Protein AF-A0A094E7P3-F1 (afdb_monomer)

Solvent-accessible surface area (backbone atoms only — not comparable to full-atom values): 29185 Å² total; per-residue (Å²): 132,55,69,50,61,48,30,66,72,69,55,61,63,94,92,54,73,92,41,61,63,51,36,18,71,72,50,76,36,61,46,68,58,40,55,42,44,79,70,68,50,74,50,73,66,57,44,48,60,77,64,52,89,59,56,80,67,54,48,50,50,51,52,50,53,60,69,68,38,65,63,65,53,46,55,53,49,55,47,58,74,65,70,62,65,92,57,72,73,54,54,70,53,56,75,75,50,74,46,60,87,74,62,76,45,92,75,57,76,87,74,68,62,74,64,60,52,73,73,32,61,39,34,78,46,67,75,37,82,87,58,54,70,68,47,76,49,57,78,92,77,51,53,74,67,56,48,52,52,49,68,71,24,61,78,75,38,30,40,81,40,74,18,75,45,35,64,70,63,60,60,79,76,62,84,81,77,84,76,95,66,74,82,84,58,64,66,67,58,50,56,59,52,53,53,51,50,53,52,50,53,52,50,53,54,51,50,54,51,51,55,51,52,50,52,50,51,51,51,53,52,51,54,52,53,53,52,52,52,50,54,51,52,53,52,54,51,51,52,55,51,51,52,52,50,52,52,52,53,53,50,53,51,51,56,50,52,53,50,53,52,51,51,53,50,51,50,54,52,52,55,50,51,52,52,51,50,54,52,52,50,51,51,52,51,53,53,57,65,58,68,77,66,83,83,95,80,79,80,84,70,72,84,81,58,48,68,68,25,15,56,48,11,48,55,50,53,49,47,53,51,44,63,58,50,68,78,62,67,84,67,89,73,82,75,86,67,94,81,71,96,70,85,76,76,62,72,65,56,57,54,50,51,38,54,57,61,70,22,52,65,44,38,29,50,48,35,58,74,69,57,47,62,80,74,56,84,73,59,91,86,50,81,89,57,81,55,62,66,59,46,20,43,47,50,19,18,50,49,17,57,60,54,55,58,68,75,75,50,83,76,65,68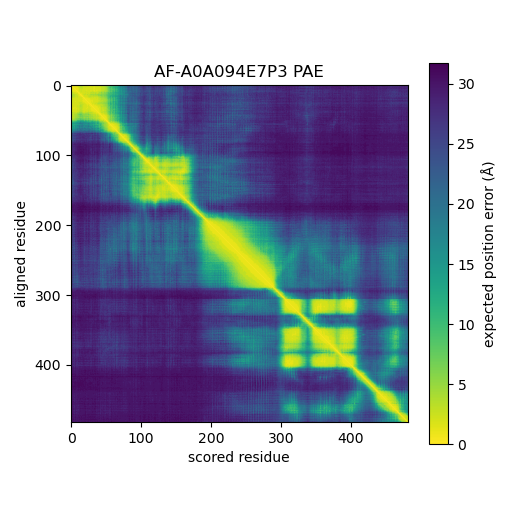,70,69,77,78,63,86,89,76,77,91,85,82,88,85,92,78,92,76,81,92,75,78,91,87,53,75,66,59,57,48,54,52,51,50,52,53,48,53,50,52,48,55,49,49,50,54,54,47,51,62,48,33,70,72,40,80,80,60,53,67,62,58,52,61,64,56,80,76,109

Mean predicted aligned error: 22.55 Å

Structure (mmCIF, N/CA/C/O backbone):
data_AF-A0A094E7P3-F1
#
_entry.id   AF-A0A094E7P3-F1
#
loop_
_atom_site.group_PDB
_atom_site.id
_atom_site.type_symbol
_atom_site.label_atom_id
_atom_site.label_alt_id
_atom_site.label_comp_id
_atom_site.label_asym_id
_atom_site.label_entity_id
_atom_site.label_seq_id
_atom_site.pdbx_PDB_ins_code
_atom_site.Cartn_x
_atom_site.Cartn_y
_atom_site.Cartn_z
_atom_site.occupancy
_atom_site.B_iso_or_equiv
_atom_site.auth_seq_id
_atom_site.auth_comp_id
_atom_site.auth_asym_id
_atom_site.auth_atom_id
_atom_site.pdbx_PDB_model_num
ATOM 1 N N . MET A 1 1 ? -14.111 -20.175 -14.592 1.00 75.12 1 MET A N 1
ATOM 2 C CA . MET A 1 1 ? -14.347 -21.604 -14.883 1.00 75.12 1 MET A CA 1
ATOM 3 C C . MET A 1 1 ? -14.736 -21.691 -16.348 1.00 75.12 1 MET A C 1
ATOM 5 O O . MET A 1 1 ? -15.608 -20.937 -16.761 1.00 75.12 1 MET A O 1
ATOM 9 N N . ASP A 1 2 ? -14.039 -22.485 -17.156 1.00 88.12 2 ASP A N 1
ATOM 10 C CA . ASP A 1 2 ? -14.367 -22.645 -18.579 1.00 88.12 2 ASP A CA 1
ATOM 11 C C . ASP A 1 2 ? -15.650 -23.470 -18.767 1.00 88.12 2 ASP A C 1
ATOM 13 O O . ASP A 1 2 ? -16.056 -24.228 -17.882 1.00 88.12 2 ASP A O 1
ATOM 17 N N . ARG A 1 3 ? -16.272 -23.349 -19.946 1.00 88.94 3 ARG A N 1
ATOM 18 C CA . ARG A 1 3 ? -17.566 -23.983 -20.251 1.00 88.94 3 ARG A CA 1
ATOM 19 C C . ARG A 1 3 ? -17.571 -25.501 -20.042 1.00 88.94 3 ARG A C 1
ATOM 21 O O . ARG A 1 3 ? -18.588 -26.040 -19.626 1.00 88.94 3 ARG A O 1
ATOM 28 N N . ALA A 1 4 ? -16.453 -26.192 -20.288 1.00 90.62 4 ALA A N 1
ATOM 29 C CA . ALA A 1 4 ? -16.372 -27.640 -20.089 1.00 90.62 4 ALA A CA 1
ATOM 30 C C . ALA A 1 4 ? -16.386 -28.012 -18.600 1.00 90.62 4 ALA A C 1
ATOM 32 O O . ALA A 1 4 ? -17.103 -28.927 -18.204 1.00 90.62 4 ALA A O 1
ATOM 33 N N . SER A 1 5 ? -15.640 -27.281 -17.768 1.00 91.44 5 SER A N 1
ATOM 34 C CA . SER A 1 5 ? -15.655 -27.479 -16.313 1.00 91.44 5 SER A CA 1
ATOM 35 C C . SER A 1 5 ? -17.015 -27.127 -15.707 1.00 91.44 5 SER A C 1
ATOM 37 O O . SER A 1 5 ? -17.494 -27.829 -14.821 1.00 91.44 5 SER A O 1
ATOM 39 N N . GLN A 1 6 ? -17.671 -26.085 -16.226 1.00 92.56 6 GLN A N 1
ATOM 40 C CA . GLN A 1 6 ? -19.023 -25.714 -15.815 1.00 92.56 6 GLN A CA 1
ATOM 41 C C . GLN A 1 6 ? -20.045 -26.802 -16.172 1.00 92.56 6 GLN A C 1
ATOM 43 O O . GLN A 1 6 ? -20.856 -27.163 -15.325 1.00 92.56 6 GLN A O 1
ATOM 48 N N . ALA A 1 7 ? -19.980 -27.364 -17.382 1.00 92.00 7 ALA A N 1
ATOM 49 C CA . ALA A 1 7 ? -20.865 -28.450 -17.801 1.00 92.00 7 ALA A CA 1
ATOM 50 C C . ALA A 1 7 ? -20.677 -29.715 -16.945 1.00 92.00 7 ALA A C 1
ATOM 52 O O . ALA A 1 7 ? -21.657 -30.346 -16.565 1.00 92.00 7 ALA A O 1
ATOM 53 N N . LEU A 1 8 ? -19.435 -30.052 -16.574 1.00 92.62 8 LEU A N 1
ATOM 54 C CA . LEU A 1 8 ? -19.159 -31.161 -15.651 1.00 92.62 8 LEU A CA 1
ATOM 55 C C . LEU A 1 8 ? -19.697 -30.904 -14.236 1.00 92.62 8 LEU A C 1
ATOM 57 O O . LEU A 1 8 ? -20.160 -31.837 -13.592 1.00 92.62 8 LEU A O 1
ATOM 61 N N . ALA A 1 9 ? -19.646 -29.659 -13.756 1.00 92.94 9 ALA A N 1
ATOM 62 C CA . ALA A 1 9 ? -20.138 -29.295 -12.428 1.00 92.94 9 ALA A CA 1
ATOM 63 C C . ALA A 1 9 ? -21.672 -29.220 -12.352 1.00 92.94 9 ALA A C 1
ATOM 65 O O . ALA A 1 9 ? -22.252 -29.532 -11.317 1.00 92.94 9 ALA A O 1
ATOM 66 N N . GLN A 1 10 ? -22.326 -28.788 -13.433 1.00 92.69 10 GLN A N 1
ATOM 67 C CA . GLN A 1 10 ? -23.784 -28.659 -13.498 1.00 92.69 10 GLN A CA 1
ATOM 68 C C . GLN A 1 10 ? -24.491 -30.005 -13.697 1.00 92.69 10 GLN A C 1
ATOM 70 O O . GLN A 1 10 ? -25.646 -30.141 -13.298 1.00 92.69 10 GLN A O 1
ATOM 75 N N . GLY A 1 11 ? -23.805 -30.995 -14.276 1.00 91.00 11 GLY A N 1
ATOM 76 C CA . GLY A 1 11 ? -24.386 -32.303 -14.551 1.00 91.00 11 GLY A CA 1
ATOM 77 C C . GLY A 1 11 ? -25.464 -32.256 -15.640 1.00 91.00 11 GLY A C 1
ATOM 78 O O . GLY A 1 11 ? -25.623 -31.266 -16.358 1.00 91.00 11 GLY A O 1
ATOM 79 N N . VAL A 1 12 ? -26.204 -33.356 -15.777 1.00 93.50 12 VAL A N 1
ATOM 80 C CA . VAL A 1 12 ? -27.370 -33.452 -16.668 1.00 93.50 12 VAL A CA 1
ATOM 81 C C . VAL A 1 12 ? -28.678 -33.383 -15.870 1.00 93.50 12 VAL A C 1
ATOM 83 O O . VAL A 1 12 ? -28.697 -33.772 -14.700 1.00 93.50 12 VAL A O 1
ATOM 86 N N . PRO A 1 13 ? -29.786 -32.917 -16.477 1.00 91.56 13 PRO A N 1
ATOM 87 C CA . PRO A 1 13 ? -31.088 -32.891 -15.818 1.00 91.56 13 PRO A CA 1
ATOM 88 C C . PRO A 1 13 ? -31.552 -34.280 -15.333 1.00 91.56 13 PRO A C 1
ATOM 90 O O . PRO A 1 13 ? -31.227 -35.293 -15.965 1.00 91.56 13 PRO A O 1
ATOM 93 N N . PRO A 1 14 ? -32.367 -34.348 -14.262 1.00 90.69 14 PRO A N 1
ATOM 94 C CA . PRO A 1 14 ? -32.918 -35.606 -13.763 1.00 90.69 14 PRO A CA 1
ATOM 95 C C . PRO A 1 14 ? -33.680 -36.366 -14.858 1.00 90.69 14 PRO A C 1
ATOM 97 O O . PRO A 1 14 ? -34.561 -35.810 -15.509 1.00 90.69 14 PRO A O 1
ATOM 100 N N . GLY A 1 15 ? -33.345 -37.644 -15.057 1.00 90.81 15 GLY A N 1
ATOM 101 C CA . GLY A 1 15 ? -33.954 -38.506 -16.081 1.00 90.81 15 GLY A CA 1
ATOM 102 C C . GLY A 1 15 ? -33.138 -38.661 -17.369 1.00 90.81 15 GLY A C 1
ATOM 103 O O . GLY A 1 15 ? -33.467 -39.515 -18.189 1.00 90.81 15 GLY A O 1
ATOM 104 N N . VAL A 1 16 ? -32.048 -37.905 -17.535 1.00 91.62 16 VAL A N 1
ATOM 105 C CA . VAL A 1 16 ? -31.085 -38.095 -18.630 1.00 91.62 16 VAL A CA 1
ATOM 106 C C . VAL A 1 16 ? -29.890 -38.920 -18.124 1.00 91.62 16 VAL A C 1
ATOM 108 O O . VAL A 1 16 ? -29.396 -38.647 -17.031 1.00 91.62 16 VAL A O 1
ATOM 111 N N . PRO A 1 17 ? -29.395 -39.925 -18.877 1.00 89.44 17 PRO A N 1
ATOM 112 C CA . PRO A 1 17 ? -28.228 -40.700 -18.464 1.00 89.44 17 PRO A CA 1
ATOM 113 C C . PRO A 1 17 ? -26.986 -39.822 -18.290 1.00 89.44 17 PRO A C 1
ATOM 115 O O . PRO A 1 17 ? -26.588 -39.119 -19.226 1.00 89.44 17 PRO A O 1
ATOM 118 N N . ASP A 1 18 ? -26.342 -39.924 -17.126 1.00 90.75 18 ASP A N 1
ATOM 119 C CA . ASP A 1 18 ? -25.096 -39.219 -16.821 1.00 90.75 18 ASP A CA 1
ATOM 120 C C . ASP A 1 18 ? -23.941 -39.786 -17.660 1.00 90.75 18 ASP A C 1
ATOM 122 O O . ASP A 1 18 ? -23.288 -40.778 -17.333 1.00 90.75 18 ASP A O 1
ATOM 126 N N . SER A 1 19 ? -23.764 -39.203 -18.842 1.00 93.69 19 SER A N 1
ATOM 127 C CA . SER A 1 19 ? -22.771 -39.618 -19.820 1.00 93.69 19 SER A CA 1
ATOM 128 C C . SER A 1 19 ? -22.169 -38.401 -20.507 1.00 93.69 19 SER A C 1
ATOM 130 O O . SER A 1 19 ? -22.853 -37.414 -20.772 1.00 93.69 19 SER A O 1
ATOM 132 N N . TYR A 1 20 ? -20.901 -38.498 -20.922 1.00 91.56 20 TYR A N 1
ATOM 133 C CA . TYR A 1 20 ? -20.243 -37.418 -21.670 1.00 91.56 20 TYR A CA 1
ATOM 134 C C . TYR A 1 20 ? -20.952 -37.041 -22.978 1.00 91.56 20 TYR A C 1
ATOM 136 O O . TYR A 1 20 ? -20.679 -35.977 -23.521 1.00 91.56 20 TYR A O 1
ATOM 144 N N . ARG A 1 21 ? -21.816 -37.912 -23.521 1.00 92.44 21 ARG A N 1
ATOM 145 C CA . ARG A 1 21 ? -22.639 -37.583 -24.693 1.00 92.44 21 ARG A CA 1
ATOM 146 C C . ARG A 1 21 ? -23.776 -36.643 -24.299 1.00 92.44 21 ARG A C 1
ATOM 148 O O . ARG A 1 21 ? -23.868 -35.565 -24.860 1.00 92.44 21 ARG A O 1
ATOM 155 N N . ALA A 1 22 ? -24.544 -37.013 -23.278 1.00 91.94 22 ALA A N 1
ATOM 156 C CA . ALA A 1 22 ? -25.625 -36.183 -22.761 1.00 91.94 22 ALA A CA 1
ATOM 157 C C . ALA A 1 22 ? -25.122 -34.824 -22.239 1.00 91.94 22 ALA A C 1
ATOM 159 O O . ALA A 1 22 ? -25.728 -33.794 -22.515 1.00 91.94 22 ALA A O 1
ATOM 160 N N . LEU A 1 23 ? -23.968 -34.805 -21.563 1.00 92.81 23 LEU A N 1
ATOM 161 C CA . LEU A 1 23 ? -23.310 -33.570 -21.123 1.00 92.81 23 LEU A CA 1
ATOM 162 C C . LEU A 1 23 ? -22.833 -32.698 -22.292 1.00 92.81 23 LEU A C 1
ATOM 164 O O . LEU A 1 23 ? -22.893 -31.475 -22.199 1.00 92.81 23 LEU A O 1
ATOM 168 N N . ALA A 1 24 ? -22.356 -33.303 -23.385 1.00 93.62 24 ALA A N 1
ATOM 169 C CA . ALA A 1 24 ? -21.934 -32.564 -24.573 1.00 93.62 24 ALA A CA 1
ATOM 170 C C . ALA A 1 24 ? -23.122 -31.898 -25.272 1.00 93.62 24 ALA A C 1
ATOM 172 O O . ALA A 1 24 ? -23.048 -30.716 -25.611 1.00 93.62 24 ALA A O 1
ATOM 173 N N . ASP A 1 25 ? -24.213 -32.651 -25.426 1.00 91.88 25 ASP A N 1
ATOM 174 C CA . ASP A 1 25 ? -25.442 -32.193 -26.072 1.00 91.88 25 ASP A CA 1
ATOM 175 C C . ASP A 1 25 ? -26.122 -31.084 -25.245 1.00 91.88 25 ASP A C 1
ATOM 177 O O . ASP A 1 25 ? -26.603 -30.103 -25.806 1.00 91.88 25 ASP A O 1
ATOM 181 N N . HIS A 1 26 ? -26.097 -31.185 -23.909 1.00 89.81 26 HIS A N 1
ATOM 182 C CA . HIS A 1 26 ? -26.690 -30.187 -23.010 1.00 89.81 26 HIS A CA 1
ATOM 183 C C . HIS A 1 26 ? -25.791 -28.959 -22.778 1.00 89.81 26 HIS A C 1
ATOM 185 O O . HIS A 1 26 ? -26.262 -27.825 -22.753 1.00 89.81 26 HIS A O 1
ATOM 191 N N . GLY A 1 27 ? -24.485 -29.167 -22.593 1.00 89.00 27 GLY A N 1
ATOM 192 C CA . GLY A 1 27 ? -23.520 -28.103 -22.303 1.00 89.00 27 GLY A CA 1
ATOM 193 C C . GLY A 1 27 ? -23.005 -27.363 -23.539 1.00 89.00 27 GLY A C 1
ATOM 194 O O . GLY A 1 27 ? -22.279 -26.381 -23.388 1.00 89.00 27 GLY A O 1
ATOM 195 N N . ASN A 1 28 ? -23.346 -27.828 -24.748 1.00 92.62 28 ASN A N 1
ATOM 196 C CA . ASN A 1 28 ? -22.792 -27.354 -26.021 1.00 92.62 28 ASN A CA 1
ATOM 197 C C . ASN A 1 28 ? -21.248 -27.336 -26.016 1.00 92.62 28 ASN A C 1
ATOM 199 O O . ASN A 1 28 ? -20.597 -26.366 -26.415 1.00 92.62 28 ASN A O 1
ATOM 203 N N . VAL A 1 29 ? -20.651 -28.413 -25.500 1.00 92.88 29 VAL A N 1
ATOM 204 C CA . VAL A 1 29 ? -19.197 -28.606 -25.421 1.00 92.88 29 VAL A CA 1
ATOM 205 C C . VAL A 1 29 ? -18.854 -29.942 -26.075 1.00 92.88 29 VAL A C 1
ATOM 207 O O . VAL A 1 29 ? -19.461 -30.951 -25.728 1.00 92.88 29 VAL A O 1
ATOM 210 N N . PRO A 1 30 ? -17.855 -30.013 -26.974 1.00 94.25 30 PRO A N 1
ATOM 211 C CA . PRO A 1 30 ? -17.465 -31.276 -27.586 1.00 94.25 30 PRO A CA 1
ATOM 212 C C . PRO A 1 30 ? -17.146 -32.360 -26.546 1.00 94.25 30 PRO A C 1
ATOM 214 O O . PRO A 1 30 ? -16.399 -32.134 -25.591 1.00 94.25 30 PRO A O 1
ATOM 217 N N . ARG A 1 31 ? -17.655 -33.578 -26.773 1.00 93.94 31 ARG A N 1
ATOM 218 C CA . ARG A 1 31 ? -17.446 -34.745 -25.895 1.00 93.94 31 ARG A CA 1
ATOM 219 C C . ARG A 1 31 ? -15.968 -34.996 -25.569 1.00 93.94 31 ARG A C 1
ATOM 221 O O . ARG A 1 31 ? -15.634 -35.381 -24.449 1.00 93.94 31 ARG A O 1
ATOM 228 N N . SER A 1 32 ? -15.078 -34.802 -26.543 1.00 92.62 32 SER A N 1
ATOM 229 C CA . SER A 1 32 ? -13.629 -34.951 -26.362 1.00 92.62 32 SER A CA 1
ATOM 230 C C . SER A 1 32 ? -13.080 -33.954 -25.338 1.00 92.62 32 SER A C 1
ATOM 232 O O . SER A 1 32 ? -12.318 -34.349 -24.457 1.00 92.62 32 SER A O 1
ATOM 234 N N . THR A 1 33 ? -13.515 -32.695 -25.397 1.00 92.50 33 THR A N 1
ATOM 235 C CA . THR A 1 33 ? -13.134 -31.635 -24.455 1.00 92.50 33 THR A CA 1
ATOM 236 C C . THR A 1 33 ? -13.579 -31.963 -23.030 1.00 92.50 33 THR A C 1
ATOM 238 O O . THR A 1 33 ? -12.768 -31.849 -22.113 1.00 92.50 33 THR A O 1
ATOM 241 N N . LEU A 1 34 ? -14.809 -32.458 -22.841 1.00 93.00 34 LEU A N 1
ATOM 242 C CA . LEU A 1 34 ? -15.308 -32.900 -21.529 1.00 93.00 34 LEU A CA 1
ATOM 243 C C . LEU A 1 34 ? -14.481 -34.057 -20.953 1.00 93.00 34 LEU A C 1
ATOM 245 O O . LEU A 1 34 ? -14.081 -34.008 -19.792 1.00 93.00 34 LEU A O 1
ATOM 249 N N . ASN A 1 35 ? -14.153 -35.062 -21.772 1.00 93.19 35 ASN A N 1
ATOM 250 C CA . ASN A 1 35 ? -13.324 -36.194 -21.346 1.00 93.19 35 ASN A CA 1
ATOM 251 C C . ASN A 1 35 ? -11.905 -35.751 -20.939 1.00 93.19 35 ASN A C 1
ATOM 253 O O . ASN A 1 35 ? -11.360 -36.229 -19.947 1.00 93.19 35 ASN A O 1
ATOM 257 N N . TYR A 1 36 ? -11.296 -34.808 -21.668 1.00 92.56 36 TYR A N 1
ATOM 258 C CA . TYR A 1 36 ? -9.998 -34.252 -21.275 1.00 92.56 36 TYR A CA 1
ATOM 259 C C . TYR A 1 36 ? -10.074 -33.469 -19.962 1.00 92.56 36 TYR A C 1
ATOM 261 O O . TYR A 1 36 ? -9.166 -33.589 -19.138 1.00 92.56 36 TYR A O 1
ATOM 269 N N . ARG A 1 37 ? -11.149 -32.700 -19.754 1.00 92.75 37 ARG A N 1
ATOM 270 C CA . ARG A 1 37 ? -11.341 -31.900 -18.539 1.00 92.75 37 ARG A CA 1
ATOM 271 C C . ARG A 1 37 ? -11.573 -32.776 -17.309 1.00 92.75 37 ARG A C 1
ATOM 273 O O . ARG A 1 37 ? -10.911 -32.574 -16.298 1.00 92.75 37 ARG A O 1
ATOM 280 N N . ALA A 1 38 ? -12.403 -33.811 -17.428 1.00 89.88 38 ALA A N 1
ATOM 281 C CA . ALA A 1 38 ? -12.646 -34.777 -16.357 1.00 89.88 38 ALA A CA 1
ATOM 282 C C . ALA A 1 38 ? -11.389 -35.578 -15.967 1.00 89.88 38 ALA A C 1
ATOM 284 O O . ALA A 1 38 ? -11.251 -36.010 -14.828 1.00 89.88 38 ALA A O 1
ATOM 285 N N . ARG A 1 39 ? -10.430 -35.728 -16.891 1.00 91.56 39 ARG A N 1
ATOM 286 C CA . ARG A 1 39 ? -9.099 -36.312 -16.634 1.00 91.56 39 ARG A CA 1
ATOM 287 C C . ARG A 1 39 ? -8.066 -35.300 -16.113 1.00 91.56 39 ARG A C 1
ATOM 289 O O . ARG A 1 39 ? -6.877 -35.606 -16.095 1.00 91.56 39 ARG A O 1
ATOM 296 N N . GLY A 1 40 ? -8.487 -34.094 -15.729 1.00 89.44 40 GLY A N 1
ATOM 297 C CA . GLY A 1 40 ? -7.623 -33.079 -15.117 1.00 89.44 40 GLY A CA 1
ATOM 298 C C . GLY A 1 40 ? -6.746 -32.289 -16.095 1.00 89.44 40 GLY A C 1
ATOM 299 O O . GLY A 1 40 ? -5.804 -31.616 -15.674 1.00 89.44 40 GLY A O 1
ATOM 300 N N . ARG A 1 41 ? -7.013 -32.336 -17.408 1.00 89.62 41 ARG A N 1
ATOM 301 C CA . ARG A 1 41 ? -6.277 -31.501 -18.370 1.00 89.62 41 ARG A CA 1
ATOM 302 C C . ARG A 1 41 ? -6.716 -30.045 -18.225 1.00 89.62 41 ARG A C 1
ATOM 304 O O . ARG A 1 41 ? -7.907 -29.768 -18.325 1.00 89.62 41 ARG A O 1
ATOM 311 N N . ARG A 1 42 ? -5.760 -29.126 -18.045 1.00 85.62 42 ARG A N 1
ATOM 312 C CA . ARG A 1 42 ? -5.982 -27.664 -18.022 1.00 85.62 42 ARG A CA 1
ATOM 313 C C . ARG A 1 42 ? -6.609 -27.155 -19.330 1.00 85.62 42 ARG A C 1
ATOM 315 O O . ARG A 1 42 ? -6.327 -27.727 -20.388 1.00 85.62 42 ARG A O 1
ATOM 322 N N . SER A 1 43 ? -7.442 -26.109 -19.272 1.00 86.19 43 SER A N 1
ATOM 323 C CA . SER A 1 43 ? -7.990 -25.491 -20.484 1.00 86.19 43 SER A CA 1
ATOM 324 C C . SER A 1 43 ? -6.880 -24.740 -21.195 1.00 86.19 43 SER A C 1
ATOM 326 O O . SER A 1 43 ? -5.795 -24.538 -20.647 1.00 86.19 43 SER A O 1
ATOM 328 N N . ILE A 1 44 ? -7.137 -24.337 -22.433 1.00 80.12 44 ILE A N 1
ATOM 329 C CA . ILE A 1 44 ? -6.190 -23.513 -23.181 1.00 80.12 44 ILE A CA 1
ATOM 330 C C . ILE A 1 44 ? -5.982 -22.178 -22.456 1.00 80.12 44 ILE A C 1
ATOM 332 O O . ILE A 1 44 ? -4.848 -21.731 -22.352 1.00 80.12 44 ILE A O 1
ATOM 336 N N . GLU A 1 45 ? -7.034 -21.606 -21.872 1.00 78.38 45 GLU A N 1
ATOM 337 C CA . GLU A 1 45 ? -6.987 -20.356 -21.112 1.00 78.38 45 GLU A CA 1
ATOM 338 C C . GLU A 1 45 ? -6.225 -20.518 -19.793 1.00 78.38 45 GLU A C 1
ATOM 340 O O . GLU A 1 45 ? -5.338 -19.726 -19.500 1.00 78.38 45 GLU A O 1
ATOM 345 N N . GLU A 1 46 ? -6.494 -21.574 -19.018 1.00 81.25 46 GLU A N 1
ATOM 346 C CA . GLU A 1 46 ? -5.733 -21.868 -17.794 1.00 81.25 46 GLU A CA 1
ATOM 347 C C . GLU A 1 46 ? -4.274 -22.187 -18.102 1.00 81.25 46 GLU A C 1
ATOM 349 O O . GLU A 1 46 ? -3.372 -21.824 -17.348 1.00 81.25 46 GLU A O 1
ATOM 354 N N . LYS A 1 47 ? -4.024 -22.884 -19.213 1.00 84.50 47 LYS A N 1
ATOM 355 C CA . LYS A 1 47 ? -2.670 -23.153 -19.674 1.00 84.50 47 LYS A CA 1
ATOM 356 C C . LYS A 1 47 ? -1.980 -21.846 -20.051 1.00 84.50 47 LYS A C 1
ATOM 358 O O . LYS A 1 47 ? -0.866 -21.645 -19.586 1.00 84.50 47 LYS A O 1
ATOM 363 N N . ALA A 1 48 ? -2.642 -20.968 -20.802 1.00 79.38 48 ALA A N 1
ATOM 364 C CA . ALA A 1 48 ? -2.128 -19.657 -21.181 1.00 79.38 48 ALA A CA 1
ATOM 365 C C . ALA A 1 48 ? -1.826 -18.792 -19.950 1.00 79.38 48 ALA A C 1
ATOM 367 O O . ALA A 1 48 ? -0.719 -18.287 -19.846 1.00 79.38 48 ALA A O 1
ATOM 368 N N . GLN A 1 49 ? -2.731 -18.729 -18.969 1.00 78.50 49 GLN A N 1
ATOM 369 C CA . GLN A 1 49 ? -2.500 -18.034 -17.695 1.00 78.50 49 GLN A CA 1
ATOM 370 C C . GLN A 1 49 ? -1.330 -18.640 -16.911 1.00 78.50 49 GLN A C 1
ATOM 372 O O . GLN A 1 49 ? -0.482 -17.925 -16.392 1.00 78.50 49 GLN A O 1
ATOM 377 N N . SER A 1 50 ? -1.228 -19.972 -16.857 1.00 74.81 50 SER A N 1
ATOM 378 C CA . SER A 1 50 ? -0.110 -20.638 -16.172 1.00 74.81 50 SER A CA 1
ATOM 379 C C . SER A 1 50 ? 1.229 -20.529 -16.911 1.00 74.81 50 SER A C 1
ATOM 381 O O . SER A 1 50 ? 2.273 -20.795 -16.323 1.00 74.81 50 SER A O 1
ATOM 383 N N . GLN A 1 51 ? 1.193 -20.190 -18.200 1.00 78.75 51 GLN A N 1
ATOM 384 C CA . GLN A 1 51 ? 2.353 -19.951 -19.060 1.00 78.75 51 GLN A CA 1
ATOM 385 C C . GLN A 1 51 ? 2.548 -18.455 -19.335 1.00 78.75 51 GLN A C 1
ATOM 387 O O . GLN A 1 51 ? 3.340 -18.088 -20.200 1.00 78.75 51 GLN A O 1
ATOM 392 N N . GLN A 1 52 ? 1.830 -17.594 -18.613 1.00 70.44 52 GLN A N 1
ATOM 393 C CA . GLN A 1 52 ? 1.966 -16.155 -18.716 1.00 70.44 52 GLN A CA 1
ATOM 394 C C . GLN A 1 52 ? 3.242 -15.766 -17.967 1.00 70.44 52 GLN A C 1
ATOM 396 O O . GLN A 1 52 ? 3.290 -15.727 -16.740 1.00 70.44 52 GLN A O 1
ATOM 401 N N . TYR A 1 53 ? 4.318 -15.564 -18.724 1.00 66.69 53 TYR A N 1
ATOM 402 C CA . TYR A 1 53 ? 5.612 -15.139 -18.184 1.00 66.69 53 TYR A CA 1
ATOM 403 C C . TYR A 1 53 ? 5.653 -13.639 -17.871 1.00 66.69 53 TYR A C 1
ATOM 405 O O . TYR A 1 53 ? 6.577 -13.189 -17.201 1.00 66.69 53 TYR A O 1
ATOM 413 N N . LEU A 1 54 ? 4.658 -12.889 -18.351 1.00 69.56 54 LEU A N 1
ATOM 414 C CA . LEU A 1 54 ? 4.539 -11.445 -18.205 1.00 69.56 54 LEU A CA 1
ATOM 415 C C . LEU A 1 54 ? 3.312 -11.110 -17.356 1.00 69.56 54 LEU A C 1
ATOM 417 O O . LEU A 1 54 ? 2.251 -11.716 -17.494 1.00 69.56 54 LEU A O 1
ATOM 421 N N . LYS A 1 55 ? 3.441 -10.138 -16.459 1.00 73.94 55 LYS A N 1
ATOM 422 C CA . LYS A 1 55 ? 2.308 -9.579 -15.720 1.00 73.94 55 LYS A CA 1
ATOM 423 C C . LYS A 1 55 ? 1.437 -8.738 -16.669 1.00 73.94 55 LYS A C 1
ATOM 425 O O . LYS A 1 55 ? 1.960 -8.192 -17.636 1.00 73.94 55 LYS A O 1
ATOM 430 N N . PRO A 1 56 ? 0.138 -8.535 -16.378 1.00 71.94 56 PRO A N 1
ATOM 431 C CA . PRO A 1 56 ? -0.773 -7.805 -17.271 1.00 71.94 56 PRO A CA 1
ATOM 432 C C . PRO A 1 56 ? -0.289 -6.412 -17.713 1.00 71.94 56 PRO A C 1
ATOM 434 O O . PRO A 1 56 ? -0.580 -5.977 -18.820 1.00 71.94 56 PRO A O 1
ATOM 437 N N . TRP A 1 57 ? 0.480 -5.712 -16.875 1.00 59.91 57 TRP A N 1
ATOM 438 C CA . TRP A 1 57 ? 1.062 -4.412 -17.222 1.00 59.91 57 TRP A CA 1
ATOM 439 C C . TRP A 1 57 ? 2.330 -4.527 -18.090 1.00 59.91 57 TRP A C 1
ATOM 441 O O . TRP A 1 57 ? 2.607 -3.632 -18.878 1.00 59.91 57 TRP A O 1
ATOM 451 N N . GLU A 1 58 ? 3.081 -5.629 -18.000 1.00 68.00 58 GLU A N 1
ATOM 452 C CA . GLU A 1 58 ? 4.218 -5.913 -18.890 1.00 68.00 58 GLU A CA 1
ATOM 453 C C . GLU A 1 58 ? 3.720 -6.283 -20.295 1.00 68.00 58 GLU A C 1
ATOM 455 O O . GLU A 1 58 ? 4.329 -5.894 -21.289 1.00 68.00 58 GLU A O 1
ATOM 460 N N . GLU A 1 59 ? 2.575 -6.967 -20.392 1.00 70.62 59 GLU A N 1
ATOM 461 C CA . GLU A 1 59 ? 1.893 -7.199 -21.670 1.00 70.62 59 GLU A CA 1
ATOM 462 C C . GLU A 1 59 ? 1.425 -5.893 -22.310 1.00 70.62 59 GLU A C 1
ATOM 464 O O . GLU A 1 59 ? 1.629 -5.708 -23.506 1.00 70.62 59 GLU A O 1
ATOM 469 N N . ASP A 1 60 ? 0.866 -4.963 -21.532 1.00 69.06 60 ASP A N 1
ATOM 470 C CA . ASP A 1 60 ? 0.427 -3.659 -22.044 1.00 69.06 60 ASP A CA 1
ATOM 471 C C . ASP A 1 60 ? 1.607 -2.818 -22.565 1.00 69.06 60 ASP A C 1
ATOM 473 O O . ASP A 1 60 ? 1.519 -2.164 -23.606 1.00 69.06 60 ASP A O 1
ATOM 477 N N . VAL A 1 61 ? 2.765 -2.915 -21.906 1.00 67.56 61 VAL A N 1
ATOM 478 C CA . VAL A 1 61 ? 4.019 -2.307 -22.374 1.00 67.56 61 VAL A CA 1
ATOM 479 C C . VAL A 1 61 ? 4.503 -2.967 -23.667 1.00 67.56 61 VAL A C 1
ATOM 481 O O . VAL A 1 61 ? 4.811 -2.263 -24.626 1.00 67.56 61 VAL A O 1
ATOM 484 N N . VAL A 1 62 ? 4.523 -4.301 -23.753 1.00 68.62 62 VAL A N 1
ATOM 485 C CA . VAL A 1 62 ? 4.938 -5.013 -24.976 1.00 68.62 62 VAL A CA 1
ATOM 486 C C . VAL A 1 62 ? 3.977 -4.734 -26.134 1.00 68.62 62 VAL A C 1
ATOM 488 O O . VAL A 1 62 ? 4.428 -4.500 -27.255 1.00 68.62 62 VAL A O 1
ATOM 491 N N . VAL A 1 63 ? 2.666 -4.698 -25.888 1.00 71.12 63 VAL A N 1
ATOM 492 C CA . VAL A 1 63 ? 1.646 -4.371 -26.895 1.00 71.12 63 VAL A CA 1
ATOM 493 C C . VAL A 1 63 ? 1.792 -2.922 -27.354 1.00 71.12 63 VAL A C 1
ATOM 495 O O . VAL A 1 63 ? 1.759 -2.676 -28.559 1.00 71.12 63 VAL A O 1
ATOM 498 N N . ASN A 1 64 ? 2.041 -1.970 -26.450 1.00 59.00 64 ASN A N 1
ATOM 499 C CA . ASN A 1 64 ? 2.284 -0.575 -26.824 1.00 59.00 64 ASN A CA 1
ATOM 500 C C . ASN A 1 64 ? 3.599 -0.385 -27.594 1.00 59.00 64 ASN A C 1
ATOM 502 O O . ASN A 1 64 ? 3.597 0.312 -28.607 1.00 59.00 64 ASN A O 1
ATOM 506 N N . ILE A 1 65 ? 4.683 -1.061 -27.202 1.00 56.66 65 ILE A N 1
ATOM 507 C CA . ILE A 1 65 ? 5.959 -1.056 -27.939 1.00 56.66 65 ILE A CA 1
ATOM 508 C C . ILE A 1 65 ? 5.784 -1.675 -29.333 1.00 56.66 65 ILE A C 1
ATOM 510 O O . ILE A 1 65 ? 6.286 -1.148 -30.323 1.00 56.66 65 ILE A O 1
ATOM 514 N N . THR A 1 66 ? 5.027 -2.770 -29.442 1.00 54.91 66 THR A N 1
ATOM 515 C CA . THR A 1 66 ? 4.757 -3.433 -30.730 1.00 54.91 66 THR A CA 1
ATOM 516 C C . THR A 1 66 ? 3.854 -2.572 -31.618 1.00 54.91 66 THR A C 1
ATOM 518 O O . THR A 1 66 ? 4.050 -2.513 -32.830 1.00 54.91 66 THR A O 1
ATOM 521 N N . ARG A 1 67 ? 2.910 -1.831 -31.025 1.00 53.34 67 ARG A N 1
ATOM 522 C CA . ARG A 1 67 ? 2.038 -0.873 -31.721 1.00 53.34 67 ARG A CA 1
ATOM 523 C C . ARG A 1 67 ? 2.785 0.381 -32.197 1.00 53.34 67 ARG A C 1
ATOM 525 O O . ARG A 1 67 ? 2.376 0.971 -33.191 1.00 53.34 67 ARG A O 1
ATOM 532 N N . GLN A 1 68 ? 3.885 0.757 -31.541 1.00 48.66 68 GLN A N 1
ATOM 533 C CA . GLN A 1 68 ? 4.794 1.840 -31.949 1.00 48.66 68 GLN A CA 1
ATOM 534 C C . GLN A 1 68 ? 5.880 1.401 -32.955 1.00 48.66 68 GLN A C 1
ATOM 536 O O . GLN A 1 68 ? 6.664 2.228 -33.414 1.00 48.66 68 GLN A O 1
ATOM 541 N N . ARG A 1 69 ? 5.896 0.129 -33.383 1.00 41.94 69 ARG A N 1
ATOM 542 C CA . ARG A 1 69 ? 6.886 -0.433 -34.321 1.00 41.94 69 ARG A CA 1
ATOM 543 C C . ARG A 1 69 ? 6.664 -0.242 -35.844 1.00 41.94 69 ARG A C 1
ATOM 545 O O . ARG A 1 69 ? 7.513 -0.743 -36.587 1.00 41.94 69 ARG A O 1
ATOM 552 N N . PRO A 1 70 ? 5.620 0.433 -36.384 1.00 48.81 70 PRO A N 1
ATOM 553 C CA . PRO A 1 70 ? 5.378 0.386 -37.825 1.00 48.81 70 PRO A CA 1
ATOM 554 C C . PRO A 1 70 ? 6.416 1.138 -38.672 1.00 48.81 70 PRO A C 1
ATOM 556 O O . PRO A 1 70 ? 6.487 0.860 -39.862 1.00 48.81 70 PRO A O 1
ATOM 559 N N . GLU A 1 71 ? 7.256 2.021 -38.115 1.00 46.78 71 GLU A N 1
ATOM 560 C CA . GLU A 1 71 ? 8.340 2.678 -38.877 1.00 46.78 71 GLU A CA 1
ATOM 561 C C . GLU A 1 71 ? 9.561 1.777 -39.106 1.00 46.78 71 GLU A C 1
ATOM 563 O O . GLU A 1 71 ? 10.093 1.733 -40.216 1.00 46.78 71 GLU A O 1
ATOM 568 N N . ALA A 1 72 ? 9.972 0.993 -38.105 1.00 44.69 72 ALA A N 1
ATOM 569 C CA . ALA A 1 72 ? 11.104 0.073 -38.237 1.00 44.69 72 ALA A CA 1
ATOM 570 C C . ALA A 1 72 ? 10.785 -1.093 -39.187 1.00 44.69 72 ALA A C 1
ATOM 572 O O . ALA A 1 72 ? 11.630 -1.497 -39.990 1.00 44.69 72 ALA A O 1
ATOM 573 N N . ASP A 1 73 ? 9.546 -1.590 -39.148 1.00 47.34 73 ASP A N 1
ATOM 574 C CA . ASP A 1 73 ? 9.084 -2.625 -40.073 1.00 47.34 73 ASP A CA 1
ATOM 575 C C . ASP A 1 73 ? 8.900 -2.071 -41.495 1.00 47.34 73 ASP A C 1
ATOM 577 O O . ASP A 1 73 ? 9.181 -2.787 -42.455 1.00 47.34 73 ASP A O 1
ATOM 581 N N . ARG A 1 74 ? 8.542 -0.786 -41.662 1.00 48.62 74 ARG A N 1
ATOM 582 C CA . ARG A 1 74 ? 8.516 -0.118 -42.979 1.00 48.62 74 ARG A CA 1
ATOM 583 C C . ARG A 1 74 ? 9.904 -0.053 -43.609 1.00 48.62 74 ARG A C 1
ATOM 585 O O . ARG A 1 74 ? 10.047 -0.431 -44.767 1.00 48.62 74 ARG A O 1
ATOM 592 N N . LEU A 1 75 ? 10.917 0.338 -42.834 1.00 48.06 75 LEU A N 1
ATOM 593 C CA . LEU A 1 75 ? 12.307 0.404 -43.297 1.00 48.06 75 LEU A CA 1
ATOM 594 C C . LEU A 1 75 ? 12.872 -0.989 -43.623 1.00 48.06 75 LEU A C 1
ATOM 596 O O . LEU A 1 75 ? 13.582 -1.157 -44.613 1.00 48.06 75 LEU A O 1
ATOM 600 N N . LEU A 1 76 ? 12.514 -2.020 -42.851 1.00 51.16 76 LEU A N 1
ATOM 601 C CA . LEU A 1 76 ? 12.887 -3.411 -43.145 1.00 51.16 76 LEU A CA 1
ATOM 602 C C . LEU A 1 76 ? 12.165 -3.977 -44.378 1.00 51.16 76 LEU A C 1
ATOM 604 O O . LEU A 1 76 ? 12.758 -4.7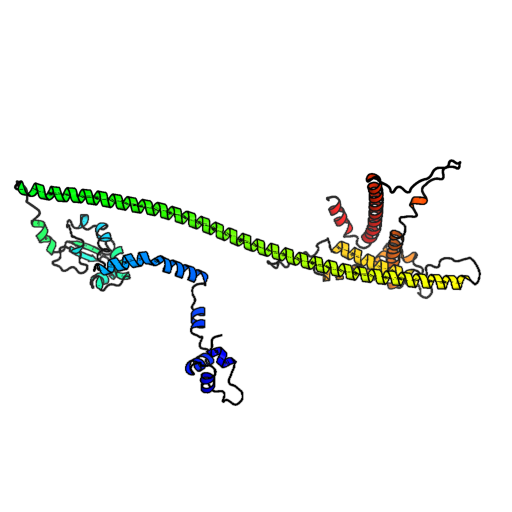52 -45.133 1.00 51.16 76 LEU A O 1
ATOM 608 N N . GLN A 1 77 ? 10.902 -3.606 -44.596 1.00 51.41 77 GLN A N 1
ATOM 609 C CA . GLN A 1 77 ? 10.124 -4.003 -45.771 1.00 51.41 77 GLN A CA 1
ATOM 610 C C . GLN A 1 77 ? 10.680 -3.346 -47.043 1.00 51.41 77 GLN A C 1
ATOM 612 O O . GLN A 1 77 ? 10.831 -4.028 -48.054 1.00 51.41 77 GLN A O 1
ATOM 617 N N . GLU A 1 78 ? 11.054 -2.066 -46.964 1.00 49.72 78 GLU A N 1
ATOM 618 C CA . GLU A 1 78 ? 11.620 -1.275 -48.063 1.00 49.72 78 GLU A CA 1
ATOM 619 C C . GLU A 1 78 ? 12.994 -1.816 -48.508 1.00 49.72 78 GLU A C 1
ATOM 621 O O . GLU A 1 78 ? 13.243 -1.996 -49.703 1.00 49.72 78 GLU A O 1
ATOM 626 N N . GLN A 1 79 ? 13.829 -2.230 -47.546 1.00 49.25 79 GLN A N 1
ATOM 627 C CA . GLN A 1 79 ? 15.102 -2.926 -47.792 1.00 49.25 79 GLN A CA 1
ATOM 628 C C . GLN A 1 79 ? 14.914 -4.312 -48.438 1.00 49.25 79 GLN A C 1
ATOM 630 O O . GLN A 1 79 ? 15.703 -4.714 -49.294 1.00 49.25 79 GLN A O 1
ATOM 635 N N . ARG A 1 80 ? 13.848 -5.044 -48.081 1.00 46.19 80 ARG A N 1
ATOM 636 C CA . ARG A 1 80 ? 13.519 -6.352 -48.685 1.00 46.19 80 ARG A CA 1
ATOM 637 C C . ARG A 1 80 ? 12.957 -6.226 -50.101 1.00 46.19 80 ARG A C 1
ATOM 639 O O . ARG A 1 80 ? 13.261 -7.072 -50.939 1.00 46.19 80 ARG A O 1
ATOM 646 N N . SER A 1 81 ? 12.178 -5.183 -50.391 1.00 48.75 81 SER A N 1
ATOM 647 C CA . SER A 1 81 ? 11.660 -4.910 -51.741 1.00 48.75 81 SER A CA 1
ATOM 648 C C . SER A 1 81 ? 12.728 -4.433 -52.730 1.00 48.75 81 SER A C 1
ATOM 650 O O . SER A 1 81 ? 12.542 -4.593 -53.932 1.00 48.75 81 SER A O 1
ATOM 652 N N . ALA A 1 82 ? 13.867 -3.921 -52.251 1.00 44.22 82 ALA A N 1
ATOM 653 C CA . ALA A 1 82 ? 14.992 -3.495 -53.088 1.00 44.22 82 ALA A CA 1
ATOM 654 C C . ALA A 1 82 ? 15.928 -4.644 -53.529 1.00 44.22 82 ALA A C 1
ATOM 656 O O . ALA A 1 82 ? 16.983 -4.387 -54.108 1.00 44.22 82 ALA A O 1
ATOM 657 N N . GLY A 1 83 ? 15.598 -5.910 -53.237 1.00 37.12 83 GLY A N 1
ATOM 658 C CA . GLY A 1 83 ? 16.378 -7.075 -53.682 1.00 37.12 83 GLY A CA 1
ATOM 659 C C . GLY A 1 83 ? 17.790 -7.187 -53.088 1.00 37.12 83 GLY A C 1
ATOM 660 O O . GLY A 1 83 ? 18.581 -8.016 -53.537 1.00 37.12 83 GLY A O 1
ATOM 661 N N . HIS A 1 84 ? 18.127 -6.384 -52.076 1.00 40.16 84 HIS A N 1
ATOM 662 C CA . HIS A 1 84 ? 19.439 -6.415 -51.440 1.00 40.16 84 HIS A CA 1
ATOM 663 C C . HIS A 1 84 ? 19.488 -7.538 -50.392 1.00 40.16 84 HIS A C 1
ATOM 665 O O . HIS A 1 84 ? 18.994 -7.418 -49.272 1.00 40.16 84 HIS A O 1
ATOM 671 N N . HIS A 1 85 ? 20.101 -8.663 -50.769 1.00 41.06 85 HIS A N 1
ATOM 672 C CA . HIS A 1 85 ? 20.571 -9.683 -49.827 1.00 41.06 85 HIS A CA 1
ATOM 673 C C . HIS A 1 85 ? 21.601 -9.083 -48.844 1.00 41.06 85 HIS A C 1
ATOM 675 O O . HIS A 1 85 ? 22.162 -8.027 -49.138 1.00 41.06 85 HIS A O 1
ATOM 681 N N . PRO A 1 86 ? 21.876 -9.721 -47.682 1.00 43.06 86 PRO A N 1
ATOM 682 C CA . PRO A 1 86 ? 22.711 -9.167 -46.612 1.00 43.06 86 PRO A CA 1
ATOM 683 C C . PRO A 1 86 ? 24.198 -9.142 -47.007 1.00 43.06 86 PRO A C 1
ATOM 685 O O . PRO A 1 86 ? 25.018 -9.891 -46.494 1.00 43.06 86 PRO A O 1
ATOM 688 N N . VAL A 1 87 ? 24.540 -8.278 -47.956 1.00 41.94 87 VAL A N 1
ATOM 689 C CA . VAL A 1 87 ? 25.899 -7.933 -48.388 1.00 41.94 87 VAL A CA 1
ATOM 690 C C . VAL A 1 87 ? 26.346 -6.648 -47.676 1.00 41.94 87 VAL A C 1
ATOM 692 O O . VAL A 1 87 ? 27.529 -6.443 -47.421 1.00 41.94 87 VAL A O 1
ATOM 695 N N . ILE A 1 88 ? 25.390 -5.823 -47.231 1.00 46.19 88 ILE A N 1
ATOM 696 C CA . ILE A 1 88 ? 25.638 -4.517 -46.599 1.00 46.19 88 ILE A CA 1
ATOM 697 C C . ILE A 1 88 ? 26.327 -4.660 -45.225 1.00 46.19 88 ILE A C 1
ATOM 699 O O . ILE A 1 88 ? 27.082 -3.784 -44.816 1.00 46.19 88 ILE A O 1
ATOM 703 N N . HIS A 1 89 ? 26.161 -5.796 -44.540 1.00 45.19 89 HIS A N 1
ATOM 704 C CA . HIS A 1 89 ? 26.758 -6.014 -43.217 1.00 45.19 89 HIS A CA 1
ATOM 705 C C . HIS A 1 89 ? 28.223 -6.498 -43.245 1.00 45.19 89 HIS A C 1
ATOM 707 O O . HIS A 1 89 ? 28.896 -6.397 -42.219 1.00 45.19 89 HIS A O 1
ATOM 713 N N . LEU A 1 90 ? 28.736 -6.967 -44.395 1.00 46.66 90 LEU A N 1
ATOM 714 C CA . LEU A 1 90 ? 30.155 -7.326 -44.557 1.00 46.66 90 LEU A CA 1
ATOM 715 C C . LEU A 1 90 ? 31.014 -6.098 -44.918 1.00 46.66 90 LEU A C 1
ATOM 717 O O . LEU A 1 90 ? 32.150 -5.980 -44.457 1.00 46.66 90 LEU A O 1
ATOM 721 N N . ASN A 1 91 ? 30.448 -5.150 -45.679 1.00 49.81 91 ASN A N 1
ATOM 722 C CA . ASN A 1 91 ? 31.134 -3.926 -46.116 1.00 49.81 91 ASN A CA 1
ATOM 723 C C . ASN A 1 91 ? 31.590 -3.040 -44.947 1.00 49.81 91 ASN A C 1
ATOM 725 O O . ASN A 1 91 ? 32.657 -2.438 -45.023 1.00 49.81 91 ASN A O 1
ATOM 729 N N . PHE A 1 92 ? 30.823 -3.003 -43.852 1.00 44.81 92 PHE A N 1
ATOM 730 C CA . PHE A 1 92 ? 31.151 -2.198 -42.670 1.00 44.81 92 PHE A CA 1
ATOM 731 C C . PHE A 1 92 ? 32.318 -2.772 -41.842 1.00 44.81 92 PHE A C 1
ATOM 733 O O . PHE A 1 92 ? 32.976 -2.036 -41.114 1.00 44.81 92 PHE A O 1
ATOM 740 N N . LEU A 1 93 ? 32.610 -4.075 -41.956 1.00 43.53 93 LEU A N 1
ATOM 741 C CA . LEU A 1 93 ? 33.629 -4.753 -41.138 1.00 43.53 93 LEU A CA 1
ATOM 742 C C . LEU A 1 93 ? 34.943 -5.026 -41.883 1.00 43.53 93 LEU A C 1
ATOM 744 O O . LEU A 1 93 ? 35.997 -5.081 -41.260 1.00 43.53 93 LEU A O 1
ATOM 748 N N . LEU A 1 94 ? 34.922 -5.136 -43.214 1.00 46.56 94 LEU A N 1
ATOM 749 C CA . LEU A 1 94 ? 36.154 -5.232 -44.013 1.00 46.56 94 LEU A CA 1
ATOM 750 C C . LEU A 1 94 ? 36.867 -3.886 -44.195 1.00 46.56 94 LEU A C 1
ATOM 752 O O . LEU A 1 94 ? 38.067 -3.869 -44.455 1.00 46.56 94 LEU A O 1
ATOM 756 N N . GLN A 1 95 ? 36.170 -2.762 -44.003 1.00 49.38 95 GLN A N 1
ATOM 757 C CA . GLN A 1 95 ? 36.800 -1.438 -43.976 1.00 49.38 95 GLN A CA 1
ATOM 758 C C . GLN A 1 95 ? 37.567 -1.162 -42.674 1.00 49.38 95 GLN A C 1
ATOM 760 O O . GLN A 1 95 ? 38.491 -0.353 -42.685 1.00 49.38 95 GLN A O 1
ATOM 765 N N . SER A 1 96 ? 37.240 -1.843 -41.568 1.00 40.22 96 SER A N 1
ATOM 766 C CA . SER A 1 96 ? 37.928 -1.657 -40.283 1.00 40.22 96 SER A CA 1
ATOM 767 C C . SER A 1 96 ? 39.075 -2.647 -40.038 1.00 40.22 96 SER A C 1
ATOM 769 O O . SER A 1 96 ? 39.896 -2.403 -39.156 1.00 40.22 96 SER A O 1
ATOM 771 N N . ALA A 1 97 ? 39.197 -3.716 -40.838 1.00 39.41 97 ALA A N 1
ATOM 772 C CA . ALA A 1 97 ? 40.225 -4.744 -40.669 1.00 39.41 97 ALA A CA 1
ATOM 773 C C . ALA A 1 97 ? 41.082 -4.977 -41.935 1.00 39.41 97 ALA A C 1
ATOM 775 O O . ALA A 1 97 ? 40.794 -5.814 -42.786 1.00 39.41 97 ALA A O 1
ATOM 776 N N . THR A 1 98 ? 42.221 -4.284 -41.988 1.00 49.53 98 THR A N 1
ATOM 777 C CA . THR A 1 98 ? 43.532 -4.900 -42.284 1.00 49.53 98 THR A CA 1
ATOM 778 C C . THR A 1 98 ? 43.774 -5.616 -43.627 1.00 49.53 98 THR A C 1
ATOM 780 O O . THR A 1 98 ? 44.630 -6.494 -43.680 1.00 49.53 98 THR A O 1
ATOM 783 N N . THR A 1 99 ? 43.139 -5.257 -44.742 1.00 48.34 99 THR A N 1
ATOM 784 C CA . THR A 1 99 ? 43.528 -5.837 -46.052 1.00 48.34 99 THR A CA 1
ATOM 785 C C . THR A 1 99 ? 44.612 -5.022 -46.764 1.00 48.34 99 THR A C 1
ATOM 787 O O . THR A 1 99 ? 45.619 -5.587 -47.193 1.00 48.34 99 THR A O 1
ATOM 790 N N . HIS A 1 100 ? 44.504 -3.690 -46.783 1.00 46.03 100 HIS A N 1
ATOM 791 C CA . HIS A 1 100 ? 45.448 -2.844 -47.526 1.00 46.03 100 HIS A CA 1
ATOM 792 C C . HIS A 1 100 ? 46.877 -2.836 -46.947 1.00 46.03 100 HIS A C 1
ATOM 794 O O . HIS A 1 100 ? 47.848 -2.873 -47.698 1.00 46.03 100 HIS A O 1
ATOM 800 N N . SER A 1 101 ? 47.020 -2.821 -45.615 1.00 51.94 101 SER A N 1
ATOM 801 C CA . SER A 1 101 ? 48.329 -2.668 -44.952 1.00 51.94 101 SER A CA 1
ATOM 802 C C . SER A 1 101 ? 49.124 -3.971 -44.793 1.00 51.94 101 SER A C 1
ATOM 804 O O . SER A 1 101 ? 50.319 -3.899 -44.518 1.00 51.94 101 SER A O 1
ATOM 806 N N . GLN A 1 102 ? 48.494 -5.148 -44.908 1.00 54.75 102 GLN A N 1
ATOM 807 C CA . GLN A 1 102 ? 49.159 -6.443 -44.668 1.00 54.75 102 GLN A CA 1
ATOM 808 C C . GLN A 1 102 ? 49.352 -7.289 -45.926 1.00 54.75 102 GLN A C 1
ATOM 810 O O . GLN A 1 102 ? 50.293 -8.077 -45.960 1.00 54.75 102 GLN A O 1
ATOM 815 N N . LEU A 1 103 ? 48.491 -7.141 -46.935 1.00 58.06 103 LEU A N 1
ATOM 816 C CA . LEU A 1 103 ? 48.600 -7.887 -48.191 1.00 58.06 103 LEU A CA 1
ATOM 817 C C . LEU A 1 103 ? 49.236 -7.070 -49.316 1.00 58.06 103 LEU A C 1
ATOM 819 O O . LEU A 1 103 ? 49.685 -7.654 -50.293 1.00 58.06 103 LEU A O 1
ATOM 823 N N . GLY A 1 104 ? 49.250 -5.736 -49.208 1.00 63.25 104 GLY A N 1
ATOM 824 C CA . GLY A 1 104 ? 49.633 -4.863 -50.323 1.00 63.25 104 GLY A CA 1
ATOM 825 C C . GLY A 1 104 ? 48.664 -4.934 -51.512 1.00 63.25 104 GLY A C 1
ATOM 826 O O . GLY A 1 104 ? 48.973 -4.414 -52.578 1.00 63.25 104 GLY A O 1
ATOM 827 N N . LEU A 1 105 ? 47.496 -5.564 -51.332 1.00 66.75 105 LEU A N 1
ATOM 828 C CA . LEU A 1 105 ? 46.476 -5.772 -52.355 1.00 66.75 105 LEU A CA 1
ATOM 829 C C . LEU A 1 105 ? 45.248 -4.903 -52.056 1.00 66.75 105 LEU A C 1
ATOM 831 O O . LEU A 1 105 ? 44.748 -4.888 -50.929 1.00 66.75 105 LEU A O 1
ATOM 835 N N . ALA A 1 106 ? 44.751 -4.207 -53.078 1.00 65.38 106 ALA A N 1
ATOM 836 C CA . ALA A 1 106 ? 43.465 -3.518 -53.049 1.00 65.38 106 ALA A CA 1
ATOM 837 C C . ALA A 1 106 ? 42.374 -4.500 -53.503 1.00 65.38 106 ALA A C 1
ATOM 839 O O . ALA A 1 106 ? 42.182 -4.705 -54.698 1.00 65.38 106 ALA A O 1
ATOM 840 N N . ILE A 1 107 ? 41.693 -5.147 -52.556 1.00 68.75 107 ILE A N 1
ATOM 841 C CA . ILE A 1 107 ? 40.590 -6.073 -52.854 1.00 68.75 107 ILE A CA 1
ATOM 842 C C . ILE A 1 107 ? 39.277 -5.340 -52.584 1.00 68.75 107 ILE A C 1
ATOM 844 O O . ILE A 1 107 ? 39.076 -4.826 -51.480 1.00 68.75 107 ILE A O 1
ATOM 848 N N . LEU A 1 108 ? 38.383 -5.280 -53.575 1.00 68.50 108 LEU A N 1
ATOM 849 C CA . LEU A 1 108 ? 37.068 -4.674 -53.385 1.00 68.50 108 LEU A CA 1
ATOM 850 C C . LEU A 1 108 ? 36.213 -5.572 -52.477 1.00 68.50 108 LEU A C 1
ATOM 852 O O . LEU A 1 108 ? 36.287 -6.796 -52.584 1.00 68.50 108 LEU A O 1
ATOM 856 N N . PRO A 1 109 ? 35.347 -5.006 -51.619 1.00 69.00 109 PRO A N 1
ATOM 857 C CA . PRO A 1 109 ? 34.509 -5.799 -50.717 1.00 69.00 109 PRO A CA 1
ATOM 858 C C . PRO A 1 109 ? 33.639 -6.860 -51.413 1.00 69.00 109 PRO A C 1
ATOM 860 O O . PRO A 1 109 ? 33.345 -7.895 -50.820 1.00 69.00 109 PRO A O 1
ATOM 863 N N . ILE A 1 110 ? 33.259 -6.630 -52.677 1.00 66.81 110 ILE A N 1
ATOM 864 C CA . ILE A 1 110 ? 32.475 -7.578 -53.484 1.00 66.81 110 ILE A CA 1
ATOM 865 C C . ILE A 1 110 ? 33.281 -8.805 -53.940 1.00 66.81 110 ILE A C 1
ATOM 867 O O . ILE A 1 110 ? 32.700 -9.862 -54.183 1.00 66.81 110 ILE A O 1
ATOM 871 N N . ASP A 1 111 ? 34.608 -8.690 -53.988 1.00 73.25 111 ASP A N 1
ATOM 872 C CA . ASP A 1 111 ? 35.518 -9.750 -54.429 1.00 73.25 111 ASP A CA 1
ATOM 873 C C . ASP A 1 111 ? 36.001 -10.630 -53.264 1.00 73.25 111 ASP A C 1
ATOM 875 O O . ASP A 1 111 ? 36.738 -11.600 -53.465 1.00 73.25 111 ASP A O 1
ATOM 879 N N . VAL A 1 112 ? 35.566 -10.330 -52.034 1.00 79.69 112 VAL A N 1
ATOM 880 C CA . VAL A 1 112 ? 35.925 -11.102 -50.843 1.00 79.69 112 VAL A CA 1
ATOM 881 C C . VAL A 1 112 ? 35.118 -12.401 -50.792 1.00 79.69 112 VAL A C 1
ATOM 883 O O . VAL A 1 112 ? 33.929 -12.435 -50.472 1.00 79.69 112 VAL A O 1
ATOM 886 N N . LYS A 1 113 ? 35.799 -13.513 -51.062 1.00 85.00 113 LYS A N 1
ATOM 887 C CA . LYS A 1 113 ? 35.283 -14.878 -50.957 1.00 85.00 113 LYS A CA 1
ATOM 888 C C . LYS A 1 113 ? 35.664 -15.511 -49.618 1.00 85.00 113 LYS A C 1
ATOM 890 O O . LYS A 1 113 ? 36.805 -15.432 -49.156 1.00 85.00 113 LYS A O 1
ATOM 895 N N . LEU A 1 114 ? 34.703 -16.205 -49.008 1.00 84.94 114 LEU A N 1
ATOM 896 C CA . LEU A 1 114 ? 34.961 -17.022 -47.818 1.00 84.94 114 LEU A CA 1
ATOM 897 C C . LEU A 1 114 ? 35.652 -18.345 -48.186 1.00 84.94 114 LEU A C 1
ATOM 899 O O . LEU A 1 114 ? 36.570 -18.769 -47.501 1.00 84.94 114 LEU A O 1
ATOM 903 N N . ILE A 1 115 ? 35.250 -18.972 -49.293 1.00 87.06 115 ILE A N 1
ATOM 904 C CA . ILE A 1 115 ? 35.922 -20.155 -49.841 1.00 87.06 115 ILE A CA 1
ATOM 905 C C . ILE A 1 115 ? 36.857 -19.672 -50.948 1.00 87.06 115 ILE A C 1
ATOM 907 O O . ILE A 1 115 ? 36.387 -19.325 -52.032 1.00 87.06 115 ILE A O 1
ATOM 911 N N . THR A 1 116 ? 38.152 -19.624 -50.655 1.00 87.50 116 THR A N 1
ATOM 912 C CA . THR A 1 116 ? 39.202 -19.234 -51.605 1.00 87.50 116 THR A CA 1
ATOM 913 C C . THR A 1 116 ? 39.732 -20.463 -52.337 1.00 87.50 116 THR A C 1
ATOM 915 O O . THR A 1 116 ? 39.938 -21.514 -51.726 1.00 87.50 116 THR A O 1
ATOM 918 N N . LYS A 1 117 ? 39.956 -20.336 -53.640 1.00 87.25 117 LYS A N 1
ATOM 919 C CA . LYS A 1 117 ? 40.669 -21.304 -54.475 1.00 87.25 117 LYS A CA 1
ATOM 920 C C . LYS A 1 117 ? 42.171 -20.976 -54.488 1.00 87.25 117 LYS A C 1
ATOM 922 O O . LYS A 1 117 ? 42.520 -19.832 -54.204 1.00 87.25 117 LYS A O 1
ATOM 927 N N . PRO A 1 118 ? 43.062 -21.928 -54.811 1.00 81.44 118 PRO A N 1
ATOM 928 C CA . PRO A 1 118 ? 44.500 -21.650 -54.890 1.00 81.44 118 PRO A CA 1
ATOM 929 C C . PRO A 1 118 ? 44.863 -20.578 -55.936 1.00 81.44 118 PRO A C 1
ATOM 931 O O . PRO A 1 118 ? 45.886 -19.915 -55.793 1.00 81.44 118 PRO A O 1
ATOM 934 N N . GLU A 1 119 ? 44.009 -20.352 -56.941 1.00 83.44 119 GLU A N 1
ATOM 935 C CA . GLU A 1 119 ? 44.193 -19.302 -57.953 1.00 83.44 119 GLU A CA 1
ATOM 936 C C . GLU A 1 119 ? 43.710 -17.908 -57.505 1.00 83.44 119 GLU A C 1
ATOM 938 O O . GLU A 1 119 ? 43.933 -16.929 -58.215 1.00 83.44 119 GLU A O 1
ATOM 943 N N . ASP A 1 120 ? 43.017 -17.789 -56.365 1.00 83.88 120 ASP A N 1
ATOM 944 C CA . ASP A 1 120 ? 42.554 -16.489 -55.870 1.00 83.88 120 ASP A CA 1
ATOM 945 C C . ASP A 1 120 ? 43.735 -15.660 -55.310 1.00 83.88 120 ASP A C 1
ATOM 947 O O . ASP A 1 120 ? 44.716 -16.187 -54.784 1.00 83.88 120 ASP A O 1
ATOM 951 N N . LEU A 1 121 ? 43.618 -14.328 -55.380 1.00 81.94 121 LEU A N 1
ATOM 952 C CA . LEU A 1 121 ? 44.665 -13.370 -54.973 1.00 81.94 121 LEU A CA 1
ATOM 953 C C . LEU A 1 121 ? 45.063 -13.467 -53.488 1.00 81.94 121 LEU A C 1
ATOM 955 O O . LEU A 1 121 ? 46.111 -12.973 -53.073 1.00 81.94 121 LEU A O 1
ATOM 959 N N . TYR A 1 122 ? 44.223 -14.087 -52.667 1.00 86.50 122 TYR A N 1
ATOM 960 C CA . TYR A 1 122 ? 44.488 -14.315 -51.257 1.00 86.50 122 TYR A CA 1
ATOM 961 C C . TYR A 1 122 ? 43.880 -15.643 -50.812 1.00 86.50 122 TYR A C 1
ATOM 963 O O . TYR A 1 122 ? 42.894 -16.125 -51.371 1.00 86.50 122 TYR A O 1
ATOM 971 N N . GLN A 1 123 ? 44.446 -16.199 -49.749 1.00 87.62 123 GLN A N 1
ATOM 972 C CA . GLN A 1 123 ? 43.966 -17.399 -49.088 1.00 87.62 123 GLN A CA 1
ATOM 973 C C . GLN A 1 123 ? 43.807 -17.143 -47.588 1.00 87.62 123 GLN A C 1
ATOM 975 O O . GLN A 1 123 ? 44.556 -16.375 -46.980 1.00 87.62 123 GLN A O 1
ATOM 980 N N . TRP A 1 124 ? 42.819 -17.783 -46.967 1.00 88.69 124 TRP A N 1
ATOM 981 C CA . TRP A 1 124 ? 42.638 -17.710 -45.519 1.00 88.69 124 TRP A CA 1
ATOM 982 C C . TRP A 1 124 ? 43.627 -18.630 -44.799 1.00 88.69 124 TRP A C 1
ATOM 984 O O . TRP A 1 124 ? 43.581 -19.849 -44.947 1.00 88.69 124 TRP A O 1
ATOM 994 N N . SER A 1 125 ? 44.489 -18.050 -43.968 1.00 87.56 125 SER A N 1
ATOM 995 C CA . SER A 1 125 ? 45.272 -18.772 -42.968 1.00 87.56 125 SER A CA 1
ATOM 996 C C . SER A 1 125 ? 44.484 -18.826 -41.664 1.00 87.56 125 SER A C 1
ATOM 998 O O . SER A 1 125 ? 44.098 -17.786 -41.128 1.00 87.56 125 SER A O 1
ATOM 1000 N N . ILE A 1 126 ? 44.203 -20.031 -41.168 1.00 89.56 126 ILE A N 1
ATOM 1001 C CA . ILE A 1 126 ? 43.359 -20.262 -39.990 1.00 89.56 126 ILE A CA 1
ATOM 1002 C C . ILE A 1 126 ? 44.251 -20.688 -38.826 1.00 89.56 126 ILE A C 1
ATOM 1004 O O . ILE A 1 126 ? 44.746 -21.811 -38.785 1.00 89.56 126 ILE A O 1
ATOM 1008 N N . SER A 1 127 ? 44.432 -19.795 -37.857 1.00 85.88 127 SER A N 1
ATOM 1009 C CA . SER A 1 127 ? 45.296 -19.993 -36.688 1.00 85.88 127 SER A CA 1
ATOM 1010 C C . SER A 1 127 ? 44.675 -20.914 -35.631 1.00 85.88 127 SER A C 1
ATOM 1012 O O . SER A 1 127 ? 45.380 -21.463 -34.790 1.00 85.88 127 SER A O 1
ATOM 1014 N N . THR A 1 128 ? 43.347 -21.073 -35.625 1.00 86.50 128 THR A N 1
ATOM 1015 C CA . THR A 1 128 ? 42.620 -21.871 -34.623 1.00 86.50 128 THR A CA 1
ATOM 1016 C C . THR A 1 128 ? 41.932 -23.076 -35.265 1.00 86.50 128 THR A C 1
ATOM 1018 O O . THR A 1 128 ? 40.954 -22.922 -35.995 1.00 86.50 128 THR A O 1
ATOM 1021 N N . ALA A 1 129 ? 42.387 -24.289 -34.932 1.00 78.88 129 ALA A N 1
ATOM 1022 C CA . ALA A 1 129 ? 41.919 -25.542 -35.540 1.00 78.88 129 ALA A CA 1
ATOM 1023 C C . ALA A 1 129 ? 40.386 -25.745 -35.481 1.00 78.88 129 ALA A C 1
ATOM 1025 O O . ALA A 1 129 ? 39.791 -26.258 -36.425 1.00 78.88 129 ALA A O 1
ATOM 1026 N N . GLY A 1 130 ? 39.719 -25.277 -34.418 1.00 83.56 130 GLY A N 1
ATOM 1027 C CA . GLY A 1 130 ? 38.260 -25.383 -34.261 1.00 83.56 130 GLY A CA 1
ATOM 1028 C C . GLY A 1 130 ? 37.428 -24.442 -35.145 1.00 83.56 130 GLY A C 1
ATOM 1029 O O . GLY A 1 130 ? 36.220 -24.628 -35.260 1.00 83.56 130 GLY A O 1
ATOM 1030 N N . LYS A 1 131 ? 38.045 -23.438 -35.783 1.00 85.62 131 LYS A N 1
ATOM 1031 C CA . LYS A 1 131 ? 37.350 -22.436 -36.615 1.00 85.62 131 LYS A CA 1
ATOM 1032 C C . LYS A 1 131 ? 37.430 -22.742 -38.117 1.00 85.62 131 LYS A C 1
ATOM 1034 O O . LYS A 1 131 ? 36.753 -22.085 -38.902 1.00 85.62 131 LYS A O 1
ATOM 1039 N N . ALA A 1 132 ? 38.156 -23.791 -38.517 1.00 83.94 132 ALA A N 1
ATOM 1040 C CA . ALA A 1 132 ? 38.262 -24.223 -39.913 1.00 83.94 132 ALA A CA 1
ATOM 1041 C C . ALA A 1 132 ? 36.905 -24.577 -40.548 1.00 83.94 132 ALA A C 1
ATOM 1043 O O . ALA A 1 132 ? 36.674 -24.311 -41.725 1.00 83.94 132 ALA A O 1
ATOM 1044 N N . ALA A 1 133 ? 35.962 -25.093 -39.753 1.00 84.94 133 ALA A N 1
ATOM 1045 C CA . ALA A 1 133 ? 34.623 -25.446 -40.223 1.00 84.94 133 ALA A CA 1
ATOM 1046 C C . ALA A 1 133 ? 33.821 -24.251 -40.779 1.00 84.94 133 ALA A C 1
ATOM 1048 O O . ALA A 1 133 ? 32.921 -24.454 -41.599 1.00 84.94 133 ALA A O 1
ATOM 1049 N N . LEU A 1 134 ? 34.161 -23.015 -40.384 1.00 84.50 134 LEU A N 1
ATOM 1050 C CA . LEU A 1 134 ? 33.526 -21.796 -40.894 1.00 84.50 134 LEU A CA 1
ATOM 1051 C C . LEU A 1 134 ? 33.853 -21.545 -42.376 1.00 84.50 134 LEU A C 1
ATOM 1053 O O . LEU A 1 134 ? 33.058 -20.932 -43.080 1.00 84.50 134 LEU A O 1
ATOM 1057 N N . PHE A 1 135 ? 34.962 -22.084 -42.882 1.00 87.75 135 PHE A N 1
ATOM 1058 C CA . PHE A 1 135 ? 35.428 -21.880 -44.258 1.00 87.75 135 PHE A CA 1
ATOM 1059 C C . PHE A 1 135 ? 35.019 -23.011 -45.210 1.00 87.75 135 PHE A C 1
ATOM 1061 O O . PHE A 1 135 ? 35.339 -22.975 -46.390 1.00 87.75 135 PHE A O 1
ATOM 1068 N N . ASN A 1 136 ? 34.253 -23.999 -44.734 1.00 85.56 136 ASN A N 1
ATOM 1069 C CA . ASN A 1 136 ? 33.809 -25.141 -45.546 1.00 85.56 136 ASN A CA 1
ATOM 1070 C C . ASN A 1 136 ? 32.462 -24.907 -46.250 1.00 85.56 136 ASN A C 1
ATOM 1072 O O . ASN A 1 136 ? 31.962 -25.780 -46.962 1.00 85.56 136 ASN A O 1
ATOM 1076 N N . ARG A 1 137 ? 31.810 -23.765 -46.006 1.00 83.75 137 ARG A N 1
ATOM 1077 C CA . ARG A 1 137 ? 30.481 -23.439 -46.538 1.00 83.75 137 ARG A CA 1
ATOM 1078 C C . ARG A 1 137 ? 30.422 -21.976 -46.956 1.00 83.75 137 ARG A C 1
ATOM 1080 O O . ARG A 1 137 ? 31.125 -21.136 -46.409 1.00 83.75 137 ARG A O 1
ATOM 1087 N N . GLN A 1 138 ? 29.564 -21.678 -47.929 1.00 81.25 138 GLN A N 1
ATOM 1088 C CA . GLN A 1 138 ? 29.266 -20.302 -48.328 1.00 81.25 138 GLN A CA 1
ATOM 1089 C C . GLN A 1 138 ? 28.506 -19.568 -47.213 1.00 81.25 138 GLN A C 1
ATOM 1091 O O . GLN A 1 138 ? 27.755 -20.199 -46.468 1.00 81.25 138 GLN A O 1
ATOM 1096 N N . LEU A 1 139 ? 28.642 -18.237 -47.153 1.00 76.12 139 LEU A N 1
ATOM 1097 C CA . LEU A 1 139 ? 27.976 -17.372 -46.164 1.00 76.12 139 LEU A CA 1
ATOM 1098 C C . LEU A 1 139 ? 26.460 -17.602 -46.079 1.00 76.12 139 LEU A C 1
ATOM 1100 O O . LEU A 1 139 ? 25.905 -17.627 -44.987 1.00 76.12 139 LEU A O 1
ATOM 1104 N N . SER A 1 140 ? 25.805 -17.868 -47.211 1.00 79.19 140 SER A N 1
ATOM 1105 C CA . SER A 1 140 ? 24.365 -18.155 -47.279 1.00 79.19 140 SER A CA 1
ATOM 1106 C C . SER A 1 140 ? 23.935 -19.434 -46.548 1.00 79.19 140 SER A C 1
ATOM 1108 O O . SER A 1 140 ? 22.749 -19.617 -46.286 1.00 79.19 140 SER A O 1
ATOM 1110 N N . LYS A 1 141 ? 24.878 -20.331 -46.230 1.00 82.75 141 LYS A N 1
ATOM 1111 C CA . LYS A 1 141 ? 24.637 -21.618 -45.557 1.00 82.75 141 LYS A CA 1
ATOM 1112 C C . LYS A 1 141 ? 25.076 -21.623 -44.091 1.00 82.75 141 LYS A C 1
ATOM 1114 O O . LYS A 1 141 ? 25.046 -22.681 -43.457 1.00 82.75 141 LYS A O 1
ATOM 1119 N N . HIS A 1 142 ? 25.506 -20.477 -43.569 1.00 83.25 142 HIS A N 1
ATOM 1120 C CA . HIS A 1 142 ? 25.890 -20.309 -42.172 1.00 83.25 142 HIS A CA 1
ATOM 1121 C C . HIS A 1 142 ? 24.717 -19.805 -41.336 1.00 83.25 142 HIS A C 1
ATOM 1123 O O . HIS A 1 142 ? 23.844 -19.090 -41.822 1.00 83.25 142 HIS A O 1
ATOM 1129 N N . SER A 1 143 ? 24.683 -20.202 -40.064 1.00 84.81 143 SER A N 1
ATOM 1130 C CA . SER A 1 143 ? 23.740 -19.630 -39.104 1.00 84.81 143 SER A CA 1
ATOM 1131 C C . SER A 1 143 ? 24.175 -18.217 -38.710 1.00 84.81 143 SER A C 1
ATOM 1133 O O . SER A 1 143 ? 25.345 -17.853 -38.838 1.00 84.81 143 SER A O 1
ATOM 1135 N N . THR A 1 144 ? 23.258 -17.436 -38.141 1.00 80.44 144 THR A N 1
ATOM 1136 C CA . THR A 1 144 ? 23.572 -16.109 -37.588 1.00 80.44 144 THR A CA 1
ATOM 1137 C C . THR A 1 144 ? 24.716 -16.158 -36.567 1.00 80.44 144 THR A C 1
ATOM 1139 O O . THR A 1 144 ? 25.546 -15.258 -36.532 1.00 80.44 144 THR A O 1
ATOM 1142 N N . GLY A 1 145 ? 24.822 -17.235 -35.778 1.00 81.50 145 GLY A N 1
ATOM 1143 C CA . GLY A 1 145 ? 25.937 -17.427 -34.843 1.00 81.50 145 GLY A CA 1
ATOM 1144 C C . GLY A 1 145 ? 27.287 -17.614 -35.544 1.00 81.50 145 GLY A C 1
ATOM 1145 O O . GLY A 1 145 ? 28.273 -17.006 -35.143 1.00 81.50 145 GLY A O 1
ATOM 1146 N N . ALA A 1 146 ? 27.328 -18.382 -36.637 1.00 83.56 146 ALA A N 1
ATOM 1147 C CA . ALA A 1 146 ? 28.539 -18.553 -37.442 1.00 83.56 146 ALA A CA 1
ATOM 1148 C C . ALA A 1 146 ? 28.966 -17.247 -38.140 1.00 83.56 146 ALA A C 1
ATOM 1150 O O . ALA A 1 146 ? 30.157 -17.010 -38.320 1.00 83.56 146 ALA A O 1
ATOM 1151 N N . TYR A 1 147 ? 28.011 -16.376 -38.481 1.00 80.19 147 TYR A N 1
ATOM 1152 C CA . TYR A 1 147 ? 28.300 -15.032 -38.985 1.00 80.19 147 TYR A CA 1
ATOM 1153 C C . TYR A 1 147 ? 28.973 -14.149 -37.924 1.00 80.19 147 TYR A C 1
ATOM 1155 O O . TYR A 1 147 ? 30.003 -13.543 -38.198 1.00 80.19 147 TYR A O 1
ATOM 1163 N N . ILE A 1 148 ? 28.445 -14.128 -36.695 1.00 82.12 148 ILE A N 1
ATOM 1164 C CA . ILE A 1 148 ? 29.043 -13.381 -35.573 1.00 82.12 148 ILE A CA 1
ATOM 1165 C C . ILE A 1 148 ? 30.464 -13.887 -35.285 1.00 82.12 148 ILE A C 1
ATOM 1167 O O . ILE A 1 148 ? 31.389 -13.094 -35.117 1.00 82.12 148 ILE A O 1
ATOM 1171 N N . ASP A 1 149 ? 30.654 -15.205 -35.298 1.00 84.38 149 ASP A N 1
ATOM 1172 C CA . ASP A 1 149 ? 31.962 -15.838 -35.136 1.00 84.38 149 ASP A CA 1
ATOM 1173 C C . ASP A 1 149 ? 32.953 -15.477 -36.250 1.00 84.38 149 ASP A C 1
ATOM 1175 O O . ASP A 1 149 ? 34.150 -15.348 -35.983 1.00 84.38 149 ASP A O 1
ATOM 1179 N N . LEU A 1 150 ? 32.472 -15.322 -37.488 1.00 84.69 150 LEU A N 1
ATOM 1180 C CA . LEU A 1 150 ? 33.286 -14.854 -38.604 1.00 84.69 150 LEU A CA 1
ATOM 1181 C C . LEU A 1 150 ? 33.687 -13.389 -38.400 1.00 84.69 150 LEU A C 1
ATOM 1183 O O . LEU A 1 150 ? 34.864 -13.060 -38.484 1.00 84.69 150 LEU A O 1
ATOM 1187 N N . CYS A 1 151 ? 32.741 -12.518 -38.059 1.00 80.62 151 CYS A N 1
ATOM 1188 C CA . CYS A 1 151 ? 33.013 -11.099 -37.831 1.00 80.62 151 CYS A CA 1
ATOM 1189 C C . CYS A 1 151 ? 34.023 -10.867 -36.702 1.00 80.62 151 CYS A C 1
ATOM 1191 O O . CYS A 1 151 ? 34.961 -10.094 -36.866 1.00 80.62 151 CYS A O 1
ATOM 1193 N N . ASN A 1 152 ? 33.870 -11.576 -35.584 1.00 84.12 152 ASN A N 1
ATOM 1194 C CA . ASN A 1 152 ? 34.749 -11.423 -34.424 1.00 84.12 152 ASN A CA 1
ATOM 1195 C C . ASN A 1 152 ? 36.100 -12.140 -34.592 1.00 84.12 152 ASN A C 1
ATOM 1197 O O . ASN A 1 152 ? 37.035 -11.880 -33.839 1.00 84.12 152 ASN A O 1
ATOM 1201 N N . GLY A 1 153 ? 36.200 -13.079 -35.539 1.00 83.31 153 GLY A N 1
ATOM 1202 C CA . GLY A 1 153 ? 37.383 -13.916 -35.731 1.00 83.31 153 GLY A CA 1
ATOM 1203 C C . GLY A 1 153 ? 38.415 -13.377 -36.723 1.00 83.31 153 GLY A C 1
ATOM 1204 O O . GLY A 1 153 ? 39.561 -13.837 -36.682 1.00 83.31 153 GLY A O 1
ATOM 1205 N N . VAL A 1 154 ? 38.053 -12.420 -37.588 1.00 82.25 154 VAL A N 1
ATOM 1206 C CA . VAL A 1 154 ? 38.982 -11.813 -38.560 1.00 82.25 154 VAL A CA 1
ATOM 1207 C C . VAL A 1 154 ? 40.134 -11.132 -37.817 1.00 82.25 154 VAL A C 1
ATOM 1209 O O . VAL A 1 154 ? 39.922 -10.312 -36.931 1.00 82.25 154 VAL A O 1
ATOM 1212 N N . GLY A 1 155 ? 41.374 -11.476 -38.168 1.00 77.44 155 GLY A N 1
ATOM 1213 C CA . GLY A 1 155 ? 42.585 -10.919 -37.555 1.00 77.44 155 GLY A CA 1
ATOM 1214 C C . GLY A 1 155 ? 42.984 -11.560 -36.220 1.00 77.44 155 GLY A C 1
ATOM 1215 O O . GLY A 1 155 ? 44.124 -11.384 -35.798 1.00 77.44 155 GLY A O 1
ATOM 1216 N N . VAL A 1 156 ? 42.097 -12.344 -35.597 1.00 82.19 156 VAL A N 1
ATOM 1217 C CA . VAL A 1 156 ? 42.355 -13.061 -34.334 1.00 82.19 156 VAL A CA 1
ATOM 1218 C C . VAL A 1 156 ? 42.542 -14.559 -34.582 1.00 82.19 156 VAL A C 1
ATOM 1220 O O . VAL A 1 156 ? 43.570 -15.136 -34.236 1.00 82.19 156 VAL A O 1
ATOM 1223 N N . HIS A 1 157 ? 41.554 -15.198 -35.211 1.00 85.38 157 HIS A N 1
ATOM 1224 C CA . HIS A 1 157 ? 41.520 -16.645 -35.442 1.00 85.38 157 HIS A CA 1
ATOM 1225 C C . HIS A 1 157 ? 41.886 -17.037 -36.868 1.00 85.38 157 HIS A C 1
ATOM 1227 O O . HIS A 1 157 ? 42.272 -18.181 -37.108 1.00 85.38 157 HIS A O 1
ATOM 1233 N N . PHE A 1 158 ? 41.749 -16.114 -37.814 1.00 87.44 158 PHE A N 1
ATOM 1234 C CA . PHE A 1 158 ? 42.110 -16.317 -39.207 1.00 87.44 158 PHE A CA 1
ATOM 1235 C C . PHE A 1 158 ? 42.466 -14.988 -39.863 1.00 87.44 158 PHE A C 1
ATOM 1237 O O . PHE A 1 158 ? 41.975 -13.924 -39.482 1.00 87.44 158 PHE A O 1
ATOM 1244 N N . LYS A 1 159 ? 43.342 -15.054 -40.857 1.00 87.94 159 LYS A N 1
ATOM 1245 C CA . LYS A 1 159 ? 43.889 -13.892 -41.545 1.00 87.94 159 LYS A CA 1
ATOM 1246 C C . LYS A 1 159 ? 44.051 -14.205 -43.026 1.00 87.94 159 LYS A C 1
ATOM 1248 O O . LYS A 1 159 ? 44.425 -15.317 -43.385 1.00 87.94 159 LYS A O 1
ATOM 1253 N N . ALA A 1 160 ? 43.786 -13.223 -43.877 1.00 85.12 160 ALA A N 1
ATOM 1254 C CA . ALA A 1 160 ? 44.076 -13.333 -45.296 1.00 85.12 160 ALA A CA 1
ATOM 1255 C C . ALA A 1 160 ? 45.596 -13.216 -45.528 1.00 85.12 160 ALA A C 1
ATOM 1257 O O . ALA A 1 160 ? 46.253 -12.327 -44.983 1.00 85.12 160 ALA A O 1
ATOM 1258 N N . VAL A 1 161 ? 46.149 -14.140 -46.308 1.00 85.81 161 VAL A N 1
ATOM 1259 C CA . VAL A 1 161 ? 47.561 -14.231 -46.713 1.00 85.81 161 VAL A CA 1
ATOM 1260 C C . VAL A 1 161 ? 47.603 -14.218 -48.247 1.00 85.81 161 VAL A C 1
ATOM 1262 O O . VAL A 1 161 ? 46.644 -14.704 -48.847 1.00 85.81 161 VAL A O 1
ATOM 1265 N N . PRO A 1 162 ? 48.634 -13.653 -48.907 1.00 83.69 162 PRO A N 1
ATOM 1266 C CA . PRO A 1 162 ? 48.694 -13.648 -50.367 1.00 83.69 162 PRO A CA 1
ATOM 1267 C C . PRO A 1 162 ? 48.633 -15.080 -50.907 1.00 83.69 162 PRO A C 1
ATOM 1269 O O . PRO A 1 162 ? 49.320 -15.962 -50.389 1.00 83.69 162 PRO A O 1
ATOM 1272 N N . GLY A 1 163 ? 47.770 -15.306 -51.897 1.00 81.50 163 GLY A N 1
ATOM 1273 C CA . GLY A 1 163 ? 47.635 -16.600 -52.561 1.00 81.50 163 GLY A CA 1
ATOM 1274 C C . GLY A 1 163 ? 48.771 -16.825 -53.557 1.00 81.50 163 GLY A C 1
ATOM 1275 O O . GLY A 1 163 ? 49.460 -15.885 -53.949 1.00 81.50 163 GLY A O 1
ATOM 1276 N N . GLU A 1 164 ? 48.958 -18.063 -54.004 1.00 75.69 164 GLU A N 1
ATOM 1277 C CA . GLU A 1 164 ? 49.994 -18.415 -54.987 1.00 75.69 164 GLU A CA 1
ATOM 1278 C C . GLU A 1 164 ? 49.769 -17.683 -56.328 1.00 75.69 164 GLU A C 1
ATOM 1280 O O . GLU A 1 164 ? 50.721 -17.232 -56.963 1.00 75.69 164 GLU A O 1
ATOM 1285 N N . GLY A 1 165 ? 48.502 -17.412 -56.676 1.00 67.44 165 GLY A N 1
ATOM 1286 C CA . GLY A 1 165 ? 48.111 -16.565 -57.810 1.00 67.44 165 GLY A CA 1
ATOM 1287 C C . GLY A 1 165 ? 48.459 -15.072 -57.680 1.00 67.44 165 GLY A C 1
ATOM 1288 O O . GLY A 1 165 ? 48.366 -14.339 -58.660 1.00 67.44 165 GLY A O 1
ATOM 1289 N N . ALA A 1 166 ? 48.890 -14.591 -56.508 1.00 64.62 166 ALA A N 1
ATOM 1290 C CA . ALA A 1 166 ? 49.327 -13.202 -56.329 1.00 64.62 166 ALA A CA 1
ATOM 1291 C C . ALA A 1 166 ? 50.769 -12.949 -56.815 1.00 64.62 166 ALA A C 1
ATOM 1293 O O . ALA A 1 166 ? 51.158 -11.792 -56.982 1.00 64.62 166 ALA A O 1
ATOM 1294 N N . ALA A 1 167 ? 51.564 -14.004 -57.044 1.00 61.22 167 ALA A N 1
ATOM 1295 C CA . ALA A 1 167 ? 52.959 -13.882 -57.470 1.00 61.22 167 ALA A CA 1
ATOM 1296 C C . ALA A 1 167 ? 53.107 -13.287 -58.885 1.00 61.22 167 ALA A C 1
ATOM 1298 O O . ALA A 1 167 ? 54.034 -12.508 -59.114 1.00 61.22 167 ALA A O 1
ATOM 1299 N N . ASP A 1 168 ? 52.167 -13.572 -59.793 1.00 57.66 168 ASP A N 1
ATOM 1300 C CA . ASP A 1 168 ? 52.151 -13.000 -61.151 1.00 57.66 168 ASP A CA 1
ATOM 1301 C C . ASP A 1 168 ? 51.672 -11.539 -61.175 1.00 57.66 168 ASP A C 1
ATOM 1303 O O . ASP A 1 168 ? 52.097 -10.752 -62.018 1.00 57.66 168 ASP A O 1
ATOM 1307 N N . TYR A 1 169 ? 50.853 -11.126 -60.204 1.00 57.97 169 TYR A N 1
ATOM 1308 C CA . TYR A 1 169 ? 50.315 -9.761 -60.142 1.00 57.97 169 TYR A CA 1
ATOM 1309 C C . TYR A 1 169 ? 51.369 -8.719 -59.717 1.00 57.97 169 TYR A C 1
ATOM 1311 O O . TYR A 1 169 ? 51.241 -7.530 -60.008 1.00 57.97 169 TYR A O 1
ATOM 1319 N N . GLY A 1 170 ? 52.435 -9.152 -59.031 1.00 50.41 170 GLY A N 1
ATOM 1320 C CA . GLY A 1 170 ? 53.495 -8.277 -58.518 1.00 50.41 170 GLY A CA 1
ATOM 1321 C C . GLY A 1 170 ? 54.561 -7.862 -59.541 1.00 50.41 170 GLY A C 1
ATOM 1322 O O . GLY A 1 170 ? 55.341 -6.952 -59.253 1.00 50.41 170 GLY A O 1
ATOM 1323 N N . GLN A 1 171 ? 54.623 -8.494 -60.722 1.00 48.75 171 GLN A N 1
ATOM 1324 C CA . GLN A 1 171 ? 55.597 -8.126 -61.762 1.00 48.75 171 GLN A CA 1
ATOM 1325 C C . GLN A 1 171 ? 55.116 -7.001 -62.689 1.00 48.75 171 GLN A C 1
ATOM 1327 O O . GLN A 1 171 ? 55.953 -6.308 -63.258 1.00 48.75 171 GLN A O 1
ATOM 1332 N N . GLU A 1 172 ? 53.812 -6.725 -62.771 1.00 45.16 172 GLU A N 1
ATOM 1333 C CA . GLU A 1 172 ? 53.287 -5.621 -63.594 1.00 45.16 172 GLU A CA 1
ATOM 1334 C C . GLU A 1 172 ? 53.393 -4.242 -62.914 1.00 45.16 172 GLU A C 1
ATOM 1336 O O . GLU A 1 172 ? 53.258 -3.209 -63.564 1.00 45.16 172 GLU A O 1
ATOM 1341 N N . THR A 1 173 ? 53.683 -4.189 -61.608 1.00 47.03 173 THR A N 1
ATOM 1342 C CA . THR A 1 173 ? 53.764 -2.925 -60.845 1.00 47.03 173 THR A CA 1
ATOM 1343 C C . THR A 1 173 ? 55.190 -2.413 -60.611 1.00 47.03 173 THR A C 1
ATOM 1345 O O . THR A 1 173 ? 55.376 -1.364 -59.989 1.00 47.03 173 THR A O 1
ATOM 1348 N N . ARG A 1 174 ? 56.221 -3.100 -61.121 1.00 44.12 174 ARG A N 1
ATOM 1349 C CA . ARG A 1 174 ? 57.601 -2.589 -61.149 1.00 44.12 174 ARG A CA 1
ATOM 1350 C C . ARG A 1 174 ? 58.005 -2.301 -62.595 1.00 44.12 174 ARG A C 1
ATOM 1352 O O . ARG A 1 174 ? 58.061 -3.204 -63.411 1.00 44.12 174 ARG A O 1
ATOM 1359 N N . VAL A 1 175 ? 58.383 -1.046 -62.844 1.00 43.72 175 VAL A N 1
ATOM 1360 C CA . VAL A 1 175 ? 58.785 -0.443 -64.133 1.00 43.72 175 VAL A CA 1
ATOM 1361 C C . VAL A 1 175 ? 57.625 0.130 -64.953 1.00 43.72 175 VAL A C 1
ATOM 1363 O O . VAL A 1 175 ? 57.360 -0.257 -66.082 1.00 43.72 175 VAL A O 1
ATOM 1366 N N . VAL A 1 176 ? 57.023 1.185 -64.408 1.00 36.19 176 VAL A N 1
ATOM 1367 C CA . VAL A 1 176 ? 56.591 2.323 -65.225 1.00 36.19 176 VAL A CA 1
ATOM 1368 C C . VAL A 1 176 ? 57.204 3.586 -64.624 1.00 36.19 176 VAL A C 1
ATOM 1370 O O . VAL A 1 176 ? 56.570 4.398 -63.958 1.00 36.19 176 VAL A O 1
ATOM 1373 N N . THR A 1 177 ? 58.517 3.703 -64.793 1.00 45.91 177 THR A N 1
ATOM 1374 C CA . THR A 1 177 ? 59.184 5.003 -64.856 1.00 45.91 177 THR A CA 1
ATOM 1375 C C . THR A 1 177 ? 58.850 5.630 -66.207 1.00 45.91 177 THR A C 1
ATOM 1377 O O . THR A 1 177 ? 59.023 4.965 -67.224 1.00 45.91 177 THR A O 1
ATOM 1380 N N . ALA A 1 178 ? 58.447 6.902 -66.191 1.00 48.56 178 ALA A N 1
ATOM 1381 C CA . ALA A 1 178 ? 58.109 7.750 -67.338 1.00 48.56 178 ALA A CA 1
ATOM 1382 C C . ALA A 1 178 ? 56.777 7.420 -68.036 1.00 48.56 178 ALA A C 1
ATOM 1384 O O . ALA A 1 178 ? 56.686 6.553 -68.896 1.00 48.56 178 ALA A O 1
ATOM 1385 N N . PHE A 1 179 ? 55.755 8.209 -67.707 1.00 36.41 179 PHE A N 1
ATOM 1386 C CA . PHE A 1 179 ? 54.571 8.360 -68.540 1.00 36.41 179 PHE A CA 1
ATOM 1387 C C . PHE A 1 179 ? 54.281 9.853 -68.704 1.00 36.41 179 PHE A C 1
ATOM 1389 O O . PHE A 1 179 ? 53.526 10.458 -67.946 1.00 36.41 179 PHE A O 1
ATOM 1396 N N . ASP A 1 180 ? 54.900 10.433 -69.731 1.00 48.75 180 ASP A N 1
ATOM 1397 C CA . ASP A 1 180 ? 54.210 11.410 -70.565 1.00 48.75 180 ASP A CA 1
ATOM 1398 C C . ASP A 1 180 ? 53.010 10.677 -71.194 1.00 48.75 180 ASP A C 1
ATOM 1400 O O . ASP A 1 180 ? 53.141 9.939 -72.171 1.00 48.75 180 ASP A O 1
ATOM 1404 N N . VAL A 1 181 ? 51.843 10.802 -70.555 1.00 41.41 181 VAL A N 1
ATOM 1405 C CA . VAL A 1 181 ? 50.540 10.313 -71.041 1.00 41.41 181 VAL A CA 1
ATOM 1406 C C . VAL A 1 181 ? 49.760 11.505 -71.596 1.00 41.41 181 VAL A C 1
ATOM 1408 O O . VAL A 1 181 ? 49.837 12.593 -71.020 1.00 41.41 181 VAL A O 1
ATOM 1411 N N . PRO A 1 182 ? 48.999 11.338 -72.695 1.00 44.38 182 PRO A N 1
ATOM 1412 C CA . PRO A 1 182 ? 48.404 12.449 -73.428 1.00 44.38 182 PRO A CA 1
ATOM 1413 C C . PRO A 1 182 ? 47.361 13.186 -72.583 1.00 44.38 182 PRO A C 1
ATOM 1415 O O . PRO A 1 182 ? 46.538 12.562 -71.913 1.00 44.38 182 PRO A O 1
ATOM 1418 N N . GLU A 1 183 ? 47.329 14.515 -72.693 1.00 47.56 183 GLU A N 1
ATOM 1419 C CA . GLU A 1 183 ? 46.459 15.455 -71.960 1.00 47.56 183 GLU A CA 1
ATOM 1420 C C . GLU A 1 183 ? 44.934 15.199 -72.053 1.00 47.56 183 GLU A C 1
ATOM 1422 O O . GLU A 1 183 ? 44.158 15.895 -71.406 1.00 47.56 183 GLU A O 1
ATOM 1427 N N . LYS A 1 184 ? 44.467 14.170 -72.774 1.00 48.31 184 LYS A N 1
ATOM 1428 C CA . LYS A 1 184 ? 43.038 13.847 -72.959 1.00 48.31 184 LYS A CA 1
ATOM 1429 C C . LYS A 1 184 ? 42.348 13.140 -71.784 1.00 48.31 184 LYS A C 1
ATOM 1431 O O . LYS A 1 184 ? 41.129 13.026 -71.795 1.00 48.31 184 LYS A O 1
ATOM 1436 N N . GLY A 1 185 ? 43.083 12.668 -70.776 1.00 46.22 185 GLY A N 1
ATOM 1437 C CA . GLY A 1 185 ? 42.499 12.030 -69.583 1.00 46.22 185 GLY A CA 1
ATOM 1438 C C . GLY A 1 185 ? 42.294 12.967 -68.388 1.00 46.22 185 GLY 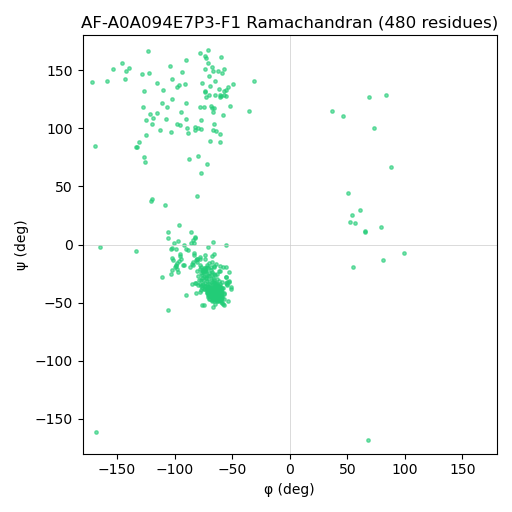A C 1
ATOM 1439 O O . GLY A 1 185 ? 41.661 12.580 -67.409 1.00 46.22 185 GLY A O 1
ATOM 1440 N N . ARG A 1 186 ? 42.829 14.195 -68.440 1.00 46.16 186 ARG A N 1
ATOM 1441 C CA . ARG A 1 186 ? 42.889 15.096 -67.278 1.00 46.16 186 ARG A CA 1
ATOM 1442 C C . ARG A 1 186 ? 41.511 15.635 -66.867 1.00 46.16 186 ARG A C 1
ATOM 1444 O O . ARG A 1 186 ? 41.316 15.919 -65.695 1.00 46.16 186 ARG A O 1
ATOM 1451 N N . GLU A 1 187 ? 40.550 15.692 -67.788 1.00 48.97 187 GLU A N 1
ATOM 1452 C CA . GLU A 1 187 ? 39.185 16.174 -67.522 1.00 48.97 187 GLU A CA 1
ATOM 1453 C C . GLU A 1 187 ? 38.295 15.127 -66.823 1.00 48.97 187 GLU A C 1
ATOM 1455 O O . GLU A 1 187 ? 37.466 15.481 -65.986 1.00 48.97 187 GLU A O 1
ATOM 1460 N N . HIS A 1 188 ? 38.511 13.828 -67.070 1.00 48.56 188 HIS A N 1
ATOM 1461 C CA . HIS A 1 188 ? 37.721 12.758 -66.443 1.00 48.56 188 HIS A CA 1
ATOM 1462 C C . HIS A 1 188 ? 38.044 12.552 -64.953 1.00 48.56 188 HIS A C 1
ATOM 1464 O O . HIS A 1 188 ? 37.163 12.177 -64.180 1.00 48.56 188 HIS A O 1
ATOM 1470 N N . PHE A 1 189 ? 39.275 12.847 -64.520 1.00 45.91 189 PHE A N 1
ATOM 1471 C CA . PHE A 1 189 ? 39.648 12.802 -63.100 1.00 45.91 189 PHE A CA 1
ATOM 1472 C C . PHE A 1 189 ? 39.169 14.030 -62.307 1.00 45.91 189 PHE A C 1
ATOM 1474 O O . PHE A 1 189 ? 39.037 13.945 -61.086 1.00 45.91 189 PHE A O 1
ATOM 1481 N N . SER A 1 190 ? 38.873 15.151 -62.973 1.00 57.31 190 SER A N 1
ATOM 1482 C CA . SER A 1 190 ? 38.304 16.351 -62.342 1.00 57.31 190 SER A CA 1
ATOM 1483 C C . SER A 1 190 ? 36.877 16.105 -61.844 1.00 57.31 190 SER A C 1
ATOM 1485 O O . SER A 1 190 ? 36.581 16.403 -60.691 1.00 57.31 190 SER A O 1
ATOM 1487 N N . CYS A 1 191 ? 36.031 15.482 -62.676 1.00 56.88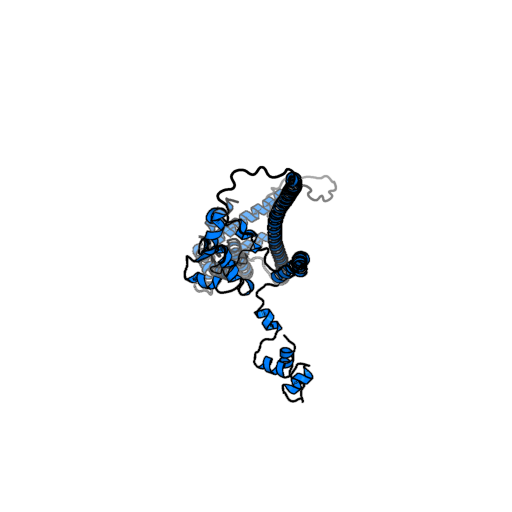 191 CYS A N 1
ATOM 1488 C CA . CYS A 1 191 ? 34.625 15.191 -62.358 1.00 56.88 191 CYS A CA 1
ATOM 1489 C C . CYS A 1 191 ? 34.496 14.263 -61.137 1.00 56.88 191 CYS A C 1
ATOM 1491 O O . CYS A 1 191 ? 33.788 14.569 -60.184 1.00 56.88 191 CYS A O 1
ATOM 1493 N N . ALA A 1 192 ? 35.281 13.180 -61.097 1.00 61.19 192 ALA A N 1
ATOM 1494 C CA . ALA A 1 192 ? 35.265 12.239 -59.974 1.00 61.19 192 ALA A CA 1
ATOM 1495 C C . ALA A 1 192 ? 35.759 12.859 -58.649 1.00 61.19 192 ALA A C 1
ATOM 1497 O O . ALA A 1 192 ? 35.392 12.404 -57.565 1.00 61.19 192 ALA A O 1
ATOM 1498 N N . ARG A 1 193 ? 36.604 13.898 -58.717 1.00 68.62 193 ARG A N 1
ATOM 1499 C CA . ARG A 1 193 ? 37.107 14.613 -57.537 1.00 68.62 193 ARG A CA 1
ATOM 1500 C C . ARG A 1 193 ? 36.056 15.548 -56.941 1.00 68.62 193 ARG A C 1
ATOM 1502 O O . ARG A 1 193 ? 35.993 15.675 -55.719 1.00 68.62 193 ARG A O 1
ATOM 1509 N N . GLU A 1 194 ? 35.261 16.193 -57.790 1.00 74.19 194 GLU A N 1
ATOM 1510 C CA . GLU A 1 194 ? 34.149 17.050 -57.371 1.00 74.19 194 GLU A CA 1
ATOM 1511 C C . GLU A 1 194 ? 33.024 16.213 -56.747 1.00 74.19 194 GLU A C 1
ATOM 1513 O O . GLU A 1 194 ? 32.607 16.516 -55.627 1.00 74.19 194 GLU A O 1
ATOM 1518 N N . ASP A 1 195 ? 32.666 15.082 -57.364 1.00 78.25 195 ASP A N 1
ATOM 1519 C CA . ASP A 1 195 ? 31.685 14.134 -56.815 1.00 78.25 195 ASP A CA 1
ATOM 1520 C C . ASP A 1 195 ? 32.118 13.588 -55.442 1.00 78.25 195 ASP A C 1
ATOM 1522 O O . ASP A 1 195 ? 31.321 13.501 -54.506 1.00 78.25 195 ASP A O 1
ATOM 1526 N N . ALA A 1 196 ? 33.403 13.251 -55.274 1.00 78.56 196 ALA A N 1
ATOM 1527 C CA . ALA A 1 196 ? 33.933 12.769 -53.998 1.00 78.56 196 ALA A CA 1
ATOM 1528 C C . ALA A 1 196 ? 33.846 13.826 -52.883 1.00 78.56 196 ALA A C 1
ATOM 1530 O O . ALA A 1 196 ? 33.592 13.485 -51.724 1.00 78.56 196 ALA A O 1
ATOM 1531 N N . LYS A 1 197 ? 34.039 15.108 -53.221 1.00 87.12 197 LYS A N 1
ATOM 1532 C CA . LYS A 1 197 ? 33.914 16.212 -52.265 1.00 87.12 197 LYS A CA 1
ATOM 1533 C C . LYS A 1 197 ? 32.456 16.417 -51.850 1.00 87.12 197 LYS A C 1
ATOM 1535 O O . LYS A 1 197 ? 32.187 16.526 -50.656 1.00 87.12 197 LYS A O 1
ATOM 1540 N N . GLU A 1 198 ? 31.524 16.386 -52.803 1.00 91.12 198 GLU A N 1
ATOM 1541 C CA . GLU A 1 198 ? 30.086 16.471 -52.520 1.00 91.12 198 GLU A CA 1
ATOM 1542 C C . GLU A 1 198 ? 29.620 15.314 -51.622 1.00 91.12 198 GLU A C 1
ATOM 1544 O O . GLU A 1 198 ? 28.900 15.520 -50.641 1.00 91.12 198 GLU A O 1
ATOM 1549 N N . TRP A 1 199 ? 30.075 14.090 -51.899 1.00 90.38 199 TRP A N 1
ATOM 1550 C CA . TRP A 1 199 ? 29.774 12.929 -51.060 1.00 90.38 199 TRP A CA 1
ATOM 1551 C C . TRP A 1 199 ? 30.341 13.050 -49.647 1.00 90.38 199 TRP A C 1
ATOM 1553 O O . TRP A 1 199 ? 29.659 12.687 -48.687 1.00 90.38 199 TRP A O 1
ATOM 1563 N N . HIS A 1 200 ? 31.555 13.582 -49.498 1.00 88.19 200 HIS A N 1
ATOM 1564 C CA . HIS A 1 200 ? 32.151 13.817 -48.187 1.00 88.19 200 HIS A CA 1
ATOM 1565 C C . HIS A 1 200 ? 31.359 14.857 -47.379 1.00 88.19 200 HIS A C 1
ATOM 1567 O O . HIS A 1 200 ? 31.074 14.640 -46.202 1.00 88.19 200 HIS A O 1
ATOM 1573 N N . GLU A 1 201 ? 30.934 15.951 -48.016 1.00 94.75 201 GLU A N 1
ATOM 1574 C CA . GLU A 1 201 ? 30.097 16.978 -47.384 1.00 94.75 201 GLU A CA 1
ATOM 1575 C C . GLU A 1 201 ? 28.726 16.419 -46.968 1.00 94.75 201 GLU A C 1
ATOM 1577 O O . GLU A 1 201 ? 28.286 16.649 -45.840 1.00 94.75 201 GLU A O 1
ATOM 1582 N N . ARG A 1 202 ? 28.081 15.608 -47.821 1.00 93.38 202 ARG A N 1
ATOM 1583 C CA . ARG A 1 202 ? 26.818 14.923 -47.486 1.00 93.38 202 ARG A CA 1
ATOM 1584 C C . ARG A 1 202 ? 26.971 13.944 -46.330 1.00 93.38 202 ARG A C 1
ATOM 1586 O O . ARG A 1 202 ? 26.117 13.915 -45.448 1.00 93.38 202 ARG A O 1
ATOM 1593 N N . PHE A 1 203 ? 28.047 13.160 -46.322 1.00 90.00 203 PHE A N 1
ATOM 1594 C CA . PHE A 1 203 ? 28.333 12.228 -45.237 1.00 90.00 203 PHE A CA 1
ATOM 1595 C C . PHE A 1 203 ? 28.525 12.969 -43.911 1.00 90.00 203 PHE A C 1
ATOM 1597 O O . PHE A 1 203 ? 27.890 12.614 -42.923 1.00 90.00 203 PHE A O 1
ATOM 1604 N N . ASN A 1 204 ? 29.317 14.044 -43.899 1.00 94.88 204 ASN A N 1
ATOM 1605 C CA . ASN A 1 204 ? 29.535 14.849 -42.696 1.00 94.88 204 ASN A CA 1
ATOM 1606 C C . ASN A 1 204 ? 28.238 15.515 -42.205 1.00 94.88 204 ASN A C 1
ATOM 1608 O O . ASN A 1 204 ? 27.976 15.534 -41.004 1.00 94.88 204 ASN A O 1
ATOM 1612 N N . ALA A 1 205 ? 27.395 16.013 -43.116 1.00 95.56 205 ALA A N 1
ATOM 1613 C CA . ALA A 1 205 ? 26.088 16.565 -42.759 1.00 95.56 205 ALA A CA 1
ATOM 1614 C C . ALA A 1 205 ? 25.155 15.503 -42.150 1.00 95.56 205 ALA A C 1
ATOM 1616 O O . ALA A 1 205 ? 24.399 15.796 -41.226 1.00 95.56 205 ALA A O 1
ATOM 1617 N N . GLU A 1 206 ? 25.210 14.267 -42.644 1.00 93.06 206 GLU A N 1
ATOM 1618 C CA . GLU A 1 206 ? 24.422 13.158 -42.108 1.00 93.06 206 GLU A CA 1
ATOM 1619 C C . GLU A 1 206 ? 24.936 12.691 -40.739 1.00 93.06 206 GLU A C 1
ATOM 1621 O O . GLU A 1 206 ? 24.139 12.412 -39.843 1.00 93.06 206 GLU A O 1
ATOM 1626 N N . VAL A 1 207 ? 26.258 12.669 -40.539 1.00 94.50 207 VAL A N 1
ATOM 1627 C CA . VAL A 1 207 ? 26.873 12.421 -39.226 1.00 94.50 207 VAL A CA 1
ATOM 1628 C C . VAL A 1 207 ? 26.417 13.478 -38.218 1.00 94.50 207 VAL A C 1
ATOM 1630 O O . VAL A 1 207 ? 25.915 13.112 -37.159 1.00 94.50 207 VAL A O 1
ATOM 1633 N N . ALA A 1 208 ? 26.458 14.764 -38.579 1.00 97.50 208 ALA A N 1
ATOM 1634 C CA . ALA A 1 208 ? 26.010 15.848 -37.702 1.00 97.50 208 ALA A CA 1
ATOM 1635 C C . ALA A 1 208 ? 24.525 15.724 -37.304 1.00 97.50 208 ALA A C 1
ATOM 1637 O O . ALA A 1 208 ? 24.162 15.984 -36.158 1.00 97.50 208 ALA A O 1
ATOM 1638 N N . LYS A 1 209 ? 23.650 15.281 -38.221 1.00 97.12 209 LYS A N 1
ATOM 1639 C CA . LYS A 1 209 ? 22.236 15.011 -37.897 1.00 97.12 209 LYS A CA 1
ATOM 1640 C C . LYS A 1 209 ? 22.073 13.852 -36.917 1.00 97.12 209 LYS A C 1
ATOM 1642 O O . LYS A 1 209 ? 21.235 13.932 -36.024 1.00 97.12 209 LYS A O 1
ATOM 1647 N N . ARG A 1 210 ? 22.849 12.775 -37.079 1.00 94.62 210 ARG A N 1
ATOM 1648 C CA . ARG A 1 210 ? 22.806 11.622 -36.165 1.00 94.62 210 ARG A CA 1
ATOM 1649 C C . ARG A 1 210 ? 23.283 11.997 -34.769 1.00 94.62 210 ARG A C 1
ATOM 1651 O O . ARG A 1 210 ? 22.624 11.625 -33.807 1.00 94.62 210 ARG A O 1
ATOM 1658 N N . GLU A 1 211 ? 24.366 12.761 -34.672 1.00 97.25 211 GLU A N 1
ATOM 1659 C CA . GLU A 1 211 ? 24.876 13.267 -33.394 1.00 97.25 211 GLU A CA 1
ATOM 1660 C C . GLU A 1 211 ? 23.846 14.172 -32.701 1.00 97.25 211 GLU A C 1
ATOM 1662 O O . GLU A 1 211 ? 23.588 14.009 -31.510 1.00 97.25 211 GLU A O 1
ATOM 1667 N N . ALA A 1 212 ? 23.183 15.066 -33.446 1.00 97.31 212 ALA A N 1
ATOM 1668 C CA . ALA A 1 212 ? 22.115 15.905 -32.900 1.00 97.31 212 ALA A CA 1
ATOM 1669 C C . ALA A 1 212 ? 20.937 15.074 -32.355 1.00 97.31 212 ALA A C 1
ATOM 1671 O O . ALA A 1 212 ? 20.490 15.300 -31.231 1.00 97.31 212 ALA A O 1
ATOM 1672 N N . LEU A 1 213 ? 20.478 14.069 -33.109 1.00 97.31 213 LEU A N 1
ATOM 1673 C CA . LEU A 1 213 ? 19.410 13.163 -32.667 1.00 97.31 213 LEU A CA 1
ATOM 1674 C C . LEU A 1 213 ? 19.820 12.307 -31.461 1.00 97.31 213 LEU A C 1
ATOM 1676 O O . LEU A 1 213 ? 18.987 12.004 -30.608 1.00 97.31 213 LEU A O 1
ATOM 1680 N N . GLU A 1 214 ? 21.086 11.903 -31.367 1.00 97.31 214 GLU A N 1
ATOM 1681 C CA . GLU A 1 214 ? 21.591 11.156 -30.215 1.00 97.31 214 GLU A CA 1
ATOM 1682 C C . GLU A 1 214 ? 21.577 12.009 -28.941 1.00 97.31 214 GLU A C 1
ATOM 1684 O O . GLU A 1 214 ? 21.147 11.527 -27.891 1.00 97.31 214 GLU A O 1
ATOM 1689 N N . ILE A 1 215 ? 21.958 13.287 -29.041 1.00 97.50 215 ILE A N 1
ATOM 1690 C CA . ILE A 1 215 ? 21.877 14.244 -27.930 1.00 97.50 215 ILE A CA 1
ATOM 1691 C C . ILE A 1 215 ? 20.420 14.434 -27.483 1.00 97.50 215 ILE A C 1
ATOM 1693 O O . ILE A 1 215 ? 20.136 14.344 -26.287 1.00 97.50 215 ILE A O 1
ATOM 1697 N N . GLU A 1 216 ? 19.484 14.627 -28.419 1.00 97.88 216 GLU A N 1
ATOM 1698 C CA . GLU A 1 216 ? 18.051 14.735 -28.100 1.00 97.88 216 GLU A CA 1
ATOM 1699 C C . GLU A 1 216 ? 17.513 13.459 -27.441 1.00 97.88 216 GLU A C 1
ATOM 1701 O O . GLU A 1 216 ? 16.810 13.521 -26.432 1.00 97.88 216 GLU A O 1
ATOM 1706 N N . MET A 1 217 ? 17.893 12.283 -27.950 1.00 97.38 217 MET A N 1
ATOM 1707 C CA . MET A 1 217 ? 17.505 11.002 -27.362 1.00 97.38 217 MET A CA 1
ATOM 1708 C C . MET A 1 217 ? 18.028 10.854 -25.927 1.00 97.38 217 MET A C 1
ATOM 1710 O O . MET A 1 217 ? 17.324 10.309 -25.075 1.00 97.38 217 MET A O 1
ATOM 1714 N N . ILE A 1 218 ? 19.255 11.299 -25.645 1.00 97.31 218 ILE A N 1
ATOM 1715 C CA . ILE A 1 218 ? 19.804 11.297 -24.284 1.00 97.31 218 ILE A CA 1
ATOM 1716 C C . ILE A 1 218 ? 18.992 12.241 -23.387 1.00 97.31 218 ILE A C 1
ATOM 1718 O O . ILE A 1 218 ? 18.630 11.833 -22.284 1.00 97.31 218 ILE A O 1
ATOM 1722 N N . GLY A 1 219 ? 18.631 13.436 -23.869 1.00 97.69 219 GLY A N 1
ATOM 1723 C CA . GLY A 1 219 ? 17.762 14.375 -23.148 1.00 97.69 219 GLY A CA 1
ATOM 1724 C C . GLY A 1 219 ? 16.407 13.762 -22.782 1.00 97.69 219 GLY A C 1
ATOM 1725 O O . GLY A 1 219 ? 16.053 13.687 -21.608 1.00 97.69 219 GLY A O 1
ATOM 1726 N N . ILE A 1 220 ? 15.709 13.188 -23.765 1.00 97.06 220 ILE A N 1
ATOM 1727 C CA . ILE A 1 220 ? 14.413 12.520 -23.561 1.00 97.06 220 ILE A CA 1
ATOM 1728 C C . ILE A 1 220 ? 14.535 11.330 -22.594 1.00 97.06 220 ILE A C 1
ATOM 1730 O O . ILE A 1 220 ? 13.628 11.058 -21.807 1.00 97.06 220 ILE A O 1
ATOM 1734 N N . LYS A 1 221 ? 15.648 10.583 -22.623 1.00 97.31 221 LYS A N 1
ATOM 1735 C CA . LYS A 1 221 ? 15.887 9.483 -21.670 1.00 97.31 221 LYS A CA 1
ATOM 1736 C C . LYS A 1 221 ? 16.024 9.984 -20.233 1.00 97.31 221 LYS A C 1
ATOM 1738 O O . LYS A 1 221 ? 15.515 9.318 -19.333 1.00 97.31 221 LYS A O 1
ATOM 1743 N N . VAL A 1 222 ? 16.687 11.122 -20.026 1.00 98.06 222 VAL A N 1
ATOM 1744 C CA . VAL A 1 222 ? 16.806 11.750 -18.703 1.00 98.06 222 VAL A CA 1
ATOM 1745 C C . VAL A 1 222 ? 15.430 12.200 -18.213 1.00 98.06 222 VAL A C 1
ATOM 1747 O O . VAL A 1 222 ? 15.009 11.757 -17.146 1.00 98.06 222 VAL A O 1
ATOM 1750 N N . GLU A 1 223 ? 14.677 12.941 -19.026 1.00 97.94 223 GLU A N 1
ATOM 1751 C CA . GLU A 1 223 ? 13.320 13.399 -18.681 1.00 97.94 223 GLU A CA 1
ATOM 1752 C C . GLU A 1 223 ? 12.378 12.231 -18.345 1.00 97.94 223 GLU A C 1
ATOM 1754 O O . GLU A 1 223 ? 11.656 12.259 -17.349 1.00 97.94 223 GLU A O 1
ATOM 1759 N N . ASN A 1 224 ? 12.426 11.143 -19.121 1.00 96.94 224 ASN A N 1
ATOM 1760 C CA . ASN A 1 224 ? 11.628 9.948 -18.839 1.00 96.94 224 ASN A CA 1
ATOM 1761 C C . ASN A 1 224 ? 12.001 9.281 -17.508 1.00 96.94 224 ASN A C 1
ATOM 1763 O O . ASN A 1 224 ? 11.133 8.711 -16.845 1.00 96.94 224 ASN A O 1
ATOM 1767 N N . SER A 1 225 ? 13.276 9.324 -17.115 1.00 97.00 225 SER A N 1
ATOM 1768 C CA . SER A 1 225 ? 13.715 8.775 -15.829 1.00 97.00 225 SER A CA 1
ATOM 1769 C C . SER A 1 225 ? 13.233 9.616 -14.642 1.00 97.00 225 SER A C 1
ATOM 1771 O O . SER A 1 225 ? 12.822 9.047 -13.630 1.00 97.00 225 SER A O 1
ATOM 1773 N N . GLU A 1 226 ? 13.194 10.943 -14.794 1.00 97.88 226 GLU A N 1
ATOM 1774 C CA . GLU A 1 226 ? 12.648 11.874 -13.798 1.00 97.88 226 GLU A CA 1
ATOM 1775 C C . GLU A 1 226 ? 11.131 11.699 -13.655 1.00 97.88 226 GLU A C 1
ATOM 1777 O O . GLU A 1 226 ? 10.635 11.478 -12.551 1.00 97.88 226 GLU A O 1
ATOM 1782 N N . LEU A 1 227 ? 10.397 11.652 -14.772 1.00 98.19 227 LEU A N 1
ATOM 1783 C CA . LEU A 1 227 ? 8.953 11.393 -14.764 1.00 98.19 227 LEU A CA 1
ATOM 1784 C C . LEU A 1 227 ? 8.602 10.046 -14.121 1.00 98.19 227 LEU A C 1
ATOM 1786 O O . LEU A 1 227 ? 7.603 9.930 -13.409 1.00 98.19 227 LEU A O 1
ATOM 1790 N N . LEU A 1 228 ? 9.418 9.013 -14.346 1.00 98.06 228 LEU A N 1
ATOM 1791 C CA . LEU A 1 228 ? 9.218 7.713 -13.712 1.00 98.06 228 LEU A CA 1
ATOM 1792 C C . LEU A 1 228 ? 9.423 7.785 -12.190 1.00 98.06 228 LEU A C 1
ATOM 1794 O O . LEU A 1 228 ? 8.682 7.138 -11.445 1.00 98.06 228 LEU A O 1
ATOM 1798 N N . ALA A 1 229 ? 10.398 8.568 -11.723 1.00 97.88 229 ALA A N 1
ATOM 1799 C CA . ALA A 1 229 ? 10.610 8.809 -10.299 1.00 97.88 229 ALA A CA 1
ATOM 1800 C C . ALA A 1 229 ? 9.413 9.545 -9.672 1.00 97.88 229 ALA A C 1
ATOM 1802 O O . ALA A 1 229 ? 8.907 9.105 -8.637 1.00 97.88 229 ALA A O 1
ATOM 1803 N N . ASP A 1 230 ? 8.892 10.574 -10.342 1.00 97.81 230 ASP A N 1
ATOM 1804 C CA . ASP A 1 230 ? 7.721 11.332 -9.889 1.00 97.81 230 ASP A CA 1
ATOM 1805 C C . ASP A 1 230 ? 6.455 10.468 -9.817 1.00 97.81 230 ASP A C 1
ATOM 1807 O O . ASP A 1 230 ? 5.712 10.522 -8.835 1.00 97.81 230 ASP A O 1
ATOM 1811 N N . ILE A 1 231 ? 6.213 9.611 -10.817 1.00 97.44 231 ILE A N 1
ATOM 1812 C CA . ILE A 1 231 ? 5.080 8.671 -10.809 1.00 97.44 231 ILE A CA 1
ATOM 1813 C C . ILE A 1 231 ? 5.173 7.710 -9.620 1.00 97.44 231 ILE A C 1
ATOM 1815 O O . ILE A 1 231 ? 4.163 7.434 -8.966 1.00 97.44 231 ILE A O 1
ATOM 1819 N N . ASN A 1 232 ? 6.371 7.205 -9.318 1.00 97.31 232 ASN A N 1
ATOM 1820 C CA . ASN A 1 232 ? 6.575 6.329 -8.167 1.00 97.31 232 ASN A CA 1
ATOM 1821 C C . ASN A 1 232 ? 6.326 7.074 -6.847 1.00 97.31 232 ASN A C 1
ATOM 1823 O O . ASN A 1 232 ? 5.589 6.561 -6.003 1.00 97.31 232 ASN A O 1
ATOM 1827 N N . ALA A 1 233 ? 6.834 8.301 -6.703 1.00 97.69 233 ALA A N 1
ATOM 1828 C CA . ALA A 1 233 ? 6.598 9.133 -5.523 1.00 97.69 233 ALA A CA 1
ATOM 1829 C C . ALA A 1 233 ? 5.104 9.461 -5.326 1.00 97.69 233 ALA A C 1
ATOM 1831 O O . ALA A 1 233 ? 4.579 9.358 -4.215 1.00 97.69 233 ALA A O 1
ATOM 1832 N N . LEU A 1 234 ? 4.380 9.784 -6.404 1.00 97.62 234 LEU A N 1
ATOM 1833 C CA . LEU A 1 234 ? 2.930 10.006 -6.363 1.00 97.62 234 LEU A CA 1
ATOM 1834 C C . LEU A 1 234 ? 2.165 8.747 -5.948 1.00 97.62 234 LEU A C 1
ATOM 1836 O O . LEU A 1 234 ? 1.188 8.829 -5.201 1.00 97.62 234 LEU A O 1
ATOM 1840 N N . ARG A 1 235 ? 2.610 7.572 -6.399 1.00 97.06 235 ARG A N 1
ATOM 1841 C CA . ARG A 1 235 ? 1.995 6.299 -6.022 1.00 97.06 235 ARG A CA 1
ATOM 1842 C C . ARG A 1 235 ? 2.187 5.993 -4.539 1.00 97.06 235 ARG A C 1
ATOM 1844 O O . ARG A 1 235 ? 1.239 5.555 -3.891 1.00 97.06 235 ARG A O 1
ATOM 1851 N N . GLU A 1 236 ? 3.377 6.241 -4.000 1.00 96.62 236 GLU A N 1
ATOM 1852 C CA . GLU A 1 236 ? 3.651 6.107 -2.565 1.00 96.62 236 GLU A CA 1
ATOM 1853 C C . GLU A 1 236 ? 2.802 7.085 -1.743 1.00 96.62 236 GLU A C 1
ATOM 1855 O O . GLU A 1 236 ? 2.166 6.684 -0.765 1.00 96.62 236 GLU A O 1
ATOM 1860 N N . ALA A 1 237 ? 2.697 8.340 -2.186 1.00 96.69 237 ALA A N 1
ATOM 1861 C CA . ALA A 1 237 ? 1.846 9.335 -1.543 1.00 96.69 237 ALA A CA 1
ATOM 1862 C C . ALA A 1 237 ? 0.364 8.912 -1.527 1.00 96.69 237 ALA A C 1
ATOM 1864 O O . ALA A 1 237 ? -0.297 9.029 -0.493 1.00 96.69 237 ALA A O 1
ATOM 1865 N N . GLU A 1 238 ? -0.165 8.355 -2.620 1.00 97.25 238 GLU A N 1
ATOM 1866 C CA . GLU A 1 238 ? -1.559 7.896 -2.673 1.00 97.25 238 GLU A CA 1
ATOM 1867 C C . GLU A 1 238 ? -1.814 6.704 -1.735 1.00 97.25 238 GLU A C 1
ATOM 1869 O O . GLU A 1 238 ? -2.845 6.666 -1.062 1.00 97.25 238 GLU A O 1
ATOM 1874 N N . VAL A 1 239 ? -0.857 5.777 -1.595 1.00 96.75 239 VAL A N 1
ATOM 1875 C CA . VAL A 1 239 ? -0.954 4.686 -0.606 1.00 96.75 239 VAL A CA 1
ATOM 1876 C C . VAL A 1 239 ? -1.080 5.259 0.808 1.00 96.75 239 VAL A C 1
ATOM 1878 O O . VAL A 1 239 ? -2.038 4.940 1.516 1.00 96.75 239 VAL A O 1
ATOM 1881 N N . THR A 1 240 ? -0.204 6.193 1.194 1.00 95.81 240 THR A N 1
ATOM 1882 C CA . THR A 1 240 ? -0.285 6.819 2.529 1.00 95.81 240 THR A CA 1
ATOM 1883 C C . THR A 1 240 ? -1.600 7.572 2.745 1.00 95.81 240 THR A C 1
ATOM 1885 O O . THR A 1 240 ? -2.172 7.541 3.835 1.00 95.81 240 THR A O 1
ATOM 1888 N N . ARG A 1 241 ? -2.143 8.204 1.696 1.00 96.88 241 ARG A N 1
ATOM 1889 C CA . ARG A 1 241 ? -3.444 8.878 1.746 1.00 96.88 241 ARG A CA 1
ATOM 1890 C C . ARG A 1 241 ? -4.581 7.896 2.022 1.00 96.88 241 ARG A C 1
ATOM 1892 O O . ARG A 1 241 ? -5.477 8.218 2.807 1.00 96.88 241 ARG A O 1
ATOM 1899 N N . THR A 1 242 ? -4.557 6.718 1.398 1.00 95.12 242 THR A N 1
ATOM 1900 C CA . THR A 1 242 ? -5.566 5.677 1.644 1.00 95.12 242 THR A CA 1
ATOM 1901 C C . THR A 1 242 ? -5.491 5.123 3.065 1.00 95.12 242 THR A C 1
ATOM 1903 O O . THR A 1 242 ? -6.534 4.994 3.708 1.00 95.12 242 THR A O 1
ATOM 1906 N N . ASP A 1 243 ? -4.286 4.928 3.604 1.00 95.12 243 ASP A N 1
ATOM 1907 C CA . ASP A 1 243 ? -4.086 4.480 4.987 1.00 95.12 243 ASP A CA 1
ATOM 1908 C C . ASP A 1 243 ? -4.592 5.522 5.996 1.00 95.12 243 ASP A C 1
ATOM 1910 O O . ASP A 1 243 ? -5.328 5.195 6.929 1.00 95.12 243 ASP A O 1
ATOM 1914 N N . ILE A 1 244 ? -4.287 6.807 5.773 1.00 95.81 244 ILE A N 1
ATOM 1915 C CA . ILE A 1 244 ? -4.793 7.908 6.609 1.00 95.81 244 ILE A CA 1
ATOM 1916 C C . ILE A 1 244 ? -6.325 7.961 6.577 1.00 95.81 244 ILE A C 1
ATOM 1918 O O . ILE A 1 244 ? -6.960 8.213 7.605 1.00 95.81 244 ILE A O 1
ATOM 1922 N N . LYS A 1 245 ? -6.941 7.728 5.413 1.00 97.69 245 LYS A N 1
ATOM 1923 C CA . LYS A 1 245 ? -8.402 7.694 5.288 1.00 97.69 245 LYS A CA 1
ATOM 1924 C C . LYS A 1 245 ? -9.002 6.527 6.080 1.00 97.69 245 LYS A C 1
ATOM 1926 O O . LYS A 1 245 ? -9.942 6.757 6.838 1.00 97.69 245 LYS A O 1
ATOM 1931 N N . ALA A 1 246 ? -8.430 5.329 5.969 1.00 96.56 246 ALA A N 1
ATOM 1932 C CA . ALA A 1 246 ? -8.875 4.156 6.719 1.00 96.56 246 ALA A CA 1
ATOM 1933 C C . ALA A 1 246 ? -8.748 4.359 8.241 1.00 96.56 246 ALA A C 1
ATOM 1935 O O . ALA A 1 246 ? -9.672 4.039 8.989 1.00 96.56 246 ALA A O 1
ATOM 1936 N N . LEU A 1 247 ? -7.648 4.967 8.705 1.00 96.44 247 LEU A N 1
ATOM 1937 C CA . LEU A 1 247 ? -7.460 5.311 10.119 1.00 96.44 247 LEU A CA 1
ATOM 1938 C C . LEU A 1 247 ? -8.513 6.308 10.619 1.00 96.44 247 LEU A C 1
ATOM 1940 O O . LEU A 1 247 ? -9.044 6.142 11.716 1.00 96.44 247 LEU A O 1
ATOM 1944 N N . ARG A 1 248 ? -8.859 7.323 9.817 1.00 97.06 248 ARG A N 1
ATOM 1945 C CA . ARG A 1 248 ? -9.916 8.285 10.173 1.00 97.06 248 ARG A CA 1
ATOM 1946 C C . ARG A 1 248 ? -11.290 7.630 10.257 1.00 97.06 248 ARG A C 1
ATOM 1948 O O . ARG A 1 248 ? -12.044 7.940 11.173 1.00 97.06 248 ARG A O 1
ATOM 1955 N N . GLU A 1 249 ? -11.620 6.735 9.331 1.00 97.44 249 GLU A N 1
ATOM 1956 C CA . GLU A 1 249 ? -12.889 5.998 9.358 1.00 97.44 249 GLU A CA 1
ATOM 1957 C C . GLU A 1 249 ? -12.983 5.093 10.596 1.00 97.44 249 GLU A C 1
ATOM 1959 O O . GLU A 1 249 ? -14.005 5.112 11.281 1.00 97.44 249 GLU A O 1
ATOM 1964 N N . ALA A 1 250 ? -11.896 4.397 10.950 1.00 96.00 250 ALA A N 1
ATOM 1965 C CA . ALA A 1 250 ? -11.821 3.580 12.163 1.00 96.00 250 ALA A CA 1
ATOM 1966 C C . ALA A 1 250 ? -11.960 4.405 13.459 1.00 96.00 250 ALA A C 1
ATOM 1968 O O . ALA A 1 250 ? -12.580 3.963 14.429 1.00 96.00 250 ALA A O 1
ATOM 1969 N N . GLU A 1 251 ? -11.412 5.620 13.495 1.00 97.31 251 GLU A N 1
ATOM 1970 C CA . GLU A 1 251 ? -11.556 6.511 14.651 1.00 97.31 251 GLU A CA 1
ATOM 1971 C C . GLU A 1 251 ? -12.993 7.041 14.788 1.00 97.31 251 GLU A C 1
ATOM 1973 O O . GLU A 1 251 ? -13.557 7.107 15.885 1.00 97.31 251 GLU A O 1
ATOM 1978 N N . VAL A 1 252 ? -13.648 7.347 13.665 1.00 97.62 252 VAL A N 1
ATOM 1979 C CA . VAL A 1 252 ? -15.066 7.733 13.653 1.00 97.62 252 VAL A CA 1
ATOM 1980 C C . VAL A 1 252 ? -15.957 6.590 14.152 1.00 97.62 252 VAL A C 1
ATOM 1982 O O . VAL A 1 252 ? -16.899 6.837 14.908 1.00 97.62 252 VAL A O 1
ATOM 1985 N N . THR A 1 253 ? -15.669 5.334 13.797 1.00 96.19 253 THR A N 1
ATOM 1986 C CA . THR A 1 253 ? -16.441 4.192 14.315 1.00 96.19 253 THR A CA 1
ATOM 1987 C C . THR A 1 253 ? -16.225 3.989 15.814 1.00 96.19 253 THR A C 1
ATOM 1989 O O . THR A 1 253 ? -17.208 3.864 16.543 1.00 96.19 253 THR A O 1
ATOM 1992 N N . ARG A 1 254 ? -14.980 4.068 16.306 1.00 95.12 254 ARG A N 1
ATOM 1993 C CA . ARG A 1 254 ? -14.678 3.951 17.748 1.00 95.12 254 ARG A CA 1
ATOM 1994 C C . ARG A 1 254 ? -15.364 5.029 18.580 1.00 95.12 254 ARG A C 1
ATOM 1996 O O . ARG A 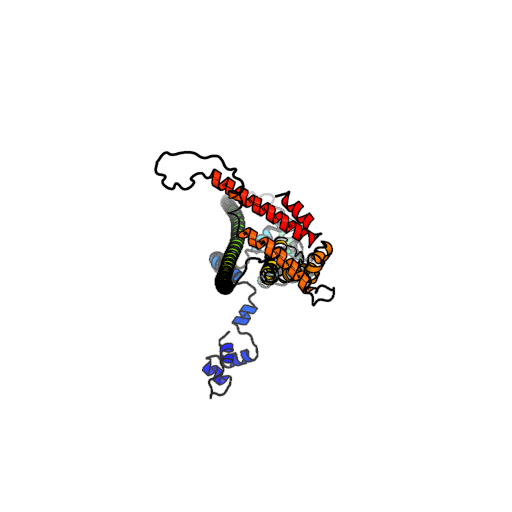1 254 ? -15.952 4.742 19.619 1.00 95.12 254 ARG A O 1
ATOM 2003 N N . THR A 1 255 ? -15.315 6.280 18.126 1.00 94.81 255 THR A N 1
ATOM 2004 C CA . THR A 1 255 ? -15.959 7.398 18.836 1.00 94.81 255 THR A CA 1
ATOM 2005 C C . THR A 1 255 ? -17.481 7.257 18.871 1.00 94.81 255 THR A C 1
ATOM 2007 O O . THR A 1 255 ? -18.111 7.618 19.868 1.00 94.81 255 THR A O 1
ATOM 2010 N N . LYS A 1 256 ? -18.086 6.686 17.822 1.00 97.75 256 LYS A N 1
ATOM 2011 C CA . LYS A 1 256 ? -19.514 6.357 17.802 1.00 97.75 256 LYS A CA 1
ATOM 2012 C C . LYS A 1 256 ? -19.862 5.265 18.819 1.00 97.75 256 LYS A C 1
ATOM 2014 O O . LYS A 1 256 ? -20.782 5.468 19.608 1.00 97.75 256 LYS A O 1
ATOM 2019 N N . GLU A 1 257 ? -19.110 4.168 18.851 1.00 96.44 257 GLU A N 1
ATOM 2020 C CA . GLU A 1 257 ? -19.302 3.074 19.816 1.00 96.44 257 GLU A CA 1
ATOM 2021 C C . GLU A 1 257 ? -19.141 3.558 21.265 1.00 96.44 257 GLU A C 1
ATOM 2023 O O . GLU A 1 257 ? -19.986 3.283 22.118 1.00 96.44 257 GLU A O 1
ATOM 2028 N N . ALA A 1 258 ? -18.112 4.366 21.542 1.00 93.38 258 ALA A N 1
ATOM 2029 C CA . ALA A 1 258 ? -17.902 4.965 22.859 1.00 93.38 258 ALA A CA 1
ATOM 2030 C C . ALA A 1 258 ? -19.079 5.862 23.280 1.00 93.38 258 ALA A C 1
ATOM 2032 O O . ALA A 1 258 ? -19.506 5.846 24.436 1.00 93.38 258 ALA A O 1
ATOM 2033 N N . ARG A 1 259 ? -19.651 6.625 22.340 1.00 96.88 259 ARG A N 1
ATOM 2034 C CA . ARG A 1 259 ? -20.828 7.464 22.599 1.00 96.88 259 ARG A CA 1
ATOM 2035 C C . ARG A 1 259 ? -22.062 6.632 22.933 1.00 96.88 259 ARG A C 1
ATOM 2037 O O . ARG A 1 259 ? -22.787 6.989 23.859 1.00 96.88 259 ARG A O 1
ATOM 2044 N N . GLU A 1 260 ? -22.298 5.547 22.202 1.00 97.50 260 GLU A N 1
ATOM 2045 C CA . GLU A 1 260 ? -23.405 4.620 22.463 1.00 97.50 260 GLU A CA 1
ATOM 2046 C C . GLU A 1 260 ? -23.250 3.960 23.841 1.00 97.50 260 GLU A C 1
ATOM 2048 O O . GLU A 1 260 ? -24.191 3.956 24.638 1.00 97.50 260 GLU A O 1
ATOM 2053 N N . PHE A 1 261 ? -22.040 3.511 24.186 1.00 94.44 261 PHE A N 1
ATOM 2054 C CA . PHE A 1 261 ? -21.735 2.956 25.505 1.00 94.44 261 PHE A CA 1
ATOM 2055 C C . PHE A 1 261 ? -21.985 3.958 26.644 1.00 94.44 261 PHE A C 1
ATOM 2057 O O . PHE A 1 261 ? -22.625 3.625 27.649 1.00 94.44 261 PHE A O 1
ATOM 2064 N N . LEU A 1 262 ? -21.533 5.208 26.488 1.00 94.69 262 LEU A N 1
ATOM 2065 C CA . LEU A 1 262 ? -21.770 6.269 27.471 1.00 94.69 262 LEU A CA 1
ATOM 2066 C C . LEU A 1 262 ? -23.261 6.595 27.621 1.00 94.69 262 LEU A C 1
ATOM 2068 O O . LEU A 1 262 ? -23.726 6.815 28.740 1.00 94.69 262 LEU A O 1
ATOM 2072 N N . GLN A 1 263 ? -24.031 6.587 26.529 1.00 97.12 263 GLN A N 1
ATOM 2073 C CA . GLN A 1 263 ? -25.483 6.787 26.579 1.00 97.12 263 GLN A CA 1
ATOM 2074 C C . GLN A 1 263 ? -26.195 5.661 27.337 1.00 97.12 263 GLN A C 1
ATOM 2076 O O . GLN A 1 263 ? -27.038 5.941 28.191 1.00 97.12 263 GLN A O 1
ATOM 2081 N N . ILE A 1 264 ? -25.834 4.400 27.074 1.00 95.69 264 ILE A N 1
ATOM 2082 C CA . ILE A 1 264 ? -26.387 3.239 27.787 1.00 95.69 264 ILE A CA 1
ATOM 2083 C C . ILE A 1 264 ? -26.057 3.332 29.280 1.00 95.69 264 ILE A C 1
ATOM 2085 O O . ILE A 1 264 ? -26.944 3.205 30.124 1.00 95.69 264 ILE A O 1
ATOM 2089 N N . THR A 1 265 ? -24.799 3.624 29.613 1.00 92.94 265 THR A N 1
ATOM 2090 C CA . THR A 1 265 ? -24.343 3.755 31.003 1.00 92.94 265 THR A CA 1
ATOM 2091 C C . THR A 1 265 ? -25.069 4.890 31.724 1.00 92.94 265 THR A C 1
ATOM 2093 O O . THR A 1 265 ? -25.553 4.706 32.840 1.00 92.94 265 THR A O 1
ATOM 2096 N N . SER A 1 266 ? -25.217 6.048 31.073 1.00 95.31 266 SER A N 1
ATOM 2097 C CA . SER A 1 266 ? -25.955 7.191 31.618 1.00 95.31 266 SER A CA 1
ATOM 2098 C C . SER A 1 266 ? -27.409 6.832 31.928 1.00 95.31 266 SER A C 1
ATOM 2100 O O . SER A 1 266 ? -27.890 7.133 33.021 1.00 95.31 266 SER A O 1
ATOM 2102 N N . ARG A 1 267 ? -28.085 6.113 31.023 1.00 96.25 267 ARG A N 1
ATOM 2103 C CA . ARG A 1 267 ? -29.457 5.640 31.236 1.00 96.25 267 ARG A CA 1
ATOM 2104 C C . ARG A 1 267 ? -29.562 4.695 32.435 1.00 96.25 267 ARG A C 1
ATOM 2106 O O . ARG A 1 267 ? -30.429 4.891 33.280 1.00 96.25 267 ARG A O 1
ATOM 2113 N N . ILE A 1 268 ? -28.658 3.721 32.555 1.00 94.44 268 ILE A N 1
ATOM 2114 C CA . ILE A 1 268 ? -28.636 2.782 33.691 1.00 94.44 268 ILE A CA 1
ATOM 2115 C C . ILE A 1 268 ? -28.448 3.533 35.016 1.00 94.44 268 ILE A C 1
ATOM 2117 O O . ILE A 1 268 ? -29.115 3.231 36.007 1.00 94.44 268 ILE A O 1
ATOM 2121 N N . LEU A 1 269 ? -27.552 4.523 35.049 1.00 93.00 269 LEU A N 1
ATOM 2122 C CA . LEU A 1 269 ? -27.323 5.339 36.243 1.00 93.00 269 LEU A CA 1
ATOM 2123 C C . LEU A 1 269 ? -28.548 6.189 36.601 1.00 93.00 269 LEU A C 1
ATOM 2125 O O . LEU A 1 269 ? -28.902 6.263 37.776 1.00 93.00 269 LEU A O 1
ATOM 2129 N N . GLN A 1 270 ? -29.227 6.773 35.611 1.00 95.00 270 GLN A N 1
ATOM 2130 C CA . GLN A 1 270 ? -30.477 7.511 35.822 1.00 95.00 270 GLN A CA 1
ATOM 2131 C C . GLN A 1 270 ? -31.589 6.609 36.374 1.00 95.00 270 GLN A C 1
ATOM 2133 O O . GLN A 1 270 ? -32.256 6.986 37.335 1.00 95.00 270 GLN A O 1
ATOM 2138 N N . GLU A 1 271 ? -31.755 5.400 35.829 1.00 96.12 271 GLU A N 1
ATOM 2139 C CA . GLU A 1 271 ? -32.736 4.416 36.309 1.00 96.12 271 GLU A CA 1
ATOM 2140 C C . GLU A 1 271 ? -32.450 3.991 37.761 1.00 96.12 271 GLU A C 1
ATOM 2142 O O . GLU A 1 271 ? -33.360 3.926 38.591 1.00 96.12 271 GLU A O 1
ATOM 2147 N N . ARG A 1 272 ? -31.175 3.766 38.110 1.00 93.06 272 ARG A N 1
ATOM 2148 C CA . ARG A 1 272 ? -30.763 3.447 39.489 1.00 93.06 272 ARG A CA 1
ATOM 2149 C C . ARG A 1 272 ? -30.984 4.613 40.450 1.00 93.06 272 ARG A C 1
ATOM 2151 O O . ARG A 1 272 ? -31.453 4.387 41.563 1.00 93.06 272 ARG A O 1
ATOM 2158 N N . ALA A 1 273 ? -30.672 5.839 40.032 1.00 90.94 273 ALA A N 1
ATOM 2159 C CA . ALA A 1 273 ? -30.885 7.037 40.840 1.00 90.94 273 ALA A CA 1
ATOM 2160 C C . ALA A 1 273 ? -32.377 7.281 41.113 1.00 90.94 273 ALA A C 1
ATOM 2162 O O . ALA A 1 273 ? -32.751 7.572 42.249 1.00 90.94 273 ALA A O 1
ATOM 2163 N N . LEU A 1 274 ? -33.233 7.094 40.100 1.00 93.88 274 LEU A N 1
ATOM 2164 C CA . LEU A 1 274 ? -34.686 7.188 40.249 1.00 93.88 274 LEU A CA 1
ATOM 2165 C C . LEU A 1 274 ? -35.201 6.166 41.272 1.00 93.88 274 LEU A C 1
ATOM 2167 O O . LEU A 1 274 ? -35.887 6.540 42.220 1.00 93.88 274 LEU A O 1
ATOM 2171 N N . LYS A 1 275 ? -34.794 4.898 41.144 1.00 94.50 275 LYS A N 1
ATOM 2172 C CA . LYS A 1 275 ? -35.190 3.835 42.078 1.00 94.50 275 LYS A CA 1
ATOM 2173 C C . LYS A 1 275 ? -34.712 4.098 43.512 1.00 94.50 275 LYS A C 1
ATOM 2175 O O . LYS A 1 275 ? -35.477 3.928 44.456 1.00 94.50 275 LYS A O 1
ATOM 2180 N N . ALA A 1 276 ? -33.473 4.561 43.683 1.00 90.50 276 ALA A N 1
ATOM 2181 C CA . ALA A 1 276 ? -32.945 4.930 44.995 1.00 90.50 276 ALA A CA 1
ATOM 2182 C C . ALA A 1 276 ? -33.732 6.093 45.629 1.00 90.50 276 ALA A C 1
ATOM 2184 O O . ALA A 1 276 ? -33.975 6.090 46.836 1.00 90.50 276 ALA A O 1
ATOM 2185 N N . SER A 1 277 ? -34.171 7.065 44.820 1.00 92.00 277 SER A N 1
ATOM 2186 C CA . SER A 1 277 ? -35.044 8.155 45.271 1.00 92.00 277 SER A CA 1
ATOM 2187 C C . SER A 1 277 ? -36.414 7.642 45.722 1.00 92.00 277 SER A C 1
ATOM 2189 O O . SER A 1 277 ? -36.900 8.050 46.776 1.00 92.00 277 SER A O 1
ATOM 2191 N N . GLU A 1 278 ? -37.032 6.735 44.961 1.00 94.50 278 GLU A N 1
ATOM 2192 C CA . GLU A 1 278 ? -38.312 6.116 45.332 1.00 94.50 278 GLU A CA 1
ATOM 2193 C C . GLU A 1 278 ? -38.206 5.334 46.646 1.00 94.50 278 GLU A C 1
ATOM 2195 O O . GLU A 1 278 ? -39.058 5.463 47.527 1.00 94.50 278 GLU A O 1
ATOM 2200 N N . ASP A 1 279 ? -37.148 4.541 46.807 1.00 92.69 279 ASP A N 1
ATOM 2201 C CA . ASP A 1 279 ? -36.936 3.750 48.017 1.00 92.69 279 ASP A CA 1
ATOM 2202 C C . ASP A 1 279 ? -36.641 4.649 49.231 1.00 92.69 279 ASP A C 1
ATOM 2204 O O . ASP A 1 279 ? -37.203 4.436 50.306 1.00 92.69 279 ASP A O 1
ATOM 2208 N N . SER A 1 280 ? -35.873 5.730 49.050 1.00 87.81 280 SER A N 1
ATOM 2209 C CA . SER A 1 280 ? -35.665 6.760 50.079 1.00 87.81 280 SER A CA 1
ATOM 2210 C C . SER A 1 280 ? -36.979 7.431 50.510 1.00 87.81 280 SER A C 1
ATOM 2212 O O . SER A 1 280 ? -37.226 7.646 51.704 1.00 87.81 280 SER A O 1
ATOM 2214 N N . GLN A 1 281 ? -37.881 7.705 49.561 1.00 92.31 281 GLN A N 1
ATOM 2215 C CA . GLN A 1 281 ? -39.200 8.262 49.858 1.00 92.31 281 GLN A CA 1
ATOM 2216 C C . GLN A 1 281 ? -40.064 7.284 50.669 1.00 92.31 281 GLN A C 1
ATOM 2218 O O . GLN A 1 281 ? -40.683 7.700 51.652 1.00 92.31 281 GLN A O 1
ATOM 2223 N N . LYS A 1 282 ? -40.070 5.989 50.320 1.00 91.56 282 LYS A N 1
ATOM 2224 C CA . LYS A 1 282 ? -40.783 4.946 51.084 1.00 91.56 282 LYS A CA 1
ATOM 2225 C C . LYS A 1 282 ? -40.249 4.825 52.513 1.00 91.56 282 LYS A C 1
ATOM 2227 O O . LYS A 1 282 ? -41.042 4.752 53.449 1.00 91.56 282 LYS A O 1
ATOM 2232 N N . ILE A 1 283 ? -38.926 4.858 52.695 1.00 86.25 283 ILE A N 1
ATOM 2233 C CA . ILE A 1 283 ? -38.291 4.836 54.024 1.00 86.25 283 ILE A CA 1
ATOM 2234 C C . ILE A 1 283 ? -38.715 6.062 54.837 1.00 86.25 283 ILE A C 1
ATOM 2236 O O . ILE A 1 283 ? -39.104 5.937 55.997 1.00 86.25 283 ILE A O 1
ATOM 2240 N N . THR A 1 284 ? -38.707 7.246 54.218 1.00 86.12 284 THR A N 1
ATOM 2241 C CA . THR A 1 284 ? -39.137 8.494 54.866 1.00 86.12 284 THR A CA 1
ATOM 2242 C C . THR A 1 284 ? -40.597 8.412 55.318 1.00 86.12 284 THR A C 1
ATOM 2244 O O . THR A 1 284 ? -40.910 8.800 56.446 1.00 86.12 284 THR A O 1
ATOM 2247 N N . GLN A 1 285 ? -41.483 7.867 54.476 1.00 88.38 285 GLN A N 1
ATOM 2248 C CA . GLN A 1 285 ? -42.895 7.641 54.805 1.00 88.38 285 GLN A CA 1
ATOM 2249 C C . GLN A 1 285 ? -43.062 6.644 55.962 1.00 88.38 285 GLN A C 1
ATOM 2251 O O . GLN A 1 285 ? -43.764 6.936 56.929 1.00 88.38 285 GLN A O 1
ATOM 2256 N N . ALA A 1 286 ? -42.361 5.508 55.924 1.00 84.38 286 ALA A N 1
ATOM 2257 C CA . ALA A 1 286 ? -42.389 4.524 57.005 1.00 84.38 286 ALA A CA 1
ATOM 2258 C C . ALA A 1 286 ? -41.902 5.123 58.339 1.00 84.38 286 ALA A C 1
ATOM 2260 O O . ALA A 1 286 ? -42.542 4.946 59.376 1.00 84.38 286 ALA A O 1
ATOM 2261 N N . ALA A 1 287 ? -40.825 5.913 58.310 1.00 78.81 287 ALA A N 1
ATOM 2262 C CA . ALA A 1 287 ? -40.309 6.614 59.483 1.00 78.81 287 ALA A CA 1
ATOM 2263 C C . ALA A 1 287 ? -41.292 7.666 60.032 1.00 78.81 287 ALA A C 1
ATOM 2265 O O . ALA A 1 287 ? -41.374 7.859 61.247 1.00 78.81 287 ALA A O 1
ATOM 2266 N N . THR A 1 288 ? -42.058 8.342 59.166 1.00 78.75 288 THR A N 1
ATOM 2267 C CA . THR A 1 288 ? -43.109 9.275 59.611 1.00 78.75 288 THR A CA 1
ATOM 2268 C C . THR A 1 288 ? -44.279 8.539 60.258 1.00 78.75 288 THR A C 1
ATOM 2270 O O . THR A 1 288 ? -44.770 9.001 61.286 1.00 78.75 288 THR A O 1
ATOM 2273 N N . CYS A 1 289 ? -44.674 7.372 59.738 1.00 77.12 289 CYS A N 1
ATOM 2274 C CA . CYS A 1 289 ? -45.681 6.518 60.374 1.00 77.12 289 CYS A CA 1
ATOM 2275 C C . CYS A 1 289 ? -45.236 6.017 61.759 1.00 77.12 289 CYS A C 1
ATOM 2277 O O . CYS A 1 289 ? -46.047 5.975 62.681 1.00 77.12 289 CYS A O 1
ATOM 2279 N N . LEU A 1 290 ? -43.950 5.693 61.936 1.00 71.56 290 LEU A N 1
ATOM 2280 C CA . LEU A 1 290 ? -43.400 5.231 63.218 1.00 71.56 290 LEU A CA 1
ATOM 2281 C C . LEU 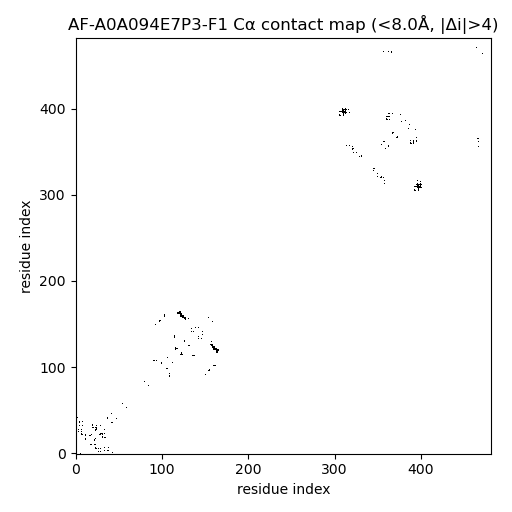A 1 290 ? -43.280 6.347 64.273 1.00 71.56 290 LEU A C 1
ATOM 2283 O O . LEU A 1 290 ? -43.375 6.078 65.468 1.00 71.56 290 LEU A O 1
ATOM 2287 N N . LYS A 1 291 ? -43.134 7.614 63.863 1.00 59.62 291 LYS A N 1
ATOM 2288 C CA . LYS A 1 291 ? -43.015 8.773 64.773 1.00 59.62 291 LYS A CA 1
ATOM 2289 C C . LYS A 1 291 ? -44.301 9.161 65.518 1.00 59.62 291 LYS A C 1
ATOM 2291 O O . LYS A 1 291 ? -44.255 10.074 66.340 1.00 59.62 291 LYS A O 1
ATOM 2296 N N . LEU A 1 292 ? -45.425 8.482 65.286 1.00 50.12 292 LEU A N 1
ATOM 2297 C CA . LEU A 1 292 ? -46.689 8.746 65.989 1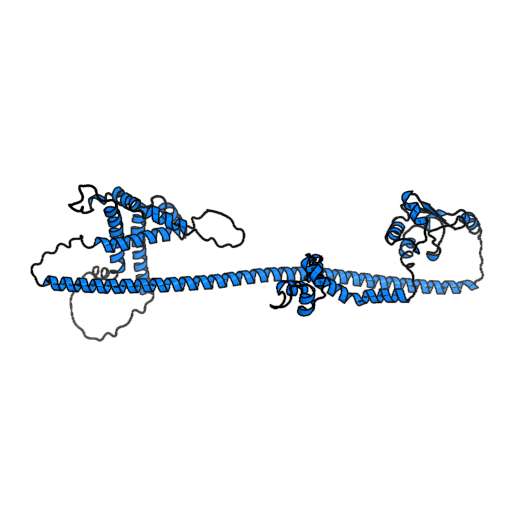.00 50.12 292 LEU A CA 1
ATOM 2298 C C . LEU A 1 292 ? -46.822 8.035 67.352 1.00 50.12 292 LEU A C 1
ATOM 2300 O O . LEU A 1 292 ? -47.845 8.189 68.013 1.00 50.12 292 LEU A O 1
ATOM 2304 N N . GLY A 1 293 ? -45.790 7.322 67.820 1.00 46.56 293 GLY A N 1
ATOM 2305 C CA . GLY A 1 293 ? -45.779 6.673 69.134 1.00 46.56 293 GLY A CA 1
ATOM 2306 C C . GLY A 1 293 ? -44.497 6.919 69.935 1.00 46.56 293 GLY A C 1
ATOM 2307 O O . GLY A 1 293 ? -43.628 6.063 69.965 1.00 46.56 293 GLY A O 1
ATOM 2308 N N . SER A 1 294 ? -44.444 8.051 70.641 1.00 47.47 294 SER A N 1
ATOM 2309 C CA . SER A 1 294 ? -43.683 8.273 71.888 1.00 47.47 294 SER A CA 1
ATOM 2310 C C . SER A 1 294 ? -42.135 8.312 71.890 1.00 47.47 294 SER A C 1
ATOM 2312 O O . SER A 1 294 ? -41.440 7.345 71.609 1.00 47.47 294 SER A O 1
ATOM 2314 N N . ASN A 1 295 ? -41.654 9.426 72.461 1.00 45.53 295 ASN A N 1
ATOM 2315 C CA . ASN A 1 295 ? -40.365 9.729 73.109 1.00 45.53 295 ASN A CA 1
ATOM 2316 C C . ASN A 1 295 ? -39.117 10.137 72.282 1.00 45.53 295 ASN A C 1
ATOM 2318 O O . ASN A 1 295 ? -38.703 9.435 71.361 1.00 45.53 295 ASN A O 1
ATOM 2322 N N . PRO A 1 296 ? -38.452 11.260 72.654 1.00 48.12 296 PRO A N 1
ATOM 2323 C CA . PRO A 1 296 ? -37.273 11.778 71.972 1.00 48.12 296 PRO A CA 1
ATOM 2324 C C . PRO A 1 296 ? -35.993 11.285 72.655 1.00 48.12 296 PRO A C 1
ATOM 2326 O O . PRO A 1 296 ? -35.606 11.814 73.688 1.00 48.12 296 PRO A O 1
ATOM 2329 N N . LEU A 1 297 ? -35.320 10.289 72.082 1.00 42.41 297 LEU A N 1
ATOM 2330 C CA . LEU A 1 297 ? -33.910 9.973 72.360 1.00 42.41 297 LEU A CA 1
ATOM 2331 C C . LEU A 1 297 ? -33.447 8.948 71.318 1.00 42.41 297 LEU A C 1
ATOM 2333 O O . LEU A 1 297 ? -33.509 7.747 71.547 1.00 42.41 297 LEU A O 1
ATOM 2337 N N . ILE A 1 298 ? -33.020 9.411 70.141 1.00 39.97 298 ILE A N 1
ATOM 2338 C CA . ILE A 1 298 ? -32.460 8.522 69.114 1.00 39.97 298 ILE A CA 1
ATOM 2339 C C . ILE A 1 298 ? -30.978 8.846 68.955 1.00 39.97 298 ILE A C 1
ATOM 2341 O O . ILE A 1 298 ? -30.584 9.787 68.267 1.00 39.97 298 ILE A O 1
ATOM 2345 N N . ARG A 1 299 ? -30.164 8.023 69.625 1.00 39.09 299 ARG A N 1
ATOM 2346 C CA . ARG A 1 299 ? -28.845 7.613 69.137 1.00 39.09 299 ARG A CA 1
ATOM 2347 C C . ARG A 1 299 ? -29.049 7.092 67.716 1.00 39.09 299 ARG A C 1
ATOM 2349 O O . ARG A 1 299 ? -29.791 6.136 67.527 1.00 39.09 299 ARG A O 1
ATOM 2356 N N . VAL A 1 300 ? -28.406 7.713 66.734 1.00 39.16 300 VAL A N 1
ATOM 2357 C CA . VAL A 1 300 ? -28.304 7.137 65.391 1.00 39.16 300 VAL A CA 1
ATOM 2358 C C . VAL A 1 300 ? -27.433 5.887 65.520 1.00 39.16 300 VAL A C 1
ATOM 2360 O O . VAL A 1 300 ? -26.213 5.982 65.636 1.00 39.16 300 VAL A O 1
ATOM 2363 N N . GLU A 1 301 ? -28.062 4.716 65.605 1.00 41.38 301 GLU A N 1
ATOM 2364 C CA . GLU A 1 301 ? -27.364 3.443 65.476 1.00 41.38 301 GLU A CA 1
ATOM 2365 C C . GLU A 1 301 ? -26.875 3.309 64.031 1.00 41.38 301 GLU A C 1
ATOM 2367 O O . GLU A 1 301 ? -27.654 3.260 63.086 1.00 41.38 301 GLU A O 1
ATOM 2372 N N . ILE A 1 302 ? -25.555 3.237 63.864 1.00 49.22 302 ILE A N 1
ATOM 2373 C CA . ILE A 1 302 ? -24.843 3.071 62.583 1.00 49.22 302 ILE A CA 1
ATOM 2374 C C . ILE A 1 302 ? -25.113 1.680 61.949 1.00 49.22 302 ILE A C 1
ATOM 2376 O O . ILE A 1 302 ? -24.608 1.360 60.876 1.00 49.22 302 ILE A O 1
ATOM 2380 N N . ASN A 1 303 ? -25.957 0.849 62.568 1.00 49.00 303 ASN A N 1
ATOM 2381 C CA . ASN A 1 303 ? -26.192 -0.542 62.183 1.00 49.00 303 ASN A CA 1
ATOM 2382 C C . ASN A 1 303 ? -26.907 -0.720 60.828 1.00 49.00 303 ASN A C 1
ATOM 2384 O O . ASN A 1 303 ? -26.790 -1.788 60.237 1.00 49.00 303 ASN A O 1
ATOM 2388 N N . GLU A 1 304 ? -27.592 0.301 60.298 1.00 51.34 304 GLU A N 1
ATOM 2389 C CA . GLU A 1 304 ? -28.345 0.194 59.031 1.00 51.34 304 GLU A CA 1
ATOM 2390 C C . GLU A 1 304 ? -27.636 0.814 57.810 1.00 51.34 304 GLU A C 1
ATOM 2392 O O . GLU A 1 304 ? -28.124 0.713 56.686 1.00 51.34 304 GLU A O 1
ATOM 2397 N N . ILE A 1 305 ? -26.469 1.441 57.998 1.00 54.22 305 ILE A N 1
ATOM 2398 C CA . ILE A 1 305 ? -25.831 2.291 56.976 1.00 54.22 305 ILE A CA 1
ATOM 2399 C C . ILE A 1 305 ? -24.770 1.531 56.152 1.00 54.22 305 ILE A C 1
ATOM 2401 O O . ILE A 1 305 ? -24.364 1.987 55.094 1.00 54.22 305 ILE A O 1
ATOM 2405 N N . SER A 1 306 ? -24.312 0.346 56.554 1.00 61.75 306 SER A N 1
ATOM 2406 C CA . SER A 1 306 ? -23.112 -0.252 55.940 1.00 61.75 306 SER A CA 1
ATOM 2407 C C . SER A 1 306 ? -23.239 -0.804 54.501 1.00 61.75 306 SER A C 1
ATOM 2409 O O . SER A 1 306 ? -22.279 -0.627 53.748 1.00 61.75 306 SER A O 1
ATOM 2411 N N . PRO A 1 307 ? -24.347 -1.425 54.036 1.00 78.38 307 PRO A N 1
ATOM 2412 C CA . PRO A 1 307 ? -24.308 -2.168 52.767 1.00 78.38 307 PRO A CA 1
ATOM 2413 C C . PRO A 1 307 ? -24.272 -1.277 51.521 1.00 78.38 307 PRO A C 1
ATOM 2415 O O . PRO A 1 307 ? -23.585 -1.584 50.549 1.00 78.38 307 PRO A O 1
ATOM 2418 N N . SER A 1 308 ? -25.010 -0.164 51.534 1.00 77.75 308 SER A N 1
ATOM 2419 C CA . SER A 1 308 ? -25.079 0.760 50.396 1.00 77.75 308 SER A CA 1
ATOM 2420 C C . SER A 1 308 ? -23.769 1.522 50.207 1.00 77.75 308 SER A C 1
ATOM 2422 O O . SER A 1 308 ? -23.307 1.686 49.081 1.00 77.75 308 SER A O 1
ATOM 2424 N N . PHE A 1 309 ? -23.139 1.934 51.306 1.00 83.88 309 PHE A N 1
ATOM 2425 C CA . PHE A 1 309 ? -21.844 2.600 51.276 1.00 83.88 309 PHE A CA 1
ATOM 2426 C C . PHE A 1 309 ? -20.721 1.640 50.877 1.00 83.88 309 PHE A C 1
ATOM 2428 O O . PHE A 1 309 ? -19.857 2.042 50.104 1.00 83.88 309 PHE A O 1
ATOM 2435 N N . ALA A 1 310 ? -20.763 0.376 51.317 1.00 85.94 310 ALA A N 1
ATOM 2436 C CA . ALA A 1 310 ? -19.811 -0.641 50.869 1.00 85.94 310 ALA A CA 1
ATOM 2437 C C . ALA A 1 310 ? -19.894 -0.872 49.351 1.00 85.94 310 ALA A C 1
ATOM 2439 O O . ALA A 1 310 ? -18.882 -0.827 48.663 1.00 85.94 310 ALA A O 1
ATOM 2440 N N . LEU A 1 311 ? -21.102 -0.990 48.791 1.00 87.38 311 LEU A N 1
ATOM 2441 C CA . LEU A 1 311 ? -21.282 -1.127 47.339 1.00 87.38 311 LEU A CA 1
ATOM 2442 C C . LEU A 1 311 ? -20.706 0.059 46.549 1.00 87.38 311 LEU A C 1
ATOM 2444 O O . LEU A 1 311 ? -20.108 -0.130 45.490 1.00 87.38 311 LEU A O 1
ATOM 2448 N N . VAL A 1 312 ? -20.887 1.284 47.049 1.00 86.69 312 VAL A N 1
ATOM 2449 C CA . VAL A 1 312 ? -20.319 2.485 46.415 1.00 86.69 312 VAL A CA 1
ATOM 2450 C C . VAL A 1 312 ? -18.798 2.516 46.565 1.00 86.69 312 VAL A C 1
ATOM 2452 O O . VAL A 1 312 ? -18.100 2.855 45.612 1.00 86.69 312 VAL A O 1
ATOM 2455 N N . GLY A 1 313 ? -18.278 2.129 47.729 1.00 91.56 313 GLY A N 1
ATOM 2456 C CA . GLY A 1 313 ? -16.847 2.026 47.984 1.00 91.56 313 GLY A CA 1
ATOM 2457 C C . GLY A 1 313 ? -16.138 1.013 47.095 1.00 91.56 313 GLY A C 1
ATOM 2458 O O . GLY A 1 313 ? -15.131 1.367 46.492 1.00 91.56 313 GLY A O 1
ATOM 2459 N N . ASP A 1 314 ? -16.676 -0.202 46.951 1.00 92.19 314 ASP A N 1
ATOM 2460 C CA . ASP A 1 314 ? -16.123 -1.233 46.056 1.00 92.19 314 ASP A CA 1
ATOM 2461 C C . ASP A 1 314 ? -16.030 -0.712 44.613 1.00 92.19 314 ASP A C 1
ATOM 2463 O O . ASP A 1 314 ? -14.971 -0.785 43.988 1.00 92.19 314 ASP A O 1
ATOM 2467 N N . ALA A 1 315 ? -17.094 -0.078 44.107 1.00 89.88 315 ALA A N 1
ATOM 2468 C CA . ALA A 1 315 ? -17.090 0.503 42.766 1.00 89.88 315 ALA A CA 1
ATOM 2469 C C . ALA A 1 315 ? -16.010 1.588 42.594 1.00 89.88 315 ALA A C 1
ATOM 2471 O O . ALA A 1 315 ? -15.341 1.635 41.560 1.00 89.88 315 ALA A O 1
ATOM 2472 N N . LEU A 1 316 ? -15.818 2.443 43.602 1.00 90.25 316 LEU A N 1
ATOM 2473 C CA . LEU A 1 316 ? -14.813 3.509 43.579 1.00 90.25 316 LEU A CA 1
ATOM 2474 C C . LEU A 1 316 ? -13.383 2.971 43.675 1.00 90.25 316 LEU A C 1
ATOM 2476 O O . LEU A 1 316 ? -12.512 3.451 42.953 1.00 90.25 316 LEU A O 1
ATOM 2480 N N . ILE A 1 317 ? -13.142 1.961 44.514 1.00 92.44 317 ILE A N 1
ATOM 2481 C CA . ILE A 1 317 ? -11.837 1.301 44.641 1.00 92.44 317 ILE A CA 1
ATOM 2482 C C . ILE A 1 317 ? -11.455 0.647 43.308 1.00 92.44 317 ILE A C 1
ATOM 2484 O O . ILE A 1 317 ? -10.361 0.884 42.797 1.00 92.44 317 ILE A O 1
ATOM 2488 N N . ARG A 1 318 ? -12.374 -0.111 42.691 1.00 92.94 318 ARG A N 1
ATOM 2489 C CA . ARG A 1 318 ? -12.150 -0.735 41.375 1.00 92.94 318 ARG A CA 1
ATOM 2490 C C . ARG A 1 318 ? -11.867 0.300 40.294 1.00 92.94 318 ARG A C 1
ATOM 2492 O O . ARG A 1 318 ? -10.959 0.107 39.490 1.00 92.94 318 ARG A O 1
ATOM 2499 N N . LEU A 1 319 ? -12.627 1.396 40.283 1.00 87.81 319 LEU A N 1
ATOM 2500 C CA . LEU A 1 319 ? -12.426 2.479 39.328 1.00 87.81 319 LEU A CA 1
ATOM 2501 C C . LEU A 1 319 ? -11.051 3.128 39.509 1.00 87.81 319 LEU A C 1
ATOM 2503 O O . LEU A 1 319 ? -10.360 3.324 38.521 1.00 87.81 319 LEU A O 1
ATOM 2507 N N . ALA A 1 320 ? -10.626 3.403 40.743 1.00 87.75 320 ALA A N 1
ATOM 2508 C CA . ALA A 1 320 ? -9.327 4.014 41.015 1.00 87.75 320 ALA A CA 1
ATOM 2509 C C . ALA A 1 320 ? -8.145 3.110 40.615 1.00 87.75 320 ALA A C 1
ATOM 2511 O O . ALA A 1 320 ? -7.148 3.598 40.081 1.00 87.75 320 ALA A O 1
ATOM 2512 N N . ILE A 1 321 ? -8.265 1.793 40.822 1.00 88.62 321 ILE A N 1
ATOM 2513 C CA . ILE A 1 321 ? -7.262 0.811 40.374 1.00 88.62 321 ILE A CA 1
ATOM 2514 C C . ILE A 1 321 ? -7.180 0.780 38.840 1.00 88.62 321 ILE A C 1
ATOM 2516 O O . ILE A 1 321 ? -6.091 0.768 38.270 1.00 88.62 321 ILE A O 1
ATOM 2520 N N . LEU A 1 322 ? -8.321 0.803 38.148 1.00 85.25 322 LEU A N 1
ATOM 2521 C CA . LEU A 1 322 ? -8.338 0.806 36.682 1.00 85.25 322 LEU A CA 1
ATOM 2522 C C . LEU A 1 322 ? -7.866 2.141 36.092 1.00 85.25 322 LEU A C 1
ATOM 2524 O O . LEU A 1 322 ? -7.170 2.134 35.082 1.00 85.25 322 LEU A O 1
ATOM 2528 N N . ASP A 1 323 ? -8.195 3.268 36.725 1.00 83.38 323 ASP A N 1
ATOM 2529 C CA . ASP A 1 323 ? -7.797 4.614 36.292 1.00 83.38 323 ASP A CA 1
ATOM 2530 C C . ASP A 1 323 ? -6.294 4.867 36.484 1.00 83.38 323 ASP A C 1
ATOM 2532 O O . ASP A 1 323 ? -5.689 5.620 35.731 1.00 83.38 323 ASP A O 1
ATOM 2536 N N . THR A 1 324 ? -5.656 4.194 37.448 1.00 81.25 324 THR A N 1
ATOM 2537 C CA . THR A 1 324 ? -4.188 4.203 37.592 1.00 81.25 324 THR A CA 1
ATOM 2538 C C . THR A 1 324 ? -3.504 3.254 36.610 1.00 81.25 324 THR A C 1
ATOM 2540 O O . THR A 1 324 ? -2.435 3.573 36.088 1.00 81.25 324 THR A O 1
ATOM 2543 N N . TRP A 1 325 ? -4.126 2.116 36.294 1.00 83.94 325 TRP A N 1
ATOM 2544 C CA . TRP A 1 325 ? -3.598 1.169 35.311 1.00 83.94 325 TRP A CA 1
ATOM 2545 C C . TRP A 1 325 ? -3.687 1.693 33.868 1.00 83.94 325 TRP A C 1
ATOM 2547 O O . TRP A 1 325 ? -2.700 1.621 33.134 1.00 83.94 325 TRP A O 1
ATOM 2557 N N . PHE A 1 326 ? -4.825 2.264 33.462 1.00 77.56 326 PHE A N 1
ATOM 2558 C CA . PHE A 1 326 ? -5.123 2.624 32.067 1.00 77.56 326 PHE A CA 1
ATOM 2559 C C . PHE A 1 326 ? -4.103 3.589 31.410 1.00 77.56 326 PHE A C 1
ATOM 2561 O O . PHE A 1 326 ? -3.716 3.338 30.267 1.00 77.56 326 PHE A O 1
ATOM 2568 N N . PRO A 1 327 ? -3.597 4.643 32.085 1.00 69.88 327 PRO A N 1
ATOM 2569 C CA . PRO A 1 327 ? -2.586 5.548 31.533 1.00 69.88 327 PRO A CA 1
ATOM 2570 C C . PRO A 1 327 ? -1.158 4.997 31.619 1.00 69.88 327 PRO A C 1
ATOM 2572 O O . PRO A 1 327 ? -0.296 5.438 30.863 1.00 69.88 327 PRO A O 1
ATOM 2575 N N . SER A 1 328 ? -0.887 4.054 32.532 1.00 62.59 328 SER A N 1
ATOM 2576 C CA . SER A 1 328 ? 0.476 3.577 32.814 1.00 62.59 328 SER A CA 1
ATOM 2577 C C . SER A 1 328 ? 1.109 2.798 31.656 1.00 62.59 328 SER A C 1
ATOM 2579 O O . SER A 1 328 ? 2.321 2.594 31.647 1.00 62.59 328 SER A O 1
ATOM 2581 N N . GLY A 1 329 ? 0.314 2.358 30.669 1.00 56.78 329 GLY A N 1
ATOM 2582 C CA . GLY A 1 329 ? 0.818 1.671 29.476 1.00 56.78 329 GLY A CA 1
ATOM 2583 C C . GLY A 1 329 ? 1.640 0.417 29.790 1.00 56.78 329 GLY A C 1
ATOM 2584 O O . GLY A 1 329 ? 2.414 -0.029 28.941 1.00 56.78 329 GLY A O 1
ATOM 2585 N N . ALA A 1 330 ? 1.503 -0.138 30.999 1.00 52.34 330 ALA A N 1
ATOM 2586 C CA . ALA A 1 330 ? 2.305 -1.238 31.511 1.00 52.34 330 ALA A CA 1
ATOM 2587 C C . ALA A 1 330 ? 1.865 -2.581 30.909 1.00 52.34 330 ALA A C 1
ATOM 2589 O O . ALA A 1 330 ? 1.471 -3.499 31.611 1.00 52.34 330 ALA A O 1
ATOM 2590 N N . SER A 1 331 ? 1.984 -2.691 29.588 1.00 49.56 331 SER A N 1
ATOM 2591 C CA . SER A 1 331 ? 2.148 -3.951 28.879 1.00 49.56 331 SER A CA 1
ATOM 2592 C C . SER A 1 331 ? 3.391 -3.816 27.995 1.00 49.56 331 SER A C 1
ATOM 2594 O O . SER A 1 331 ? 3.319 -3.658 26.776 1.00 49.56 331 SER A O 1
ATOM 2596 N N . THR A 1 332 ? 4.577 -3.882 28.601 1.00 45.53 332 THR A N 1
ATOM 2597 C CA . THR A 1 332 ? 5.828 -4.198 27.889 1.00 45.53 332 THR A CA 1
ATOM 2598 C C . THR A 1 332 ? 5.958 -5.710 27.681 1.00 45.53 332 THR A C 1
ATOM 2600 O O . THR A 1 332 ? 7.034 -6.285 27.785 1.00 45.53 332 THR A O 1
ATOM 2603 N N . GLY A 1 333 ? 4.857 -6.367 27.310 1.00 44.94 333 GLY A N 1
ATOM 2604 C CA . GLY A 1 333 ? 4.863 -7.656 26.628 1.00 44.94 333 GLY A CA 1
ATOM 2605 C C . GLY A 1 333 ? 4.949 -7.413 25.126 1.00 44.94 333 GLY A C 1
ATOM 2606 O O . GLY A 1 333 ? 3.954 -7.513 24.416 1.00 44.94 333 GLY A O 1
ATOM 2607 N N . LYS A 1 334 ? 6.131 -7.016 24.643 1.00 43.69 334 LYS A N 1
ATOM 2608 C CA . LYS A 1 334 ? 6.414 -6.866 23.210 1.00 43.69 334 LYS A CA 1
ATOM 2609 C C . LYS A 1 334 ? 6.328 -8.231 22.522 1.00 43.69 334 LYS A C 1
ATOM 2611 O O . LYS A 1 334 ? 7.320 -8.948 22.466 1.00 43.69 334 LYS A O 1
ATOM 2616 N N . GLU A 1 335 ? 5.192 -8.538 21.909 1.00 41.94 335 GLU A N 1
ATOM 2617 C CA . GLU A 1 335 ? 5.173 -9.354 20.696 1.00 41.94 335 GLU A CA 1
ATOM 2618 C C . GLU A 1 335 ? 4.954 -8.398 19.518 1.00 41.94 335 GLU A C 1
ATOM 2620 O O . GLU A 1 335 ? 3.854 -7.919 19.245 1.00 41.94 335 GLU A O 1
ATOM 2625 N N . TYR A 1 336 ? 6.061 -8.015 18.879 1.00 40.19 336 TYR A N 1
ATOM 2626 C CA . TYR A 1 336 ? 6.039 -7.199 17.672 1.00 40.19 336 TYR A CA 1
ATOM 2627 C C . TYR A 1 336 ? 5.387 -8.005 16.545 1.00 40.19 336 TYR A C 1
ATOM 2629 O O . TYR A 1 336 ? 6.032 -8.852 15.932 1.00 40.19 336 TYR A O 1
ATOM 2637 N N . LEU A 1 337 ? 4.132 -7.697 16.220 1.00 45.62 337 LEU A N 1
ATOM 2638 C CA . LEU A 1 337 ? 3.579 -7.966 14.895 1.00 45.62 337 LEU A CA 1
ATOM 2639 C C . LEU A 1 337 ? 3.841 -6.738 14.011 1.00 45.62 337 LEU A C 1
ATOM 2641 O O . LEU A 1 337 ? 3.219 -5.688 14.211 1.00 45.62 337 LEU A O 1
ATOM 2645 N N . PRO A 1 338 ? 4.759 -6.822 13.032 1.00 45.69 338 PRO A N 1
ATOM 2646 C CA . PRO A 1 338 ? 5.094 -5.697 12.177 1.00 45.69 338 PRO A CA 1
ATOM 2647 C C . PRO A 1 338 ? 4.018 -5.553 11.100 1.00 45.69 338 PRO A C 1
ATOM 2649 O O . PRO A 1 338 ? 4.241 -5.958 9.963 1.00 45.69 338 PRO A O 1
ATOM 2652 N N . ARG A 1 339 ? 2.831 -5.021 11.439 1.00 47.78 339 ARG A N 1
ATOM 2653 C CA . ARG A 1 339 ? 1.954 -4.438 10.403 1.00 47.78 339 ARG A CA 1
ATOM 2654 C C . ARG A 1 339 ? 0.784 -3.543 10.802 1.00 47.78 339 ARG A C 1
ATOM 2656 O O . ARG A 1 339 ? 0.139 -3.058 9.883 1.00 47.78 339 ARG A O 1
ATOM 2663 N N . ALA A 1 340 ? 0.488 -3.288 12.078 1.00 49.84 340 ALA A N 1
ATOM 2664 C CA . ALA A 1 340 ? -0.758 -2.566 12.387 1.00 49.84 340 ALA A CA 1
ATOM 2665 C C . ALA A 1 340 ? -0.687 -1.415 13.396 1.00 49.84 340 ALA A C 1
ATOM 2667 O O . ALA A 1 340 ? -1.697 -0.745 13.547 1.00 49.84 340 ALA A O 1
ATOM 2668 N N . GLY A 1 341 ? 0.439 -1.140 14.065 1.00 46.00 341 GLY A N 1
ATOM 2669 C CA . GLY A 1 341 ? 0.593 0.087 14.873 1.00 46.00 341 GLY A CA 1
ATOM 2670 C C . GLY A 1 341 ? -0.502 0.364 15.922 1.00 46.00 341 GLY A C 1
ATOM 2671 O O . GLY A 1 341 ? -0.643 1.503 16.352 1.00 46.00 341 GLY A O 1
ATOM 2672 N N . ILE A 1 342 ? -1.285 -0.641 16.332 1.00 46.00 342 ILE A N 1
ATOM 2673 C CA . ILE A 1 342 ? -2.343 -0.517 17.338 1.00 46.00 342 ILE A CA 1
ATOM 2674 C C . ILE A 1 342 ? -1.972 -1.446 18.490 1.00 46.00 342 ILE A C 1
ATOM 2676 O O . ILE A 1 342 ? -2.018 -2.669 18.362 1.00 46.00 342 ILE A O 1
ATOM 2680 N N . VAL A 1 343 ? -1.577 -0.845 19.611 1.00 43.75 343 VAL A N 1
ATOM 2681 C CA . VAL A 1 343 ? -1.331 -1.536 20.879 1.00 43.75 343 VAL A CA 1
ATOM 2682 C C . VAL A 1 343 ? -2.690 -1.781 21.532 1.00 43.75 343 VAL A C 1
ATOM 2684 O O . VAL A 1 343 ? -3.287 -0.871 22.099 1.00 43.75 343 VAL A O 1
ATOM 2687 N N . LEU A 1 344 ? -3.216 -2.999 21.412 1.00 46.78 344 LEU A N 1
ATOM 2688 C CA . LEU A 1 344 ? -4.339 -3.448 22.232 1.00 46.78 344 LEU A CA 1
ATOM 2689 C C . LEU A 1 344 ? -3.765 -3.919 23.571 1.00 46.78 344 LEU A C 1
ATOM 2691 O O . LEU A 1 344 ? -3.256 -5.035 23.662 1.00 46.78 344 LEU A O 1
ATOM 2695 N N . ALA A 1 345 ? -3.812 -3.062 24.594 1.00 54.25 345 ALA A N 1
ATOM 2696 C CA . ALA A 1 345 ? -3.537 -3.480 25.966 1.00 54.25 345 ALA A CA 1
ATOM 2697 C C . ALA A 1 345 ? -4.508 -4.615 26.340 1.00 54.25 345 ALA A C 1
ATOM 2699 O O . ALA A 1 345 ? -5.719 -4.507 26.117 1.00 54.25 345 ALA A O 1
ATOM 2700 N N . ARG A 1 346 ? -3.990 -5.737 26.853 1.00 57.97 346 ARG A N 1
ATOM 2701 C CA . ARG A 1 346 ? -4.813 -6.903 27.207 1.00 57.97 346 ARG A CA 1
ATOM 2702 C C . ARG A 1 346 ? -5.734 -6.532 28.368 1.00 57.97 346 ARG A C 1
ATOM 2704 O O . ARG A 1 346 ? -5.272 -6.292 29.477 1.00 57.97 346 ARG A O 1
ATOM 2711 N N . ALA A 1 347 ? -7.045 -6.572 28.138 1.00 62.81 347 ALA A N 1
ATOM 2712 C CA . ALA A 1 347 ? -8.061 -6.380 29.179 1.00 62.81 347 ALA A CA 1
ATOM 2713 C C . ALA A 1 347 ? -7.908 -7.342 30.384 1.00 62.81 347 ALA A C 1
ATOM 2715 O O . ALA A 1 347 ? -8.421 -7.071 31.467 1.00 62.81 347 ALA A O 1
ATOM 2716 N N . GLU A 1 348 ? -7.190 -8.456 30.210 1.00 68.62 348 GLU A N 1
ATOM 2717 C CA . GLU A 1 348 ? -6.906 -9.445 31.256 1.00 68.62 348 GLU A CA 1
ATOM 2718 C C . GLU A 1 348 ? -6.002 -8.900 32.376 1.00 68.62 348 GLU A C 1
ATOM 2720 O O . GLU A 1 348 ? -6.188 -9.264 33.535 1.00 68.62 348 GLU A O 1
ATOM 2725 N N . GLU A 1 349 ? -5.073 -7.986 32.077 1.00 78.81 349 GLU A N 1
ATOM 2726 C CA . GLU A 1 349 ? -4.120 -7.463 33.070 1.00 78.81 349 GLU A CA 1
ATOM 2727 C C . GLU A 1 349 ? -4.794 -6.523 34.079 1.00 78.81 349 GLU A C 1
ATOM 2729 O O . GLU A 1 349 ? -4.579 -6.657 35.284 1.00 78.81 349 GLU A O 1
ATOM 2734 N N . GLY A 1 350 ? -5.684 -5.640 33.614 1.00 81.69 350 GLY A N 1
ATOM 2735 C CA . GLY A 1 350 ? -6.469 -4.771 34.495 1.00 81.69 350 GLY A CA 1
ATOM 2736 C C . GLY A 1 350 ? -7.396 -5.562 35.427 1.00 81.69 350 GLY A C 1
ATOM 2737 O O . GLY A 1 350 ? -7.514 -5.241 36.609 1.00 81.69 350 GLY A O 1
ATOM 2738 N N . ASN A 1 351 ? -8.005 -6.645 34.933 1.00 83.94 351 ASN A N 1
ATOM 2739 C CA . ASN A 1 351 ? -8.852 -7.517 35.754 1.00 83.94 351 ASN A CA 1
ATOM 2740 C C . ASN A 1 351 ? -8.063 -8.266 36.834 1.00 83.94 351 ASN A C 1
ATOM 2742 O O . ASN A 1 351 ? -8.558 -8.406 37.957 1.00 83.94 351 ASN A O 1
ATOM 2746 N N . ASN A 1 352 ? -6.848 -8.726 36.522 1.00 89.00 352 ASN A N 1
ATOM 2747 C CA . ASN A 1 352 ? -5.970 -9.354 37.509 1.00 89.00 352 ASN A CA 1
ATOM 2748 C C . ASN A 1 352 ? -5.562 -8.344 38.587 1.00 89.00 352 ASN A C 1
ATOM 2750 O O . ASN A 1 352 ? -5.693 -8.636 39.771 1.00 89.00 352 ASN A O 1
ATOM 2754 N N . LEU A 1 353 ? -5.198 -7.119 38.191 1.00 87.44 353 LEU A N 1
ATOM 2755 C CA . LEU A 1 353 ? -4.821 -6.062 39.130 1.00 87.44 353 LEU A CA 1
ATOM 2756 C C . LEU A 1 353 ? -5.964 -5.698 40.089 1.00 87.44 353 LEU A C 1
ATOM 2758 O O . LEU A 1 353 ? -5.756 -5.592 41.298 1.00 87.44 353 LEU A O 1
ATOM 2762 N N . VAL A 1 354 ? -7.186 -5.552 39.568 1.00 90.19 354 VAL A N 1
ATOM 2763 C CA . VAL A 1 354 ? -8.381 -5.341 40.399 1.00 90.19 354 VAL A CA 1
ATOM 2764 C C . VAL A 1 354 ? -8.618 -6.534 41.323 1.00 90.19 354 VAL A C 1
ATOM 2766 O O . VAL A 1 354 ? -8.947 -6.342 42.490 1.00 90.19 354 VAL A O 1
ATOM 2769 N N . SER A 1 355 ? -8.447 -7.760 40.830 1.00 90.81 355 SER A N 1
ATOM 2770 C CA . SER A 1 355 ? -8.648 -8.966 41.637 1.00 90.81 355 SER A CA 1
ATOM 2771 C C . SER A 1 355 ? -7.636 -9.079 42.773 1.00 90.81 355 SER A C 1
ATOM 2773 O O . SER A 1 355 ? -8.016 -9.501 43.860 1.00 90.81 355 SER A O 1
ATOM 2775 N N . ASP A 1 356 ? -6.390 -8.664 42.558 1.00 91.94 356 ASP A N 1
ATOM 2776 C CA . ASP A 1 356 ? -5.337 -8.714 43.569 1.00 91.94 356 ASP A CA 1
ATOM 2777 C C . ASP A 1 356 ? -5.512 -7.599 44.611 1.00 91.94 356 ASP A C 1
ATOM 2779 O O . ASP A 1 356 ? -5.582 -7.869 45.817 1.00 91.94 356 ASP A O 1
ATOM 2783 N N . LEU A 1 357 ? -5.651 -6.350 44.148 1.00 91.44 357 LEU A N 1
ATOM 2784 C CA . LEU A 1 357 ? -5.657 -5.153 44.997 1.00 91.44 357 LEU A CA 1
ATOM 2785 C C . LEU A 1 357 ? -7.008 -4.864 45.660 1.00 91.44 357 LEU A C 1
ATOM 2787 O O . LEU A 1 357 ? -7.034 -4.375 46.787 1.00 91.44 357 LEU A O 1
ATOM 2791 N N . ALA A 1 358 ? -8.127 -5.183 45.004 1.00 92.38 358 ALA A N 1
ATOM 2792 C CA . ALA A 1 358 ? -9.467 -5.060 45.586 1.00 92.38 358 ALA A CA 1
ATOM 2793 C C . ALA A 1 358 ? -9.972 -6.389 46.177 1.00 92.38 358 ALA A C 1
ATOM 2795 O O . ALA A 1 358 ? -11.169 -6.556 46.408 1.00 92.38 358 ALA A O 1
ATOM 2796 N N . SER A 1 359 ? -9.087 -7.365 46.415 1.00 94.06 359 SER A N 1
ATOM 2797 C CA . SER A 1 359 ? -9.479 -8.586 47.121 1.00 94.06 359 SER A CA 1
ATOM 2798 C C . SER A 1 359 ? -9.845 -8.288 48.574 1.00 94.06 359 SER A C 1
ATOM 2800 O O . SER A 1 359 ? -9.221 -7.461 49.240 1.00 94.06 359 SER A O 1
ATOM 2802 N N . ASN A 1 360 ? -10.772 -9.075 49.129 1.00 93.00 360 ASN A N 1
ATOM 2803 C CA . ASN A 1 360 ? -11.078 -9.030 50.563 1.00 93.00 360 ASN A CA 1
ATOM 2804 C C . ASN A 1 360 ? -9.817 -9.189 51.429 1.00 93.00 360 ASN A C 1
ATOM 2806 O O . ASN A 1 360 ? -9.739 -8.623 52.512 1.00 93.00 360 ASN A O 1
ATOM 2810 N N . ASN A 1 361 ? -8.823 -9.958 50.971 1.00 92.75 361 ASN A N 1
ATOM 2811 C CA . ASN A 1 361 ? -7.569 -10.131 51.703 1.00 92.75 361 ASN A CA 1
ATOM 2812 C C . ASN A 1 361 ? -6.724 -8.851 51.689 1.00 92.75 361 ASN A C 1
ATOM 2814 O O . ASN A 1 361 ? -6.228 -8.458 52.741 1.00 92.75 361 ASN A O 1
ATOM 2818 N N . ALA A 1 362 ? -6.594 -8.188 50.538 1.00 92.12 362 ALA A N 1
ATOM 2819 C CA . ALA A 1 362 ? -5.879 -6.920 50.432 1.00 92.12 362 ALA A CA 1
ATOM 2820 C C . ALA A 1 362 ? -6.545 -5.829 51.285 1.00 92.12 362 ALA A C 1
ATOM 2822 O O . ALA A 1 362 ? -5.876 -5.199 52.100 1.00 92.12 362 ALA A O 1
ATOM 2823 N N . LEU A 1 363 ? -7.870 -5.684 51.195 1.00 91.56 363 LEU A N 1
ATOM 2824 C CA . LEU A 1 363 ? -8.620 -4.698 51.982 1.00 91.56 363 LEU A CA 1
ATOM 2825 C C . LEU A 1 363 ? -8.555 -4.964 53.495 1.00 91.56 363 LEU A C 1
ATOM 2827 O O . LEU A 1 363 ? -8.523 -4.020 54.285 1.00 91.56 363 LEU A O 1
ATOM 2831 N N . ASN A 1 364 ? -8.492 -6.233 53.908 1.00 90.19 364 ASN A N 1
ATOM 2832 C CA . ASN A 1 364 ? -8.294 -6.594 55.313 1.00 90.19 364 ASN A CA 1
ATOM 2833 C C . ASN A 1 364 ? -6.907 -6.216 55.814 1.00 90.19 364 ASN A C 1
ATOM 2835 O O . ASN A 1 364 ? -6.796 -5.658 56.903 1.00 90.19 364 ASN A O 1
ATOM 2839 N N . ASN A 1 365 ? -5.870 -6.494 55.021 1.00 90.69 365 ASN A N 1
ATOM 2840 C CA . ASN A 1 365 ? -4.496 -6.167 55.387 1.00 90.69 365 ASN A CA 1
ATOM 2841 C C . ASN A 1 365 ? -4.339 -4.665 55.650 1.00 90.69 365 ASN A C 1
ATOM 2843 O O . ASN A 1 365 ? -3.655 -4.291 56.594 1.00 90.69 365 ASN A O 1
ATOM 2847 N N . VAL A 1 366 ? -5.022 -3.818 54.875 1.00 88.25 366 VAL A N 1
ATOM 2848 C CA . VAL A 1 366 ? -5.020 -2.357 55.054 1.00 88.25 366 VAL A CA 1
ATOM 2849 C C . VAL A 1 366 ? -5.622 -1.967 56.408 1.00 88.25 366 VAL A C 1
ATOM 2851 O O . VAL A 1 366 ? -5.000 -1.243 57.181 1.00 88.25 366 VAL A O 1
ATOM 2854 N N . ILE A 1 367 ? -6.794 -2.511 56.764 1.00 85.44 367 ILE A N 1
ATOM 2855 C CA . ILE A 1 367 ? -7.409 -2.241 58.075 1.00 85.44 367 ILE A CA 1
ATOM 2856 C C . ILE A 1 367 ? -6.545 -2.756 59.236 1.00 85.44 367 ILE A C 1
ATOM 2858 O O . ILE A 1 367 ? -6.483 -2.116 60.294 1.00 85.44 367 ILE A O 1
ATOM 2862 N N . GLU A 1 368 ? -5.930 -3.928 59.077 1.00 86.88 368 GLU A N 1
ATOM 2863 C CA . GLU A 1 368 ? -5.065 -4.518 60.099 1.00 86.88 368 GLU A CA 1
ATOM 2864 C C . GLU A 1 368 ? -3.788 -3.689 60.295 1.00 86.88 368 GLU A C 1
ATOM 2866 O O . GLU A 1 368 ? -3.427 -3.408 61.440 1.00 86.88 368 GLU A O 1
ATOM 2871 N N . GLN A 1 369 ? -3.160 -3.232 59.207 1.00 87.31 369 GLN A N 1
ATOM 2872 C CA . GLN A 1 369 ? -1.972 -2.372 59.235 1.00 87.31 369 GLN A CA 1
ATOM 2873 C C . GLN A 1 369 ? -2.253 -1.024 59.910 1.00 87.31 369 GLN A C 1
ATOM 2875 O O . GLN A 1 369 ? -1.494 -0.610 60.788 1.00 87.31 369 GLN A O 1
ATOM 2880 N N . ASP A 1 370 ? -3.389 -0.395 59.605 1.00 83.44 370 ASP A N 1
ATOM 2881 C CA . ASP A 1 370 ? -3.755 0.914 60.162 1.00 83.44 370 ASP A CA 1
ATOM 2882 C C . ASP A 1 370 ? -4.384 0.831 61.565 1.00 83.44 370 ASP A C 1
ATOM 2884 O O . ASP A 1 370 ? -4.851 1.827 62.126 1.00 83.44 370 ASP A O 1
ATOM 2888 N N . SER A 1 371 ? -4.412 -0.363 62.176 1.00 86.81 371 SER A N 1
ATOM 2889 C CA . SER A 1 371 ? -5.056 -0.611 63.473 1.00 86.81 371 SER A CA 1
ATOM 2890 C C . SER A 1 371 ? -6.527 -0.169 63.519 1.00 86.81 371 SER A C 1
ATOM 2892 O O . SER A 1 371 ? -7.059 0.109 64.600 1.00 86.81 371 SER A O 1
ATOM 2894 N N . LEU A 1 372 ? -7.204 -0.110 62.367 1.00 81.44 372 LEU A N 1
ATOM 2895 C CA . LEU A 1 372 ? -8.604 0.304 62.254 1.00 81.44 372 LEU A CA 1
ATOM 2896 C C . LEU A 1 372 ? -9.561 -0.786 62.753 1.00 81.44 372 LEU A C 1
ATOM 2898 O O . LEU A 1 372 ? -10.672 -0.485 63.188 1.00 81.44 372 LEU A O 1
ATOM 2902 N N . ALA A 1 373 ? -9.098 -2.041 62.808 1.00 85.00 373 ALA A N 1
ATOM 2903 C CA . ALA A 1 373 ? -9.861 -3.189 63.299 1.00 85.00 373 ALA A CA 1
ATOM 2904 C C . ALA A 1 373 ? -10.408 -2.992 64.727 1.00 85.00 373 ALA A C 1
ATOM 2906 O O . ALA A 1 373 ? -11.454 -3.542 65.069 1.00 85.00 373 ALA A O 1
ATOM 2907 N N . LYS A 1 374 ? -9.737 -2.180 65.560 1.00 85.94 374 LYS A N 1
ATOM 2908 C CA . LYS A 1 374 ? -10.173 -1.882 66.937 1.00 85.94 374 LYS A CA 1
ATOM 2909 C C . LYS A 1 374 ? -11.409 -0.980 67.013 1.00 85.94 374 LYS A C 1
ATOM 2911 O O . LYS A 1 374 ? -12.061 -0.946 68.051 1.00 85.94 374 LYS A O 1
ATOM 2916 N N . PHE A 1 375 ? -11.714 -0.251 65.939 1.00 82.12 375 PHE A N 1
ATOM 2917 C CA . PHE A 1 375 ? -12.870 0.644 65.853 1.00 82.12 375 PHE A CA 1
ATOM 2918 C C . PHE A 1 375 ? -14.086 -0.019 65.200 1.00 82.12 375 PHE A C 1
ATOM 2920 O O . PHE A 1 375 ? -15.178 0.548 65.219 1.00 82.12 375 PHE A O 1
ATOM 2927 N N . VAL A 1 376 ? -13.921 -1.222 64.642 1.00 83.38 376 VAL A N 1
ATOM 2928 C CA . VAL A 1 376 ? -15.023 -1.971 64.042 1.00 83.38 376 VAL A CA 1
ATOM 2929 C C . VAL A 1 376 ? -15.897 -2.540 65.152 1.00 83.38 376 VAL A C 1
ATOM 2931 O O . VAL A 1 376 ? -15.454 -3.347 65.973 1.00 83.38 376 VAL A O 1
ATOM 2934 N N . VAL A 1 377 ? -17.160 -2.115 65.178 1.00 81.44 377 VAL A N 1
ATOM 2935 C CA . VAL A 1 377 ? -18.153 -2.635 66.119 1.00 81.44 377 VAL A CA 1
ATOM 2936 C C . VAL A 1 377 ? -18.418 -4.100 65.776 1.00 81.44 377 VAL A C 1
ATOM 2938 O O . VAL A 1 377 ? -18.926 -4.421 64.703 1.00 81.44 377 VAL A O 1
ATOM 2941 N N . LYS A 1 378 ? -18.041 -5.004 66.682 1.00 77.56 378 LYS A N 1
ATOM 2942 C CA . LYS A 1 378 ? -18.219 -6.445 66.486 1.00 77.56 378 LYS A CA 1
ATOM 2943 C C . LYS A 1 378 ? -19.678 -6.828 66.700 1.00 77.56 378 LYS A C 1
ATOM 2945 O O . LYS A 1 378 ? -20.313 -6.377 67.653 1.00 77.56 378 LYS A O 1
ATOM 2950 N N . ASN A 1 379 ? -20.186 -7.720 65.855 1.00 73.12 379 ASN A N 1
ATOM 2951 C CA . ASN A 1 379 ? -21.466 -8.362 66.118 1.00 73.12 379 ASN A CA 1
ATOM 2952 C C . ASN A 1 379 ? -21.324 -9.230 67.391 1.00 73.12 379 ASN A C 1
ATOM 2954 O O . ASN A 1 379 ? -20.410 -10.055 67.433 1.00 73.12 379 ASN A O 1
ATOM 2958 N N . PRO A 1 380 ? -22.206 -9.099 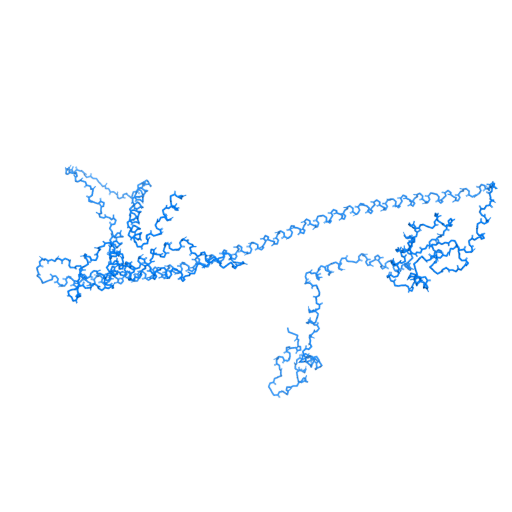68.403 1.00 73.31 380 PRO A N 1
ATOM 2959 C CA . PRO A 1 380 ? -22.156 -9.894 69.636 1.00 73.31 380 PRO A CA 1
ATOM 2960 C C . PRO A 1 380 ? -22.109 -11.417 69.421 1.00 73.31 380 PRO A C 1
ATOM 2962 O O . PRO A 1 380 ? -21.628 -12.150 70.281 1.00 73.31 380 PRO A O 1
ATOM 2965 N N . CYS A 1 381 ? -22.584 -11.911 68.272 1.00 71.69 381 CYS A N 1
ATOM 2966 C CA . CYS A 1 381 ? -22.546 -13.330 67.909 1.00 71.69 381 CYS A CA 1
ATOM 2967 C C . CYS A 1 381 ? -21.186 -13.798 67.350 1.00 71.69 381 CYS A C 1
ATOM 2969 O O . CYS A 1 381 ? -20.950 -15.002 67.230 1.00 71.69 381 CYS A O 1
ATOM 2971 N N . GLN A 1 382 ? -20.285 -12.881 66.992 1.00 72.06 382 GLN A N 1
ATOM 2972 C CA . GLN A 1 382 ? -18.953 -13.197 66.480 1.00 72.06 382 GLN A CA 1
ATOM 2973 C C . GLN A 1 382 ? -17.978 -13.303 67.661 1.00 72.06 382 GLN A C 1
ATOM 2975 O O . GLN A 1 382 ? -17.521 -12.298 68.197 1.00 72.06 382 GLN A O 1
ATOM 2980 N N . LYS A 1 383 ? -17.675 -14.539 68.084 1.00 61.88 383 LYS A N 1
ATOM 2981 C CA . LYS A 1 383 ? -16.726 -14.858 69.168 1.00 61.88 383 LYS A CA 1
ATOM 2982 C C . LYS A 1 383 ? -15.315 -14.357 68.840 1.00 61.88 383 LYS A C 1
ATOM 2984 O O . LYS A 1 383 ? -14.531 -15.092 68.244 1.00 61.88 383 LYS A O 1
ATOM 2989 N N . ASP A 1 384 ? -15.032 -13.109 69.204 1.00 71.69 384 ASP A N 1
ATOM 2990 C CA . ASP A 1 384 ? -13.758 -12.372 69.187 1.00 71.69 384 ASP A CA 1
ATOM 2991 C C . ASP A 1 384 ? -12.965 -12.281 67.872 1.00 71.69 384 ASP A C 1
ATOM 2993 O O . ASP A 1 384 ? -12.177 -11.343 67.716 1.00 71.69 384 ASP A O 1
ATOM 2997 N N . LYS A 1 385 ? -13.212 -13.160 66.899 1.00 74.38 385 LYS A N 1
ATOM 2998 C CA . LYS A 1 385 ? -12.632 -13.146 65.557 1.00 74.38 385 LYS A CA 1
ATOM 2999 C C . LYS A 1 385 ? -13.563 -12.411 64.601 1.00 74.38 385 LYS A C 1
ATOM 3001 O O . LYS A 1 385 ? -14.665 -12.879 64.315 1.00 74.38 385 LYS A O 1
ATOM 3006 N N . LEU A 1 386 ? -13.094 -11.273 64.095 1.00 76.62 386 LEU A N 1
ATOM 3007 C CA . LEU A 1 386 ? -13.751 -10.570 62.998 1.00 76.62 386 LEU A CA 1
ATOM 3008 C C . LEU A 1 386 ? -13.773 -11.466 61.757 1.00 76.62 386 LEU A C 1
ATOM 3010 O O . LEU A 1 386 ? -12.768 -12.084 61.399 1.00 76.62 386 LEU A O 1
ATOM 3014 N N . GLN A 1 387 ? -14.930 -11.547 61.103 1.00 80.69 387 GLN A N 1
ATOM 3015 C CA . GLN A 1 387 ? -15.010 -12.203 59.805 1.00 80.69 387 GLN A CA 1
ATOM 3016 C C . GLN A 1 387 ? -14.267 -11.356 58.769 1.00 80.69 387 GLN A C 1
ATOM 3018 O O . GLN A 1 387 ? -14.429 -10.138 58.714 1.00 80.69 387 GLN A O 1
ATOM 3023 N N . ARG A 1 388 ? -13.480 -12.020 57.917 1.00 78.62 388 ARG A N 1
ATOM 3024 C CA . ARG A 1 388 ? -12.709 -11.382 56.835 1.00 78.62 388 ARG A CA 1
ATOM 3025 C C . ARG A 1 388 ? -13.572 -10.535 55.901 1.00 78.62 388 ARG A C 1
ATOM 3027 O O . ARG A 1 388 ? -13.101 -9.550 55.363 1.00 78.62 388 ARG A O 1
ATOM 3034 N N . THR A 1 389 ? -14.823 -10.916 55.691 1.00 82.62 389 THR A N 1
ATOM 3035 C CA . THR A 1 389 ? -15.764 -10.152 54.866 1.00 82.62 389 THR A CA 1
ATOM 3036 C C . THR A 1 389 ? -16.239 -8.880 55.565 1.00 82.62 389 THR A C 1
ATOM 3038 O O . THR A 1 389 ? -16.437 -7.867 54.912 1.00 82.62 389 THR A O 1
ATOM 3041 N N . THR A 1 390 ? -16.374 -8.895 56.895 1.00 85.75 390 THR A N 1
ATOM 3042 C CA . THR A 1 390 ? -16.803 -7.725 57.674 1.00 85.75 390 THR A CA 1
ATOM 3043 C C . THR A 1 390 ? -15.771 -6.605 57.623 1.00 85.75 390 THR A C 1
ATOM 3045 O O . THR A 1 390 ? -16.146 -5.443 57.511 1.00 85.75 390 THR A O 1
ATOM 3048 N N . LEU A 1 391 ? -14.484 -6.943 57.686 1.00 86.38 391 LEU A N 1
ATOM 3049 C CA . LEU A 1 391 ? -13.401 -5.966 57.600 1.00 86.38 391 LEU A CA 1
ATOM 3050 C C . LEU A 1 391 ? -13.350 -5.331 56.200 1.00 86.38 391 LEU A C 1
ATOM 3052 O O . LEU A 1 391 ? -13.513 -4.120 56.101 1.00 86.38 391 LEU A O 1
ATOM 3056 N N . ALA A 1 392 ? -13.280 -6.132 55.133 1.00 88.00 392 ALA A N 1
ATOM 3057 C CA . ALA A 1 392 ? -13.290 -5.641 53.752 1.00 88.00 392 ALA A CA 1
ATOM 3058 C C . ALA A 1 392 ? -14.493 -4.729 53.451 1.00 88.00 392 ALA A C 1
ATOM 3060 O O . ALA A 1 392 ? -14.309 -3.595 53.010 1.00 88.00 392 ALA A O 1
ATOM 3061 N N . SER A 1 393 ? -15.713 -5.151 53.808 1.00 88.94 393 SER A N 1
ATOM 3062 C CA . SER A 1 393 ? -16.907 -4.313 53.630 1.00 88.94 393 SER A CA 1
ATOM 3063 C C . SER A 1 393 ? -16.904 -3.056 54.499 1.00 88.94 393 SER A C 1
ATOM 3065 O O . SER A 1 393 ? -17.534 -2.065 54.140 1.00 88.94 393 SER A O 1
ATOM 3067 N N . THR A 1 394 ? -16.192 -3.053 55.631 1.00 89.06 394 THR A N 1
ATOM 3068 C CA . THR A 1 394 ? -15.999 -1.834 56.427 1.00 89.06 394 THR A CA 1
ATOM 3069 C C . THR A 1 394 ? -15.044 -0.871 55.721 1.00 89.06 394 THR A C 1
ATOM 3071 O O . THR A 1 394 ? -15.333 0.323 55.691 1.00 89.06 394 THR A O 1
ATOM 3074 N N . THR A 1 395 ? -13.961 -1.361 55.100 1.00 89.06 395 THR A N 1
ATOM 3075 C CA . THR A 1 395 ? -13.066 -0.535 54.263 1.00 89.06 395 THR A CA 1
ATOM 3076 C C . THR A 1 395 ? -13.854 0.118 53.137 1.00 89.06 395 THR A C 1
ATOM 3078 O O . THR A 1 395 ? -13.820 1.335 52.970 1.00 89.06 395 THR A O 1
ATOM 3081 N N . GLU A 1 396 ? -14.616 -0.689 52.401 1.00 92.25 396 GLU A N 1
ATOM 3082 C CA . GLU A 1 396 ? -15.462 -0.224 51.308 1.00 92.25 396 GLU A CA 1
ATOM 3083 C C . GLU A 1 396 ? -16.485 0.800 51.815 1.00 92.25 396 GLU A C 1
ATOM 3085 O O . GLU A 1 396 ? -16.618 1.880 51.245 1.00 92.25 396 GLU A O 1
ATOM 3090 N N . ALA A 1 397 ? -17.161 0.528 52.935 1.00 90.00 397 ALA A N 1
ATOM 3091 C CA . ALA A 1 397 ? -18.135 1.455 53.500 1.00 90.00 397 ALA A CA 1
ATOM 3092 C C . ALA A 1 397 ? -17.505 2.790 53.915 1.00 90.00 397 ALA A C 1
ATOM 3094 O O . ALA A 1 397 ? -18.115 3.832 53.690 1.00 90.00 397 ALA A O 1
ATOM 3095 N N . ILE A 1 398 ? -16.289 2.786 54.468 1.00 88.50 398 ILE A N 1
ATOM 3096 C CA . ILE A 1 398 ? -15.551 4.013 54.792 1.00 88.50 398 ILE A CA 1
ATOM 3097 C C . ILE A 1 398 ? -15.247 4.797 53.512 1.00 88.50 398 ILE A C 1
ATOM 3099 O O . ILE A 1 398 ? -15.536 5.990 53.458 1.00 88.50 398 ILE A O 1
ATOM 3103 N N . VAL A 1 399 ? -14.735 4.143 52.466 1.00 88.31 399 VAL A N 1
ATOM 3104 C CA . VAL A 1 399 ? -14.442 4.800 51.180 1.00 88.31 399 VAL A CA 1
ATOM 3105 C C . VAL A 1 399 ? -15.715 5.387 50.564 1.00 88.31 399 VAL A C 1
ATOM 3107 O O . VAL A 1 399 ? -15.751 6.567 50.212 1.00 88.31 399 VAL A O 1
ATOM 3110 N N . GLY A 1 400 ? -16.801 4.612 50.512 1.00 88.31 400 GLY A N 1
ATOM 3111 C CA . GLY A 1 400 ? -18.097 5.094 50.040 1.00 88.31 400 GLY A CA 1
ATOM 3112 C C . GLY A 1 400 ? -18.629 6.260 50.878 1.00 88.31 400 GLY A C 1
ATOM 3113 O O . GLY A 1 400 ? -19.168 7.222 50.328 1.00 88.31 400 GLY A O 1
ATOM 3114 N N . ALA A 1 401 ? -18.449 6.217 52.203 1.00 85.00 401 ALA A N 1
ATOM 3115 C CA . ALA A 1 401 ? -18.919 7.249 53.129 1.00 85.00 401 ALA A CA 1
ATOM 3116 C C . ALA A 1 401 ? -18.089 8.528 53.080 1.00 85.00 401 ALA A C 1
ATOM 3118 O O . ALA A 1 401 ? -18.627 9.598 53.342 1.00 85.00 401 ALA A O 1
ATOM 3119 N N . VAL A 1 402 ? -16.813 8.454 52.712 1.00 85.50 402 VAL A N 1
ATOM 3120 C CA . VAL A 1 402 ? -15.985 9.638 52.457 1.00 85.50 402 VAL A CA 1
ATOM 3121 C C . VAL A 1 402 ? -16.375 10.285 51.122 1.00 85.50 402 VAL A C 1
ATOM 3123 O O . VAL A 1 402 ? -16.429 11.513 51.013 1.00 85.50 402 VAL A O 1
ATOM 3126 N N . CYS A 1 403 ? -16.716 9.488 50.109 1.00 79.81 403 CYS A N 1
ATOM 3127 C CA . CYS A 1 403 ? -17.014 9.995 48.770 1.00 79.81 403 CYS A CA 1
ATOM 3128 C C . CYS A 1 403 ? -18.453 10.520 48.586 1.00 79.81 403 CYS A C 1
ATOM 3130 O O . CYS A 1 403 ? -18.646 11.489 47.850 1.00 79.81 403 CYS A O 1
ATOM 3132 N N . LEU A 1 404 ? -19.462 9.952 49.259 1.00 70.12 404 LEU A N 1
ATOM 3133 C CA . LEU A 1 404 ? -20.878 10.325 49.076 1.00 70.12 404 LEU A CA 1
ATOM 3134 C C . LEU A 1 404 ? -21.271 11.725 49.610 1.00 70.12 404 LEU A C 1
ATOM 3136 O O . LEU A 1 404 ? -21.913 12.480 48.877 1.00 70.12 404 LEU A O 1
ATOM 3140 N N . PRO A 1 405 ? -20.899 12.146 50.836 1.00 55.78 405 PRO A N 1
ATOM 3141 C CA . PRO A 1 405 ? -21.203 13.490 51.340 1.00 55.78 405 PRO A CA 1
ATOM 3142 C C . PRO A 1 405 ? -20.455 14.582 50.568 1.00 55.78 405 PRO A C 1
ATOM 3144 O O . PRO A 1 405 ? -20.950 15.701 50.430 1.00 55.78 405 PRO A O 1
ATOM 3147 N N . SER A 1 406 ? -19.285 14.246 50.027 1.00 50.16 406 SER A N 1
ATOM 3148 C CA . SER A 1 406 ? -18.392 15.173 49.329 1.00 50.16 406 SER A CA 1
ATOM 3149 C C . SER A 1 406 ? -18.956 15.667 47.990 1.00 50.16 406 SER A C 1
ATOM 3151 O O . SER A 1 406 ? -18.593 16.754 47.548 1.00 50.16 406 SER A O 1
ATOM 3153 N N . GLN A 1 407 ? -19.899 14.938 47.379 1.00 49.72 407 GLN A N 1
ATOM 3154 C CA . GLN A 1 407 ? -20.596 15.368 46.156 1.00 49.72 407 GLN A CA 1
ATOM 3155 C C . GLN A 1 407 ? -21.914 16.120 46.433 1.00 49.72 407 GLN A C 1
ATOM 3157 O O . GLN A 1 407 ? -22.386 16.858 45.570 1.00 49.72 407 GLN A O 1
ATOM 3162 N N . CYS A 1 408 ? -22.484 16.002 47.641 1.00 39.97 408 CYS A N 1
ATOM 3163 C CA . CYS A 1 408 ? -23.792 16.579 47.988 1.00 39.97 408 CYS A CA 1
ATOM 3164 C C . CYS A 1 408 ? -23.740 17.880 48.821 1.00 39.97 408 CYS A C 1
ATOM 3166 O O . CYS A 1 408 ? -24.766 18.549 48.937 1.00 39.97 408 CYS A O 1
ATOM 3168 N N . TYR A 1 409 ? -22.587 18.283 49.380 1.00 41.12 409 TYR A N 1
ATOM 3169 C CA . TYR A 1 409 ? -22.476 19.464 50.262 1.00 41.12 409 TYR A CA 1
ATOM 3170 C C . TYR A 1 409 ? -21.521 20.615 49.847 1.00 41.12 409 TYR A C 1
ATOM 3172 O O . TYR A 1 409 ? -20.969 21.256 50.745 1.00 41.12 409 TYR A O 1
ATOM 3180 N N . PRO A 1 410 ? -21.351 21.026 48.571 1.00 40.00 410 PRO A N 1
ATOM 3181 C CA . PRO A 1 410 ? -20.579 22.248 48.294 1.00 40.00 410 PRO A CA 1
ATOM 3182 C C . PRO A 1 410 ? -21.233 23.540 48.830 1.00 40.00 410 PRO A C 1
ATOM 3184 O O . PRO A 1 410 ? -20.557 24.553 48.979 1.00 40.00 410 PRO A O 1
ATOM 3187 N N . LEU A 1 411 ? -22.544 23.542 49.114 1.00 39.00 411 LEU A N 1
ATOM 3188 C CA . LEU A 1 411 ? -23.306 24.789 49.294 1.00 39.00 411 LEU A CA 1
ATOM 3189 C C . LEU A 1 411 ? -23.528 25.246 50.747 1.00 39.00 411 LEU A C 1
ATOM 3191 O O . LEU A 1 411 ? -23.856 26.409 50.947 1.00 39.00 411 LEU A O 1
ATOM 3195 N N . ARG A 1 412 ? -23.328 24.402 51.771 1.00 34.69 412 ARG A N 1
ATOM 3196 C CA . ARG A 1 412 ? -23.603 24.789 53.180 1.00 34.69 412 ARG A CA 1
ATOM 3197 C C . ARG A 1 412 ? -22.386 25.221 53.997 1.00 34.69 412 ARG A C 1
ATOM 3199 O O . ARG A 1 412 ? -22.549 25.889 55.010 1.00 34.69 412 ARG A O 1
ATOM 3206 N N . TRP A 1 413 ? -21.175 24.878 53.567 1.00 29.66 413 TRP A N 1
ATOM 3207 C CA . TRP A 1 413 ? -19.952 25.270 54.281 1.00 29.66 413 TRP A CA 1
ATOM 3208 C C . TRP A 1 413 ? -19.590 26.753 54.084 1.00 29.66 413 TRP A C 1
ATOM 3210 O O . TRP A 1 413 ? -18.948 27.342 54.949 1.00 29.66 413 TRP A O 1
ATOM 3220 N N . ALA A 1 414 ? -20.054 27.385 53.000 1.00 39.31 414 ALA A N 1
ATOM 3221 C CA . ALA A 1 414 ? -19.796 28.800 52.715 1.00 39.31 414 ALA A CA 1
ATOM 3222 C C . ALA A 1 414 ? -20.610 29.777 53.591 1.00 39.31 414 ALA A C 1
ATOM 3224 O O . ALA A 1 414 ? -20.198 30.920 53.769 1.00 39.31 414 ALA A O 1
ATOM 3225 N N . GLU A 1 415 ? -21.733 29.347 54.175 1.00 36.88 415 GLU A N 1
ATOM 3226 C CA . GLU A 1 415 ? -22.582 30.211 55.016 1.00 36.88 415 GLU A CA 1
ATOM 3227 C C . GLU A 1 415 ? -22.116 30.282 56.481 1.00 36.88 415 GLU A C 1
ATOM 3229 O O . GLU A 1 415 ? -22.484 31.205 57.202 1.00 36.88 415 GLU A O 1
ATOM 3234 N N . ALA A 1 416 ? -21.264 29.354 56.930 1.00 37.09 416 ALA A N 1
ATOM 3235 C CA . ALA A 1 416 ? -20.826 29.274 58.327 1.00 37.09 416 ALA A CA 1
ATOM 3236 C C . ALA A 1 416 ? -19.576 30.122 58.659 1.00 37.09 416 ALA A C 1
ATOM 3238 O O . ALA A 1 416 ? -19.200 30.213 59.826 1.00 37.09 416 ALA A O 1
ATOM 3239 N N . ILE A 1 417 ? -18.936 30.763 57.668 1.00 32.16 417 ILE A N 1
ATOM 3240 C CA . ILE A 1 417 ? -17.698 31.558 57.842 1.00 32.16 417 ILE A CA 1
ATOM 3241 C C . ILE A 1 417 ? -17.914 33.029 57.437 1.00 32.16 417 ILE A C 1
ATOM 3243 O O . ILE A 1 417 ? -17.054 33.673 56.840 1.00 32.16 417 ILE A O 1
ATOM 3247 N N . VAL A 1 418 ? -19.074 33.600 57.768 1.00 32.72 418 VAL A N 1
ATOM 3248 C CA . VAL A 1 418 ? -19.276 35.057 57.723 1.00 32.72 418 VAL A CA 1
ATOM 3249 C C . VAL A 1 418 ? -19.675 35.529 59.120 1.00 32.72 418 VAL A C 1
ATOM 3251 O O . VAL A 1 418 ? -20.760 35.184 59.590 1.00 32.72 418 VAL A O 1
ATOM 3254 N N . PRO A 1 419 ? -18.827 36.299 59.827 1.00 34.91 419 PRO A N 1
ATOM 3255 C CA . PRO A 1 419 ? -19.197 36.816 61.128 1.00 34.91 419 PRO A CA 1
ATOM 3256 C C . PRO A 1 419 ? -20.277 37.887 60.976 1.00 34.91 419 PRO A C 1
ATOM 3258 O O . PRO A 1 419 ? -20.154 38.855 60.224 1.00 34.91 419 PRO A O 1
ATOM 3261 N N . ASN A 1 420 ? -21.325 37.674 61.760 1.00 39.47 420 ASN A N 1
ATOM 3262 C CA . ASN A 1 420 ? -22.409 38.575 62.103 1.00 39.47 420 ASN A CA 1
ATOM 3263 C C . ASN A 1 420 ? -21.931 40.042 62.236 1.00 39.47 420 ASN A C 1
ATOM 3265 O O . ASN A 1 420 ? -21.167 40.371 63.145 1.00 39.47 420 ASN A O 1
ATOM 3269 N N . ARG A 1 421 ? -22.394 40.940 61.353 1.00 33.34 421 ARG A N 1
ATOM 3270 C CA . ARG A 1 421 ? -22.331 42.397 61.560 1.00 33.34 421 ARG A CA 1
ATOM 3271 C C . ARG A 1 421 ? -23.745 42.979 61.566 1.00 33.34 421 ARG A C 1
ATOM 3273 O O . ARG A 1 421 ? -24.352 43.139 60.518 1.00 33.34 421 ARG A O 1
ATOM 3280 N N . GLY A 1 422 ? -24.204 43.291 62.777 1.00 31.33 422 GLY A N 1
ATOM 3281 C CA . GLY A 1 422 ? -24.982 44.476 63.161 1.00 31.33 422 GLY A CA 1
ATOM 3282 C C . GLY A 1 422 ? -26.183 44.917 62.312 1.00 31.33 422 GLY A C 1
ATOM 3283 O O . GLY A 1 422 ? -26.031 45.539 61.268 1.00 31.33 422 GLY A O 1
ATOM 3284 N N . SER A 1 423 ? -27.373 44.745 62.892 1.00 35.66 423 SER A N 1
ATOM 3285 C CA . SER A 1 423 ? -28.500 45.708 62.922 1.00 35.66 423 SER A CA 1
ATOM 3286 C C . SER A 1 423 ? -28.038 47.186 62.917 1.00 35.66 423 SER A C 1
ATOM 3288 O O . SER A 1 423 ? -27.087 47.483 63.635 1.00 35.66 423 SER A O 1
ATOM 3290 N N . ALA A 1 424 ? -28.618 48.196 62.242 1.00 33.12 424 ALA A N 1
ATOM 3291 C CA . ALA A 1 424 ? -29.968 48.520 61.721 1.00 33.12 424 ALA A CA 1
ATOM 3292 C C . ALA A 1 424 ? -29.864 49.767 60.762 1.00 33.12 424 ALA A C 1
ATOM 3294 O O . ALA A 1 424 ? -28.736 50.161 60.472 1.00 33.12 424 ALA A O 1
ATOM 3295 N N . PRO A 1 425 ? -30.924 50.549 60.415 1.00 47.47 425 PRO A N 1
ATOM 3296 C CA . PRO A 1 425 ? -32.233 50.246 59.810 1.00 47.47 425 PRO A CA 1
ATOM 3297 C C . PRO A 1 425 ? -32.523 51.012 58.478 1.00 47.47 425 PRO A C 1
ATOM 3299 O O . PRO A 1 425 ? -31.871 51.991 58.139 1.00 47.47 425 PRO A O 1
ATOM 3302 N N . HIS A 1 426 ? -33.570 50.556 57.773 1.00 39.28 426 HIS A N 1
ATOM 3303 C CA . HIS A 1 426 ? -34.438 51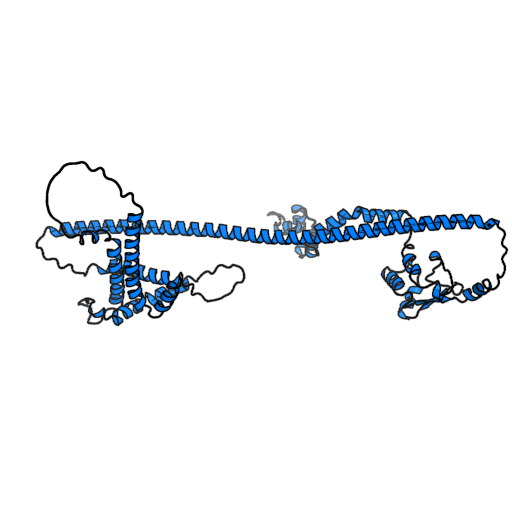.232 56.783 1.00 39.28 426 HIS A CA 1
ATOM 3304 C C . HIS A 1 426 ? -33.870 52.273 55.791 1.00 39.28 426 HIS A C 1
ATOM 3306 O O . HIS A 1 426 ? -33.640 53.418 56.149 1.00 39.28 426 HIS A O 1
ATOM 3312 N N . HIS A 1 427 ? -33.909 51.937 54.492 1.00 31.86 427 HIS A N 1
ATOM 3313 C CA . HIS A 1 427 ? -34.657 52.715 53.490 1.00 31.86 427 HIS A CA 1
ATOM 3314 C C . HIS A 1 427 ? -34.969 51.867 52.241 1.00 31.86 427 HIS A C 1
ATOM 3316 O O . HIS A 1 427 ? -34.188 51.032 51.793 1.00 31.86 427 HIS A O 1
ATOM 3322 N N . THR A 1 428 ? -36.176 52.079 51.731 1.00 45.88 428 THR A N 1
ATOM 3323 C CA . THR A 1 428 ? -36.835 51.506 50.552 1.00 45.88 428 THR A CA 1
ATOM 3324 C C . THR A 1 428 ? -36.102 51.785 49.236 1.00 45.88 428 THR A C 1
ATOM 3326 O O . THR A 1 428 ? -35.886 52.952 48.926 1.00 45.88 428 THR A O 1
ATOM 3329 N N . ALA A 1 429 ? -35.825 50.754 48.426 1.00 37.56 429 ALA A N 1
ATOM 3330 C CA . ALA A 1 429 ? -35.793 50.838 46.956 1.00 37.56 429 ALA A CA 1
ATOM 3331 C C . ALA A 1 429 ? -35.652 49.445 46.307 1.00 37.56 429 ALA A C 1
ATOM 3333 O O . ALA A 1 429 ? -34.897 48.593 46.774 1.00 37.56 429 ALA A O 1
ATOM 3334 N N . GLU A 1 430 ? -36.390 49.243 45.217 1.00 44.94 430 GLU A N 1
ATOM 3335 C CA . GLU A 1 430 ? -36.450 48.050 44.367 1.00 44.94 430 GLU A CA 1
ATOM 3336 C C . GLU A 1 430 ? -35.072 47.517 43.929 1.00 44.94 430 GLU A C 1
ATOM 3338 O O . GLU A 1 430 ? -34.209 48.264 43.464 1.00 44.94 430 GLU A O 1
ATOM 3343 N N . ARG A 1 431 ? -34.892 46.188 43.956 1.00 32.09 431 ARG A N 1
ATOM 3344 C CA . ARG A 1 431 ? -33.792 45.504 43.257 1.00 32.09 431 ARG A CA 1
ATOM 3345 C C . ARG A 1 431 ? -34.328 44.428 42.317 1.00 32.09 431 ARG A C 1
ATOM 3347 O O . ARG A 1 431 ? -34.724 43.346 42.740 1.00 32.09 431 ARG A O 1
ATOM 3354 N N . LYS A 1 432 ? -34.255 44.733 41.018 1.00 38.81 432 LYS A N 1
ATOM 3355 C CA . LYS A 1 432 ? -34.191 43.755 39.924 1.00 38.81 432 LYS A CA 1
ATOM 3356 C C . LYS A 1 432 ? -33.013 42.804 40.154 1.00 38.81 432 LYS A C 1
ATOM 3358 O O . LYS A 1 432 ? -31.894 43.248 40.412 1.00 38.81 432 LYS A O 1
ATOM 3363 N N . SER A 1 433 ? -33.266 41.510 40.000 1.00 37.50 433 SER A N 1
ATOM 3364 C CA . SER A 1 433 ? -32.258 40.455 39.931 1.00 37.50 433 SER A CA 1
ATOM 3365 C C . SER A 1 433 ? -31.284 40.718 38.775 1.00 37.50 433 SER A C 1
ATOM 3367 O O . SER A 1 433 ? -31.641 40.655 37.600 1.00 37.50 433 SER A O 1
ATOM 3369 N N . ARG A 1 434 ? -30.026 41.031 39.104 1.00 37.19 434 ARG A N 1
ATOM 3370 C CA . ARG A 1 434 ? -28.910 41.073 38.150 1.00 37.19 434 ARG A CA 1
ATOM 3371 C C . ARG A 1 434 ? -28.023 39.858 38.408 1.00 37.19 434 ARG A C 1
ATOM 3373 O O . ARG A 1 434 ? -27.487 39.709 39.500 1.00 37.19 434 ARG A O 1
ATOM 3380 N N . ALA A 1 435 ? -27.906 38.993 37.403 1.00 44.09 435 ALA A N 1
ATOM 3381 C CA . ALA A 1 435 ? -26.950 37.890 37.379 1.00 44.09 435 ALA A CA 1
ATOM 3382 C C . ALA A 1 435 ? -25.501 38.426 37.414 1.00 44.09 435 ALA A C 1
ATOM 3384 O O . ALA A 1 435 ? -25.251 39.511 36.878 1.00 44.09 435 ALA A O 1
ATOM 3385 N N . PRO A 1 436 ? -24.538 37.692 38.003 1.00 41.53 436 PRO A N 1
ATOM 3386 C CA . PRO A 1 436 ? -23.158 38.152 38.110 1.00 41.53 436 PRO A CA 1
ATOM 3387 C C . PRO A 1 436 ? -22.496 38.188 36.726 1.00 41.53 436 PRO A C 1
ATOM 3389 O O . PRO A 1 436 ? -22.386 37.172 36.032 1.00 41.53 436 PRO A O 1
ATOM 3392 N N . SER A 1 437 ? -22.071 39.386 36.326 1.00 44.28 437 SER A N 1
ATOM 3393 C CA . SER A 1 437 ? -21.545 39.719 35.001 1.00 44.28 437 SER A CA 1
ATOM 3394 C C . SER A 1 437 ? -20.036 39.980 35.000 1.00 44.28 437 SER A C 1
ATOM 3396 O O . SER A 1 437 ? -19.577 40.828 34.237 1.00 44.28 437 SER A O 1
ATOM 3398 N N . HIS A 1 438 ? -19.249 39.292 35.838 1.00 47.22 438 HIS A N 1
ATOM 3399 C CA . HIS A 1 438 ? -17.793 39.449 35.808 1.00 47.22 438 HIS A CA 1
ATOM 3400 C C . HIS A 1 438 ? -17.044 38.105 35.681 1.00 47.22 438 HIS A C 1
ATOM 3402 O O . HIS A 1 438 ? -17.136 37.253 36.568 1.00 47.22 438 HIS A O 1
ATOM 3408 N N . PRO A 1 439 ? -16.267 37.889 34.599 1.00 49.38 439 PRO A N 1
ATOM 3409 C CA . PRO A 1 439 ? -15.562 36.627 34.345 1.00 49.38 439 PRO A CA 1
ATOM 3410 C C . PRO A 1 439 ? -14.453 36.317 35.367 1.00 49.38 439 PRO A C 1
ATOM 3412 O O . PRO A 1 439 ? -14.058 35.161 35.503 1.00 49.38 439 PRO A O 1
ATOM 3415 N N . ALA A 1 440 ? -13.979 37.314 36.119 1.00 45.28 440 ALA A N 1
ATOM 3416 C CA . ALA A 1 440 ? -12.993 37.118 37.187 1.00 45.28 440 ALA A CA 1
ATOM 3417 C C . ALA A 1 440 ? -13.570 36.369 38.405 1.00 45.28 440 ALA A C 1
ATOM 3419 O O . ALA A 1 440 ? -12.884 35.553 39.011 1.00 45.28 440 ALA A O 1
ATOM 3420 N N . GLU A 1 441 ? -14.848 36.578 38.719 1.00 43.69 441 GLU A N 1
ATOM 3421 C CA . GLU A 1 441 ? -15.502 35.979 39.889 1.00 43.69 441 GLU A CA 1
ATOM 3422 C C . GLU A 1 441 ? -15.833 34.495 39.649 1.00 43.69 441 GLU A C 1
ATOM 3424 O O . GLU A 1 441 ? -15.639 33.655 40.527 1.00 43.69 441 GLU A O 1
ATOM 3429 N N . ARG A 1 442 ? -16.189 34.140 38.402 1.00 47.62 442 ARG A N 1
ATOM 3430 C CA . ARG A 1 442 ? -16.330 32.737 37.964 1.00 47.62 442 ARG A CA 1
ATOM 3431 C C . ARG A 1 442 ? -15.001 31.983 37.985 1.00 47.62 442 ARG A C 1
ATOM 3433 O O . ARG A 1 442 ? -14.985 30.811 38.347 1.00 47.62 442 ARG A O 1
ATOM 3440 N N . LYS A 1 443 ? -13.890 32.638 37.626 1.00 48.47 443 LYS A N 1
ATOM 3441 C CA . LYS A 1 443 ? -12.550 32.029 37.681 1.00 48.47 443 LYS A CA 1
ATOM 3442 C C . LYS A 1 443 ? -12.118 31.737 39.116 1.00 48.47 443 LYS A C 1
ATOM 3444 O O . LYS A 1 443 ? -11.618 30.648 39.366 1.00 48.47 443 LYS A O 1
ATOM 3449 N N . SER A 1 444 ? -12.368 32.646 40.058 1.00 49.56 444 SER A N 1
ATOM 3450 C CA . SER A 1 444 ? -12.043 32.422 41.474 1.00 49.56 444 SER A CA 1
ATOM 3451 C C . SER A 1 444 ? -12.881 31.304 42.104 1.00 49.56 444 SER A C 1
ATOM 3453 O O . SER A 1 444 ? -12.346 30.502 42.863 1.00 49.56 444 SER A O 1
ATOM 3455 N N . GLN A 1 445 ? -14.166 31.192 41.746 1.00 43.91 445 GLN A N 1
ATOM 3456 C CA . GLN A 1 445 ? -15.032 30.096 42.205 1.00 43.91 445 GLN A CA 1
ATOM 3457 C C . GLN A 1 445 ? -14.628 28.740 41.604 1.00 43.91 445 GLN A C 1
ATOM 3459 O O . GLN A 1 445 ? -14.550 27.754 42.331 1.00 43.91 445 GLN A O 1
ATOM 3464 N N . LEU A 1 446 ? -14.292 28.691 40.309 1.00 44.66 446 LEU A N 1
ATOM 3465 C CA . LEU A 1 446 ? -13.766 27.483 39.662 1.00 44.66 446 LEU A CA 1
ATOM 3466 C C . LEU A 1 446 ? -12.414 27.057 40.246 1.00 44.66 446 LEU A C 1
ATOM 3468 O O . LEU A 1 446 ? -12.202 25.869 40.451 1.00 44.66 446 LEU A O 1
ATOM 3472 N N . LEU A 1 447 ? -11.530 28.005 40.571 1.00 44.91 447 LEU A N 1
ATOM 3473 C CA . LEU A 1 447 ? -10.226 27.722 41.177 1.00 44.91 447 LEU A CA 1
ATOM 3474 C C . LEU A 1 447 ? -10.356 27.160 42.603 1.00 44.91 447 LEU A C 1
ATOM 3476 O O . LEU A 1 447 ? -9.590 26.282 42.988 1.00 44.91 447 LEU A O 1
ATOM 3480 N N . LEU A 1 448 ? -11.335 27.633 43.380 1.00 41.53 448 LEU A N 1
ATOM 3481 C CA . LEU A 1 448 ? -11.651 27.106 44.714 1.00 41.53 448 LEU A CA 1
ATOM 3482 C C . LEU A 1 448 ? -12.265 25.701 44.655 1.00 41.53 448 LEU A C 1
ATOM 3484 O O . LEU A 1 448 ? -11.893 24.847 45.456 1.00 41.53 448 LEU A O 1
ATOM 3488 N N . ILE A 1 449 ? -13.143 25.439 43.681 1.00 44.34 449 ILE A N 1
ATOM 3489 C CA . ILE A 1 449 ? -13.697 24.099 43.424 1.00 44.34 449 ILE A CA 1
ATOM 3490 C C . ILE A 1 449 ? -12.588 23.138 42.969 1.00 44.34 449 ILE A C 1
ATOM 3492 O O . ILE A 1 449 ? -12.514 22.015 43.461 1.00 44.34 449 ILE A O 1
ATOM 3496 N N . TYR A 1 450 ? -11.689 23.593 42.092 1.00 41.75 450 TYR A N 1
ATOM 3497 C CA . TYR A 1 450 ? -10.557 22.805 41.601 1.00 41.75 450 TYR A CA 1
ATOM 3498 C C . TYR A 1 450 ? -9.571 22.466 42.726 1.00 41.75 450 TYR A C 1
ATOM 3500 O O . TYR A 1 450 ? -9.233 21.303 42.907 1.00 41.75 450 TYR A O 1
ATOM 3508 N N . LYS A 1 451 ? -9.196 23.444 43.564 1.00 42.91 451 LYS A N 1
ATOM 3509 C CA . LYS A 1 451 ? -8.330 23.210 44.733 1.00 42.91 451 LYS A CA 1
ATOM 3510 C C . LYS A 1 451 ? -8.980 22.326 45.800 1.00 42.91 451 LYS A C 1
ATOM 3512 O O . LYS A 1 451 ? -8.273 21.581 46.472 1.00 42.91 451 LYS A O 1
ATOM 3517 N N . GLY A 1 452 ? -10.304 22.392 45.956 1.00 39.91 452 GLY A N 1
ATOM 3518 C CA . GLY A 1 452 ? -11.060 21.492 46.831 1.00 39.91 452 GLY A CA 1
ATOM 3519 C C . GLY A 1 452 ? -11.040 20.044 46.333 1.00 39.91 452 GLY A C 1
ATOM 3520 O O . GLY A 1 452 ? -10.762 19.136 47.113 1.00 39.91 452 GLY A O 1
ATOM 3521 N N . LEU A 1 453 ? -11.249 19.839 45.028 1.00 42.31 453 LEU A N 1
ATOM 3522 C CA . LEU A 1 453 ? -11.132 18.533 44.368 1.00 42.31 453 LEU A CA 1
ATOM 3523 C C . LEU A 1 453 ? -9.700 17.981 44.422 1.00 42.31 453 LEU A C 1
ATOM 3525 O O . LEU A 1 453 ? -9.515 16.783 44.601 1.00 42.31 453 LEU A O 1
ATOM 3529 N N . GLU A 1 454 ? -8.691 18.843 44.318 1.00 43.22 454 GLU A N 1
ATOM 3530 C CA . GLU A 1 454 ? -7.272 18.480 44.387 1.00 43.22 454 GLU A CA 1
ATOM 3531 C C . GLU A 1 454 ? -6.859 18.040 45.801 1.00 43.22 454 GLU A C 1
ATOM 3533 O O . GLU A 1 454 ? -6.273 16.972 45.962 1.00 43.22 454 GLU A O 1
ATOM 3538 N N . TRP A 1 455 ? -7.292 18.762 46.842 1.00 42.97 455 TRP A N 1
ATOM 3539 C CA . TRP A 1 455 ? -7.108 18.351 48.243 1.00 42.97 455 TRP A CA 1
ATOM 3540 C C . TRP A 1 455 ? -7.803 17.019 48.571 1.00 42.97 455 TRP A C 1
ATOM 3542 O O . TRP A 1 455 ? -7.263 16.189 49.303 1.00 42.97 455 TRP A O 1
ATOM 3552 N N . GLN A 1 456 ? -8.995 16.791 48.011 1.00 53.19 456 GLN A N 1
ATOM 3553 C CA . GLN A 1 456 ? -9.752 15.545 48.177 1.00 53.19 456 GLN A CA 1
ATOM 3554 C C . GLN A 1 456 ? -9.120 14.375 47.414 1.00 53.19 456 GLN A C 1
ATOM 3556 O O . GLN A 1 456 ? -9.036 13.267 47.946 1.00 53.19 456 GLN A O 1
ATOM 3561 N N . ARG A 1 457 ? -8.605 14.631 46.206 1.00 48.06 457 ARG A N 1
ATOM 3562 C CA . ARG A 1 457 ? -7.797 13.686 45.431 1.00 48.06 457 ARG A CA 1
ATOM 3563 C C . ARG A 1 457 ? -6.533 13.314 46.203 1.00 48.06 457 ARG A C 1
ATOM 3565 O O . ARG A 1 457 ? -6.233 12.135 46.278 1.00 48.06 457 ARG A O 1
ATOM 3572 N N . GLN A 1 458 ? -5.851 14.261 46.851 1.00 51.09 458 GLN A N 1
ATOM 3573 C CA . GLN A 1 458 ? -4.679 13.972 47.687 1.00 51.09 458 GLN A CA 1
ATOM 3574 C C . GLN A 1 458 ? -5.010 13.065 48.882 1.00 51.09 458 GLN A C 1
ATOM 3576 O O . GLN A 1 458 ? -4.257 12.138 49.154 1.00 51.09 458 GLN A O 1
ATOM 3581 N N . GLY A 1 459 ? -6.130 13.294 49.579 1.00 51.34 459 GLY A N 1
ATOM 3582 C CA . GLY A 1 459 ? -6.535 12.470 50.727 1.00 51.34 459 GLY A CA 1
ATOM 3583 C C . GLY A 1 459 ? -6.932 11.043 50.334 1.00 51.34 459 GLY A C 1
ATOM 3584 O O . GLY A 1 459 ? -6.528 10.082 50.987 1.00 51.34 459 GLY A O 1
ATOM 3585 N N . VAL A 1 460 ? -7.660 10.892 49.223 1.00 50.12 460 VAL A N 1
ATOM 3586 C CA . VAL A 1 460 ? -8.006 9.579 48.656 1.00 50.12 460 VAL A CA 1
ATOM 3587 C C . VAL A 1 460 ? -6.764 8.892 48.081 1.00 50.12 460 VAL A C 1
ATOM 3589 O O . VAL A 1 460 ? -6.579 7.705 48.307 1.00 50.12 460 VAL A O 1
ATOM 3592 N N . LEU A 1 461 ? -5.859 9.624 47.425 1.00 50.62 461 LEU A N 1
ATOM 3593 C CA . LEU A 1 461 ? -4.583 9.093 46.938 1.00 50.62 461 LEU A CA 1
ATOM 3594 C C . LEU A 1 461 ? -3.611 8.737 48.068 1.00 50.62 461 LEU A C 1
ATOM 3596 O O . LEU A 1 461 ? -2.817 7.828 47.880 1.00 50.62 461 LEU A O 1
ATOM 3600 N N . GLN A 1 462 ? -3.659 9.393 49.230 1.00 55.34 462 GLN A N 1
ATOM 3601 C CA . GLN A 1 462 ? -2.884 8.984 50.408 1.00 55.34 462 GLN A CA 1
ATOM 3602 C C . GLN A 1 462 ? -3.431 7.691 51.017 1.00 55.34 462 GLN A C 1
ATOM 3604 O O . GLN A 1 462 ? -2.650 6.803 51.346 1.00 55.34 462 GLN A O 1
ATOM 3609 N N . LEU A 1 463 ? -4.760 7.559 51.102 1.00 53.34 463 LEU A N 1
ATOM 3610 C CA . LEU A 1 463 ? -5.414 6.326 51.543 1.00 53.34 463 LEU A CA 1
ATOM 3611 C C . LEU A 1 463 ? -5.223 5.181 50.535 1.00 53.34 463 LEU A C 1
ATOM 3613 O O . LEU A 1 463 ? -5.133 4.036 50.933 1.00 53.34 463 LEU A O 1
ATOM 3617 N N . ILE A 1 464 ? -5.143 5.466 49.232 1.00 53.56 464 ILE A N 1
ATOM 3618 C CA . ILE A 1 464 ? -4.818 4.473 48.192 1.00 53.56 464 ILE A CA 1
ATOM 3619 C C . ILE A 1 464 ? -3.307 4.188 48.164 1.00 53.56 464 ILE A C 1
ATOM 3621 O O . ILE A 1 464 ? -2.886 3.053 47.955 1.00 53.56 464 ILE A O 1
ATOM 3625 N N . GLY A 1 465 ? -2.472 5.190 48.437 1.00 54.81 465 GLY A N 1
ATOM 3626 C CA . GLY A 1 465 ? -1.018 5.071 48.531 1.00 54.81 465 GLY A CA 1
ATOM 3627 C C . GLY A 1 465 ? -0.563 4.159 49.672 1.00 54.81 465 GLY A C 1
ATOM 3628 O O . GLY A 1 465 ? 0.455 3.485 49.527 1.00 54.81 465 GLY A O 1
ATOM 3629 N N . SER A 1 466 ? -1.336 4.058 50.760 1.00 54.94 466 SER A N 1
ATOM 3630 C CA . SER A 1 466 ? -1.110 3.051 51.807 1.00 54.94 466 SER A CA 1
ATOM 3631 C C . SER A 1 466 ? -1.513 1.631 51.381 1.00 54.94 466 SER A C 1
ATOM 3633 O O . SER A 1 466 ? -0.935 0.670 51.883 1.00 54.94 466 SER A O 1
ATOM 3635 N N . ILE A 1 467 ? -2.420 1.474 50.406 1.00 50.97 467 ILE A N 1
ATOM 3636 C CA . ILE A 1 467 ? -2.825 0.171 49.838 1.00 50.97 467 ILE A CA 1
ATOM 3637 C C . ILE A 1 467 ? -1.755 -0.369 48.870 1.00 50.97 467 ILE A C 1
ATOM 3639 O O . ILE A 1 467 ? -1.555 -1.580 48.779 1.00 50.97 467 ILE A O 1
ATOM 3643 N N . THR A 1 468 ? -1.013 0.510 48.185 1.00 52.09 468 THR A N 1
ATOM 3644 C CA . THR A 1 468 ? 0.068 0.136 47.250 1.00 52.09 468 THR A CA 1
ATOM 3645 C C . THR A 1 468 ? 1.350 0.957 47.473 1.00 52.09 468 THR A C 1
ATOM 3647 O O . THR A 1 468 ? 1.601 1.913 46.730 1.00 52.09 468 THR A O 1
ATOM 3650 N N . PRO A 1 469 ? 2.223 0.570 48.428 1.00 47.28 469 PRO A N 1
ATOM 3651 C CA . PRO A 1 469 ? 3.393 1.369 48.821 1.00 47.28 469 PRO A CA 1
ATOM 3652 C C . PRO A 1 469 ? 4.485 1.541 47.745 1.00 47.28 469 PRO A C 1
ATOM 3654 O O . PRO A 1 469 ? 5.423 2.305 47.949 1.00 47.28 469 PRO A O 1
ATOM 3657 N N . GLY A 1 470 ? 4.397 0.843 46.606 1.00 44.19 470 GLY A N 1
ATOM 3658 C CA . GLY A 1 470 ? 5.410 0.866 45.539 1.00 44.19 470 GLY A CA 1
ATOM 3659 C C . GLY A 1 470 ? 5.084 1.732 44.317 1.00 44.19 470 GLY A C 1
ATOM 3660 O O . GLY A 1 470 ? 5.977 2.005 43.529 1.00 44.19 470 GLY A O 1
ATOM 3661 N N . ILE A 1 471 ? 3.835 2.179 44.148 1.00 45.78 471 ILE A N 1
ATOM 3662 C CA . ILE A 1 471 ? 3.374 2.874 42.921 1.00 45.78 471 ILE A CA 1
ATOM 3663 C C . ILE A 1 471 ? 3.361 4.407 43.113 1.00 45.78 471 ILE A C 1
ATOM 3665 O O . ILE A 1 471 ? 3.381 5.195 42.164 1.00 45.78 471 ILE A O 1
ATOM 3669 N N . PHE A 1 472 ? 3.386 4.854 44.370 1.00 42.84 472 PHE A N 1
ATOM 3670 C CA . PHE A 1 472 ? 3.223 6.256 44.751 1.00 42.84 472 PHE A CA 1
ATOM 3671 C C . PHE A 1 472 ? 4.440 7.141 44.414 1.00 42.84 472 PHE A C 1
ATOM 3673 O O . PHE A 1 472 ? 4.272 8.327 44.137 1.00 42.84 472 PHE A O 1
ATOM 3680 N N . LEU A 1 473 ? 5.658 6.580 44.390 1.00 42.31 473 LEU A N 1
ATOM 3681 C CA . LEU A 1 473 ? 6.883 7.356 44.146 1.00 42.31 473 LEU A CA 1
ATOM 3682 C C . LEU A 1 473 ? 7.083 7.709 42.659 1.00 42.31 473 LEU A C 1
ATOM 3684 O O . LEU A 1 473 ? 7.514 8.817 42.344 1.00 42.31 473 LEU A O 1
ATOM 3688 N N . ASP A 1 474 ? 6.700 6.814 41.745 1.00 38.28 474 ASP A N 1
ATOM 3689 C CA . ASP A 1 474 ? 6.851 7.032 40.298 1.00 38.28 474 ASP A CA 1
ATOM 3690 C C . ASP A 1 474 ? 5.792 7.999 39.741 1.00 38.28 474 ASP A C 1
ATOM 3692 O O . ASP A 1 474 ? 6.055 8.768 38.815 1.00 38.28 474 ASP A O 1
ATOM 3696 N N . THR A 1 475 ? 4.612 8.044 40.366 1.00 39.09 475 THR A N 1
ATOM 3697 C CA . THR A 1 475 ? 3.506 8.918 39.943 1.00 39.09 475 THR A CA 1
ATOM 3698 C C . THR A 1 475 ? 3.734 10.388 40.334 1.00 39.09 475 THR A C 1
ATOM 3700 O O . THR A 1 475 ? 3.304 11.285 39.611 1.00 39.09 475 THR A O 1
ATOM 3703 N N . LEU A 1 476 ? 4.442 10.660 41.439 1.00 38.84 476 LEU A N 1
ATOM 3704 C CA . LEU A 1 476 ? 4.821 12.027 41.831 1.00 38.84 476 LEU A CA 1
ATOM 3705 C C . LEU A 1 476 ? 5.949 12.590 40.949 1.00 38.84 476 LEU A C 1
ATOM 3707 O O . LEU A 1 476 ? 5.876 13.744 40.537 1.00 38.84 476 LEU A O 1
ATOM 3711 N N . ASN A 1 477 ? 6.931 11.767 40.567 1.00 40.09 477 ASN A N 1
ATOM 3712 C CA . ASN A 1 477 ? 8.046 12.212 39.722 1.00 40.09 477 ASN A CA 1
ATOM 3713 C C . ASN A 1 477 ? 7.628 12.525 38.271 1.00 40.09 477 ASN A C 1
ATOM 3715 O O . ASN A 1 477 ? 8.183 13.433 37.654 1.00 40.09 477 ASN A O 1
ATOM 3719 N N . CYS A 1 478 ? 6.623 11.833 37.721 1.00 35.47 478 CYS A N 1
ATOM 3720 C CA . CYS A 1 478 ? 6.103 12.145 36.383 1.00 35.47 478 CYS A CA 1
ATOM 3721 C C . CYS A 1 478 ? 5.252 13.430 36.322 1.00 35.47 478 CYS A C 1
ATOM 3723 O O . CYS A 1 478 ? 5.097 13.980 35.235 1.00 35.47 478 CYS A O 1
ATOM 3725 N N . LEU A 1 479 ? 4.721 13.917 37.450 1.00 34.34 479 LEU A N 1
ATOM 3726 C CA . LEU A 1 479 ? 3.858 15.107 37.511 1.00 34.34 479 LEU A CA 1
ATOM 3727 C C . LEU A 1 479 ? 4.591 16.393 37.915 1.00 34.34 479 LEU A C 1
ATOM 3729 O O . LEU A 1 479 ? 4.120 17.462 37.562 1.00 34.34 479 LEU A O 1
ATOM 3733 N N . ASP A 1 480 ? 5.757 16.322 38.562 1.00 31.83 480 ASP A N 1
ATOM 3734 C CA . ASP A 1 480 ? 6.611 17.510 38.770 1.00 31.83 480 ASP A CA 1
ATOM 3735 C C . ASP A 1 480 ? 7.337 17.960 37.482 1.00 31.83 480 ASP A C 1
ATOM 3737 O O . ASP A 1 480 ? 7.945 19.030 37.438 1.00 31.83 480 ASP A O 1
ATOM 3741 N N . THR A 1 481 ? 7.269 17.155 36.414 1.00 34.41 481 THR A N 1
ATOM 3742 C CA . THR A 1 481 ? 7.927 17.434 35.124 1.00 34.41 481 THR A CA 1
ATOM 3743 C C . THR A 1 481 ? 6.958 17.938 34.034 1.00 34.41 481 THR A C 1
ATOM 3745 O O . THR A 1 481 ? 7.415 18.270 32.939 1.00 34.41 481 THR A O 1
ATOM 3748 N N . ALA A 1 482 ? 5.646 18.012 34.301 1.00 29.47 482 ALA A N 1
ATOM 3749 C CA . ALA A 1 482 ? 4.596 18.449 33.365 1.00 29.47 482 ALA A CA 1
ATOM 3750 C C . ALA A 1 482 ? 3.761 19.584 33.968 1.00 29.47 482 ALA A C 1
ATOM 3752 O O . ALA A 1 482 ? 3.441 20.537 33.217 1.00 29.47 482 ALA A O 1
#

Radius of gyration: 53.85 Å; Cα contacts (8 Å, |Δi|>4): 226; chains: 1; bounding box: 106×93×146 Å

Nearest PDB structures (foldseek):
  8d74-assembly1_D  TM=1.850E-01  e=2.584E+00  Homo sapiens

Sequence (482 aa):
MDRASQALAQGVPPGVPDSYRALADHGNVPRSTLNYRARGRRSIEEKAQSQQYLKPWEEDVVVNITRQRPEADRLLQEQRSAGHHPVIHLNFLLQSATTHSQLGLAILPIDVKLITKPEDLYQWSISTAGKAALFNRQLSKHSTGAYIDLCNGVGVHFKAVPGEGAADYGQETRVVTAFDVPEKGREHFSCAREDAKEWHERFNAEVAKREALEIEMIGIKVENSELLADINALREAEVTRTDIKALREAEVTRTKEAREFLQITSRILQERALKASEDSQKITQAATCLKLGSNPLIRVEINEISPSFALVGDALIRLAILDTWFPSGASTGKEYLPRAGIVLARAEEGNNLVSDLASNNALNNVIEQDSLAKFVVKNPCQKDKLQRTTLASTTEAIVGAVCLPSQCYPLRWAEAIVPNRGSAPHHTAERKSRAPSHPAERKSQLLLIYKGLEWQRQGVLQLIGSITPGIFLDTLNCLDTA

Foldseek 3Di:
DDLLVVLVVVFADPPDDRDLVRSCVVSVHDSVSNVCVVVPNDDPVRVCVVVCPDDPVRVVVVVVVVVVCPVVVVVVVVCVVVVDDPLVVQQVQVVVDDDCPAAVDDDDSVNDFLADDLLDQKDKDFQDPVLVVLSPDGPVPDDPVSVVVVSVPEPPGIYIYGHPNNVVVVVVPPDPDDDPDDPPCVVVVVVVVVVVVVVVVVVVVVVVVVVVVVVVVVVVVVVVVVVVVVVVVVVVVVVVVVVVVVVVVVVVVVVVVVVVVVVVVVVVVVVVVVVVVVVVVVVVVVVVVVVPDDDDDDDPDCVPQQPVQLVQLLVVLLVVLLVLVVVVPPPPVDPDPPDDPDDDDDPVVSVVSSCVLLPLVLQLVLCVVVVVVVVQDDDPPPPVDDDSVSSSSVSSSVSSVLPVVLVVPPDPVVVVPDDDDDDDDDDDDDDDDDDDDDPVVVVVVVVVVVVSVVVSCVVVVVSVCSSPVPSVVVVVVVVVVD

Secondary structure (DSSP, 8-state):
--HHHHHHHH-PPTTS--SHHHHHHHHT--HHHHHHHHTTPPPHHHHHHHT--S-HHHHHHHHHHHHT-HHHHHHHHHHHHTT--TTHHHHHHHTTS-SHHHH-----GGG--SS--TTSSEEEEESSGGGGGGGSS-GGGS-HHHHHHHHHHBTTTEEEEE-GGGTTTTSTTS--------GGGHHHHHHHHHHHHHHHHHHHHHHHHHHHHHHHHHHHHHHHHHHHHHHHHHHHHHHHHHHHHHHHHHHHHHHHHHHHHHHHHHHHHHHHHHHHHHHHHHHHHHHHHHTTS--------GGGSHHHHHHHHHHHHHHHHHHHHHHH---------TT-------HHHHHHHHHHHTSHHHHHHHHHHTTGGGGS---TTS-S---HHHHHHHHHHHHHHHHHHHHH-TTTSSSTTS--------------------HHHHHHHHHHHHHHHHHHHHHHHHHHHTT-TTTHHHHHHHHTT-

pLDDT: mean 71.53, std 21.49, range [29.47, 98.19]